Protein AF-0000000075971059 (afdb_homodimer)

Organism: Ladona fulva (NCBI:txid123851)

Sequence (620 aa):
MHSEGQMIRFRAYCRLGYKMCFRAFRLFIKTRCMKQRNYVVDILALTFALGAWISVTGFWVELPILIAHLPEGWRISSQLSVAIQLANIGPVIIGTISWHKKGEGDERGLSLSTRRCTIYSLLILGVIANIVLAFEWNATIVIGGYSHSLALILLLFSVGLIGCTSPVLFMPLMAIFPQKYLVSYLVGEGLGGFLPSMVALIQGVEESSNNTNVSSISSAKDSLPLFGPTVYFLFIASIMLISTGSFFLLNNLPISKKEMMHFLNSDAQSLSSSNFMEDCNGSNFSSPNEAPQITDIPQDQMFTLGFSVSMHSEGQMIRFRAYCRLGYKMCFRAFRLFIKTRCMKQRNYVVDILALTFALGAWISVTGFWVELPILIAHLPEGWRISSQLSVAIQLANIGPVIIGTISWHKKGEGDERGLSLSTRRCTIYSLLILGVIANIVLAFEWNATIVIGGYSHSLALILLLFSVGLIGCTSPVLFMPLMAIFPQKYLVSYLVGEGLGGFLPSMVALIQGVEESSNNTNVSSISSAKDSLPLFGPTVYFLFIASIMLISTGSFFLLNNLPISKKEMMHFLNSDAQSLSSSNFMEDCNGSNFSSPNEAPQITDIPQDQMFTLGFSVS

Radius of gyration: 28.12 Å; Cα contacts (8 Å, |Δi|>4): 812; chains: 2; bounding box: 55×99×78 Å

Solvent-accessible surface area (backbone atoms only — not comparable to full-atom values): 32155 Å² total; per-residue (Å²): 120,72,65,60,54,51,49,56,54,42,52,50,10,40,56,5,18,50,33,16,59,38,38,48,36,31,34,53,66,52,55,72,82,49,77,92,70,56,66,69,53,31,52,28,31,17,43,29,24,23,48,39,35,26,60,48,45,34,47,62,45,47,38,56,66,50,32,78,71,39,61,47,18,56,52,45,41,18,56,43,43,44,31,35,54,58,15,46,53,43,38,49,50,53,21,49,51,24,34,55,31,34,72,73,65,37,86,77,30,57,49,67,67,58,51,51,52,50,50,50,51,41,36,51,48,42,25,51,39,26,47,46,44,25,75,40,52,81,42,62,45,74,55,98,88,39,64,36,54,56,57,39,40,54,40,43,23,55,33,19,28,32,45,49,25,31,71,75,48,52,53,57,57,44,58,54,35,48,57,75,38,40,28,32,21,52,53,14,40,56,43,10,45,38,50,43,23,51,54,45,45,58,27,52,45,72,73,75,64,70,80,74,72,86,80,71,79,70,54,64,46,73,64,75,57,71,58,55,65,39,58,53,26,43,52,54,19,50,51,26,47,49,10,43,50,22,48,52,43,54,74,65,33,66,70,38,46,48,47,25,47,52,38,51,49,50,50,49,43,50,61,60,61,54,46,67,66,50,69,68,58,66,66,71,74,67,76,76,69,82,62,76,76,80,64,82,62,76,74,74,80,58,81,70,83,67,79,74,85,116,120,74,64,60,55,51,48,57,53,42,52,50,11,40,55,5,15,51,34,16,60,37,36,49,35,29,35,53,67,53,56,71,83,49,76,93,71,57,65,67,55,31,53,28,31,16,42,30,24,22,48,40,34,26,59,48,45,33,47,62,45,47,38,57,66,50,32,78,72,39,61,46,19,55,53,44,40,19,58,42,44,44,31,35,54,58,14,44,52,43,37,50,52,53,22,51,51,23,36,56,31,34,73,71,66,36,86,75,28,58,51,68,67,59,50,49,52,51,50,50,50,42,38,50,49,41,24,51,41,26,47,47,45,26,78,41,52,79,42,63,46,74,55,99,88,39,65,38,54,56,56,38,39,53,40,44,24,54,31,20,28,33,45,48,24,32,70,77,47,52,53,58,57,44,59,54,34,47,57,77,38,41,29,32,22,51,54,14,40,55,43,10,45,39,51,42,23,51,53,44,45,59,26,52,46,72,74,75,64,72,79,75,70,85,79,70,78,69,55,66,44,73,63,76,56,69,57,56,67,40,59,53,26,43,52,53,19,49,51,25,46,49,10,44,50,22,48,51,44,52,74,64,33,68,70,38,46,49,46,25,48,53,38,50,50,51,50,49,43,48,61,63,62,54,44,69,67,50,70,67,56,66,66,73,74,68,77,75,70,82,62,76,76,81,64,79,63,75,77,73,80,55,83,69,82,67,80,74,84,117

Structure (mmCIF, N/CA/C/O backbone):
data_AF-0000000075971059-model_v1
#
loop_
_entity.id
_entity.type
_entity.pdbx_description
1 polymer 'Riboflavin transporter'
#
loop_
_atom_site.group_PDB
_atom_site.id
_atom_site.type_symbol
_atom_site.label_atom_id
_atom_site.label_alt_id
_atom_site.label_comp_id
_atom_site.label_asym_id
_atom_site.label_entity_id
_atom_site.label_seq_id
_atom_site.pdbx_PDB_ins_code
_atom_site.Cartn_x
_atom_site.Cartn_y
_atom_site.Cartn_z
_atom_site.occupancy
_atom_site.B_iso_or_equiv
_atom_site.auth_seq_id
_atom_site.auth_comp_id
_atom_site.auth_asym_id
_atom_site.auth_atom_id
_atom_site.pdbx_PDB_model_num
ATOM 1 N N . MET A 1 1 ? -15.938 -28.109 -23.172 1 26.88 1 MET A N 1
ATOM 2 C CA . MET A 1 1 ? -14.617 -28.719 -23.016 1 26.88 1 MET A CA 1
ATOM 3 C C . MET A 1 1 ? -13.539 -27.641 -22.859 1 26.88 1 MET A C 1
ATOM 5 O O . MET A 1 1 ? -12.5 -27.891 -22.234 1 26.88 1 MET A O 1
ATOM 9 N N . HIS A 1 2 ? -13.773 -26.406 -23.422 1 36.38 2 HIS A N 1
ATOM 10 C CA . HIS A 1 2 ? -12.828 -25.297 -23.453 1 36.38 2 HIS A CA 1
ATOM 11 C C . HIS A 1 2 ? -12.789 -24.578 -22.109 1 36.38 2 HIS A C 1
ATOM 13 O O . HIS A 1 2 ? -11.758 -24.016 -21.719 1 36.38 2 HIS A O 1
ATOM 19 N N . SER A 1 3 ? -13.906 -24.703 -21.469 1 36.84 3 SER A N 1
ATOM 20 C CA . SER A 1 3 ? -14.062 -23.953 -20.219 1 36.84 3 SER A CA 1
ATOM 21 C C . SER A 1 3 ? -13.32 -24.641 -19.078 1 36.84 3 SER A C 1
ATOM 23 O O . SER A 1 3 ? -12.758 -23.953 -18.219 1 36.84 3 SER A O 1
ATOM 25 N N . GLU A 1 4 ? -13.391 -25.938 -19.109 1 38.03 4 GLU A N 1
ATOM 26 C CA . GLU A 1 4 ? -12.781 -26.719 -18.047 1 38.03 4 GLU A CA 1
ATOM 27 C C . GLU A 1 4 ? -11.258 -26.578 -18.062 1 38.03 4 GLU A C 1
ATOM 29 O O . GLU A 1 4 ? -10.625 -26.484 -17 1 38.03 4 GLU A O 1
ATOM 34 N N . GLY A 1 5 ? -10.711 -26.547 -19.203 1 36.41 5 GLY A N 1
ATOM 35 C CA . GLY A 1 5 ? -9.273 -26.391 -19.359 1 36.41 5 GLY A CA 1
ATOM 36 C C . GLY A 1 5 ? -8.75 -25.062 -18.844 1 36.41 5 GLY A C 1
ATOM 37 O O . GLY A 1 5 ? -7.656 -25.016 -18.266 1 36.41 5 GLY A O 1
ATOM 38 N N . GLN A 1 6 ? -9.578 -24.156 -19 1 36.41 6 GLN A N 1
ATOM 39 C CA . GLN A 1 6 ? -9.203 -22.812 -18.578 1 36.41 6 GLN A CA 1
ATOM 40 C C . GLN A 1 6 ? -9.188 -22.703 -17.047 1 36.41 6 GLN A C 1
ATOM 42 O O . GLN A 1 6 ? -8.305 -22.062 -16.484 1 36.41 6 GLN A O 1
ATOM 47 N N . MET A 1 7 ? -10.078 -23.422 -16.469 1 37.06 7 MET A N 1
ATOM 48 C CA . MET A 1 7 ? -10.164 -23.438 -15.016 1 37.06 7 MET A CA 1
ATOM 49 C C . MET A 1 7 ? -8.977 -24.156 -14.398 1 37.06 7 MET A C 1
ATOM 51 O O . MET A 1 7 ? -8.43 -23.703 -13.383 1 37.06 7 MET A O 1
ATOM 55 N N . ILE A 1 8 ? -8.68 -25.234 -15.016 1 39.38 8 ILE A N 1
ATOM 56 C CA . ILE A 1 8 ? -7.52 -25.984 -14.523 1 39.38 8 ILE A CA 1
ATOM 57 C C . ILE A 1 8 ? -6.262 -25.125 -14.656 1 39.38 8 ILE A C 1
ATOM 59 O O . ILE A 1 8 ? -5.43 -25.078 -13.742 1 39.38 8 ILE A O 1
ATOM 63 N N . ARG A 1 9 ? -6.215 -24.391 -15.656 1 36.03 9 ARG A N 1
ATOM 64 C CA . ARG A 1 9 ? -5.066 -23.531 -15.891 1 36.03 9 ARG A CA 1
ATOM 65 C C . ARG A 1 9 ? -5.051 -22.359 -14.922 1 36.03 9 ARG A C 1
ATOM 67 O O . ARG A 1 9 ? -3.99 -21.969 -14.422 1 36.03 9 ARG A O 1
ATOM 74 N N . PHE A 1 10 ? -6.145 -22 -14.562 1 36.97 10 PHE A N 1
ATOM 75 C CA . PHE A 1 10 ? -6.301 -20.891 -13.625 1 36.97 10 PHE A CA 1
ATOM 76 C C . PHE A 1 10 ? -5.895 -21.312 -12.219 1 36.97 10 PHE A C 1
ATOM 78 O O . PHE A 1 10 ? -5.195 -20.578 -11.516 1 36.97 10 PHE A O 1
ATOM 85 N N . ARG A 1 11 ? -6.371 -22.375 -11.867 1 40 11 ARG A N 1
ATOM 86 C CA . ARG A 1 11 ? -6.004 -22.938 -10.57 1 40 11 ARG A CA 1
ATOM 87 C C . ARG A 1 11 ? -4.488 -23.078 -10.445 1 40 11 ARG A C 1
ATOM 89 O O . ARG A 1 11 ? -3.928 -22.812 -9.375 1 40 11 ARG A O 1
ATOM 96 N N . ALA A 1 12 ? -3.973 -23.391 -11.414 1 37.19 12 ALA A N 1
ATOM 97 C CA . ALA A 1 12 ? -2.52 -23.547 -11.445 1 37.19 12 ALA A CA 1
ATOM 98 C C . ALA A 1 12 ? -1.831 -22.188 -11.328 1 37.19 12 ALA A C 1
ATOM 100 O O . ALA A 1 12 ? -0.818 -22.047 -10.633 1 37.19 12 ALA A O 1
ATOM 101 N N . TYR A 1 13 ? -2.531 -21.297 -11.75 1 34.28 13 TYR A N 1
ATOM 102 C CA . TYR A 1 13 ? -1.978 -19.953 -11.727 1 34.28 13 TYR A CA 1
ATOM 103 C C . TYR A 1 13 ? -2.125 -19.328 -10.344 1 34.28 13 TYR A C 1
ATOM 105 O O . TYR A 1 13 ? -1.197 -18.688 -9.836 1 34.28 13 TYR A O 1
ATOM 113 N N . CYS A 1 14 ? -3.309 -19.422 -9.773 1 39.72 14 CYS A N 1
ATOM 114 C CA . CYS A 1 14 ? -3.467 -18.969 -8.398 1 39.72 14 CYS A CA 1
ATOM 115 C C . CYS A 1 14 ? -2.496 -19.703 -7.473 1 39.72 14 CYS A C 1
ATOM 117 O O . CYS A 1 14 ? -1.887 -19.078 -6.598 1 39.72 14 CYS A O 1
ATOM 119 N N . ARG A 1 15 ? -2.418 -20.906 -7.645 1 38.88 15 ARG A N 1
ATOM 120 C CA . ARG A 1 15 ? -1.429 -21.688 -6.902 1 38.88 15 ARG A CA 1
ATOM 121 C C . ARG A 1 15 ? -0.014 -21.203 -7.203 1 38.88 15 ARG A C 1
ATOM 123 O O . ARG A 1 15 ? 0.837 -21.172 -6.312 1 38.88 15 ARG A O 1
ATOM 130 N N . LEU A 1 16 ? 0.147 -20.734 -8.32 1 35.59 16 LEU A N 1
ATOM 131 C CA . LEU A 1 16 ? 1.446 -20.219 -8.734 1 35.59 16 LEU A CA 1
ATOM 132 C C . LEU A 1 16 ? 1.698 -18.844 -8.141 1 35.59 16 LEU A C 1
ATOM 134 O O . LEU A 1 16 ? 2.812 -18.547 -7.703 1 35.59 16 LEU A O 1
ATOM 138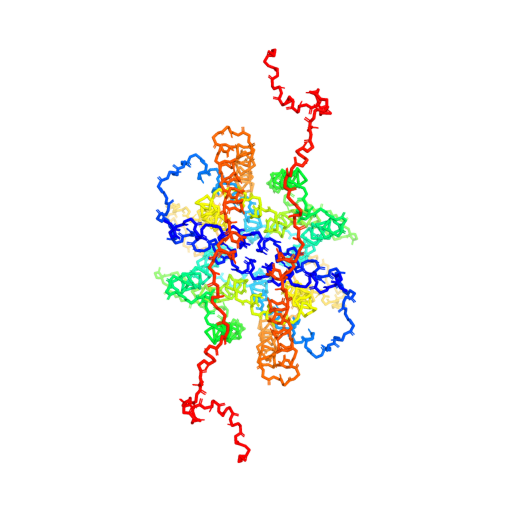 N N . GLY A 1 17 ? 0.747 -17.969 -8.203 1 39.16 17 GLY A N 1
ATOM 139 C CA . GLY A 1 17 ? 0.934 -16.688 -7.516 1 39.16 17 GLY A CA 1
ATOM 140 C C . GLY A 1 17 ? 1.316 -16.859 -6.055 1 39.16 17 GLY A C 1
ATOM 141 O O . GLY A 1 17 ? 2.254 -16.219 -5.578 1 39.16 17 GLY A O 1
ATOM 142 N N . TYR A 1 18 ? 0.508 -17.562 -5.391 1 39.41 18 TYR A N 1
ATOM 143 C CA . TYR A 1 18 ? 0.865 -17.938 -4.027 1 39.41 18 TYR A CA 1
ATOM 144 C C . TYR A 1 18 ? 2.232 -18.609 -3.988 1 39.41 18 TYR A C 1
ATOM 146 O O . TYR A 1 18 ? 3.031 -18.344 -3.086 1 39.41 18 TYR A O 1
ATOM 154 N N . LYS A 1 19 ? 2.432 -19.344 -4.926 1 40.19 19 LYS A N 1
ATOM 155 C CA . LYS A 1 19 ? 3.738 -20 -4.984 1 40.19 19 LYS A CA 1
ATOM 156 C C . LYS A 1 19 ? 4.844 -18.984 -5.281 1 40.19 19 LYS A C 1
ATOM 158 O O . LYS A 1 19 ? 5.953 -19.094 -4.758 1 40.19 19 LYS A O 1
ATOM 163 N N . MET A 1 20 ? 4.496 -18.031 -6.07 1 38.25 20 MET A N 1
ATOM 164 C CA . MET A 1 20 ? 5.477 -16.984 -6.391 1 38.25 20 MET A CA 1
ATOM 165 C C . MET A 1 20 ? 5.781 -16.141 -5.168 1 38.25 20 MET A C 1
ATOM 167 O O . MET A 1 20 ? 6.945 -15.82 -4.895 1 38.25 20 MET A O 1
ATOM 171 N N . CYS A 1 21 ? 4.715 -15.484 -4.562 1 41.72 21 CYS A N 1
ATOM 172 C CA . CYS A 1 21 ? 5.02 -14.766 -3.334 1 41.72 21 CYS A CA 1
ATOM 173 C C . CYS A 1 21 ? 5.805 -15.641 -2.367 1 41.72 21 CYS A C 1
ATOM 175 O O . CYS A 1 21 ? 6.789 -15.195 -1.773 1 41.72 21 CYS A O 1
ATOM 177 N N . PHE A 1 22 ? 5.328 -16.828 -2.309 1 43.12 22 PHE A N 1
ATOM 178 C CA . PHE A 1 22 ? 6.008 -17.766 -1.436 1 43.12 22 PHE A CA 1
ATOM 179 C C . PHE A 1 22 ? 7.379 -18.125 -1.995 1 43.12 22 PHE A C 1
ATOM 181 O O . PHE A 1 22 ? 8.336 -18.328 -1.239 1 43.12 22 PHE A O 1
ATOM 188 N N . ARG A 1 23 ? 7.453 -18.312 -3.252 1 40.97 23 ARG A N 1
ATOM 189 C CA . ARG A 1 23 ? 8.758 -18.609 -3.846 1 40.97 23 ARG A CA 1
ATOM 190 C C . ARG A 1 23 ? 9.695 -17.406 -3.721 1 40.97 23 ARG A C 1
ATOM 192 O O . ARG A 1 23 ? 10.883 -17.562 -3.461 1 40.97 23 ARG A O 1
ATOM 199 N N . ALA A 1 24 ? 9.156 -16.219 -4.055 1 42.25 24 ALA A N 1
ATOM 200 C CA . ALA A 1 24 ? 9.984 -15.039 -3.805 1 42.25 24 ALA A CA 1
ATOM 201 C C . ALA A 1 24 ? 10.508 -15.031 -2.371 1 42.25 24 ALA A C 1
ATOM 203 O O . ALA A 1 24 ? 11.688 -14.75 -2.135 1 42.25 24 ALA A O 1
ATOM 204 N N . PHE A 1 25 ? 9.562 -15.281 -1.476 1 44.09 25 PHE A N 1
ATOM 205 C CA . PHE A 1 25 ? 9.984 -15.398 -0.086 1 44.09 25 PHE A CA 1
ATOM 206 C C . PHE A 1 25 ? 10.945 -16.562 0.085 1 44.09 25 PHE A C 1
ATOM 208 O O . PHE A 1 25 ? 11.93 -16.469 0.82 1 44.09 25 PHE A O 1
ATOM 215 N N . ARG A 1 26 ? 10.602 -17.594 -0.617 1 44.16 26 ARG A N 1
ATOM 216 C CA . ARG A 1 26 ? 11.5 -18.75 -0.617 1 44.16 26 ARG A CA 1
ATOM 217 C C . ARG A 1 26 ? 12.906 -18.344 -1.047 1 44.16 26 ARG A C 1
ATOM 219 O O . ARG A 1 26 ? 13.891 -18.812 -0.48 1 44.16 26 ARG A O 1
ATOM 226 N N . LEU A 1 27 ? 12.844 -17.656 -2.107 1 43.03 27 LEU A N 1
ATOM 227 C CA . LEU A 1 27 ? 14.102 -17.203 -2.691 1 43.03 27 LEU A CA 1
ATOM 228 C C . LEU A 1 27 ? 14.852 -16.281 -1.727 1 43.03 27 LEU A C 1
ATOM 230 O O . LEU A 1 27 ? 16.078 -16.312 -1.66 1 43.03 27 LEU A O 1
ATOM 234 N N . PHE A 1 28 ? 14.031 -15.469 -1.038 1 45.22 28 PHE A N 1
ATOM 235 C CA . PHE A 1 28 ? 14.688 -14.633 -0.038 1 45.22 28 PHE A CA 1
ATOM 236 C C . PHE A 1 28 ? 15.531 -15.484 0.901 1 45.22 28 PHE A C 1
ATOM 238 O O . PHE A 1 28 ? 16.656 -15.094 1.258 1 45.22 28 PHE A O 1
ATOM 245 N N . ILE A 1 29 ? 14.938 -16.625 1.259 1 43.66 29 ILE A N 1
ATOM 246 C CA . ILE A 1 29 ? 15.633 -17.422 2.268 1 43.66 29 ILE A CA 1
ATOM 247 C C . ILE A 1 29 ? 16.656 -18.328 1.595 1 43.66 29 ILE A C 1
ATOM 249 O O . ILE A 1 29 ? 17.641 -18.719 2.215 1 43.66 29 ILE A O 1
ATOM 253 N N . LYS A 1 30 ? 16.297 -18.953 0.493 1 45.03 30 LYS A N 1
ATOM 254 C CA . LYS A 1 30 ? 17.297 -19.875 -0.03 1 45.03 30 LYS A CA 1
ATOM 255 C C . LYS A 1 30 ? 18.469 -19.109 -0.662 1 45.03 30 LYS A C 1
ATOM 257 O O . LYS A 1 30 ? 18.469 -18.859 -1.867 1 45.03 30 LYS A O 1
ATOM 262 N N . THR A 1 31 ? 18.984 -18.234 -0.151 1 44.47 31 THR A N 1
ATOM 263 C CA . THR A 1 31 ? 20.203 -17.578 -0.59 1 44.47 31 THR A CA 1
ATOM 264 C C . THR A 1 31 ? 21.281 -18.609 -0.939 1 44.47 31 THR A C 1
ATOM 266 O O . THR A 1 31 ? 22.359 -18.25 -1.385 1 44.47 31 THR A O 1
ATOM 269 N N . ARG A 1 32 ? 21.031 -19.844 -0.622 1 40.34 32 ARG A N 1
ATOM 270 C CA . ARG A 1 32 ? 22.156 -20.75 -0.86 1 40.34 32 ARG A CA 1
ATOM 271 C C . ARG A 1 32 ? 22.391 -20.953 -2.354 1 40.34 32 ARG A C 1
ATOM 273 O O . ARG A 1 32 ? 23.438 -21.453 -2.764 1 40.34 32 ARG A O 1
ATOM 280 N N . CYS A 1 33 ? 21.359 -21.031 -3.105 1 44.16 33 CYS A N 1
ATOM 281 C CA . CYS A 1 33 ? 21.672 -21.375 -4.492 1 44.16 33 CYS A CA 1
ATOM 282 C C . CYS A 1 33 ? 22.516 -20.266 -5.141 1 44.16 33 CYS A C 1
ATOM 284 O O . CYS A 1 33 ? 22.359 -20 -6.332 1 44.16 33 CYS A O 1
ATOM 286 N N . MET A 1 34 ? 23.078 -19.5 -4.352 1 50.81 34 MET A N 1
ATOM 287 C CA . MET A 1 34 ? 23.703 -18.234 -4.715 1 50.81 34 MET A CA 1
ATOM 288 C C . MET A 1 34 ? 25.078 -18.484 -5.352 1 50.81 34 MET A C 1
ATOM 290 O O . MET A 1 34 ? 25.984 -17.656 -5.207 1 50.81 34 MET A O 1
ATOM 294 N N . LYS A 1 35 ? 25.312 -19.656 -5.781 1 55.56 35 LYS A N 1
ATOM 295 C CA . LYS A 1 35 ? 26.719 -19.734 -6.168 1 55.56 35 LYS A CA 1
ATOM 296 C C . LYS A 1 35 ? 27.094 -18.594 -7.09 1 55.56 35 LYS A C 1
ATOM 298 O O . LYS A 1 35 ? 28.062 -17.875 -6.832 1 55.56 35 LYS A O 1
ATOM 303 N N . GLN A 1 36 ? 26.5 -18.469 -8.469 1 70.19 36 GLN A N 1
ATOM 304 C CA . GLN A 1 36 ? 27.047 -17.531 -9.43 1 70.19 36 GLN A CA 1
ATOM 305 C C . GLN A 1 36 ? 26.172 -16.281 -9.539 1 70.19 36 GLN A C 1
ATOM 307 O O . GLN A 1 36 ? 25.438 -16.125 -10.523 1 70.19 36 GLN A O 1
ATOM 312 N N . ARG A 1 37 ? 26.312 -15.422 -8.5 1 81.5 37 ARG A N 1
ATOM 313 C CA . ARG A 1 37 ? 25.562 -14.172 -8.43 1 81.5 37 ARG A CA 1
ATOM 314 C C . ARG A 1 37 ? 26.375 -13.016 -8.992 1 81.5 37 ARG A C 1
ATOM 316 O O . ARG A 1 37 ? 27.594 -12.969 -8.828 1 81.5 37 ARG A O 1
ATOM 323 N N . ASN A 1 38 ? 25.797 -12.273 -9.898 1 89.81 38 ASN A N 1
ATOM 324 C CA . ASN A 1 38 ? 26.391 -11.031 -10.383 1 89.81 38 ASN A CA 1
ATOM 325 C C . ASN A 1 38 ? 25.922 -9.836 -9.555 1 89.81 38 ASN A C 1
ATOM 327 O O . ASN A 1 38 ? 24.75 -9.484 -9.578 1 89.81 38 ASN A O 1
ATOM 331 N N . TYR A 1 39 ? 26.812 -9.172 -8.938 1 91.62 39 TYR A N 1
ATOM 332 C CA . TYR A 1 39 ? 26.5 -8.086 -8.016 1 91.62 39 TYR A CA 1
ATOM 333 C C . TYR A 1 39 ? 25.906 -6.895 -8.758 1 91.62 39 TYR A C 1
ATOM 335 O O . TYR A 1 39 ? 25.109 -6.145 -8.195 1 91.62 39 TYR A O 1
ATOM 343 N N . VAL A 1 40 ? 26.328 -6.73 -9.977 1 93.81 40 VAL A N 1
ATOM 344 C CA . VAL A 1 40 ? 25.797 -5.617 -10.766 1 93.81 40 VAL A CA 1
ATOM 345 C C . VAL A 1 40 ? 24.297 -5.789 -10.984 1 93.81 40 VAL A C 1
ATOM 347 O O . VAL A 1 40 ? 23.531 -4.855 -10.773 1 93.81 40 VAL A O 1
ATOM 350 N N . VAL A 1 41 ? 23.891 -6.938 -11.266 1 93.94 41 VAL A N 1
ATOM 351 C CA . VAL A 1 41 ? 22.484 -7.215 -11.508 1 93.94 41 VAL A CA 1
ATOM 352 C C . VAL A 1 41 ? 21.703 -7.133 -10.203 1 93.94 41 VAL A C 1
ATOM 354 O O . VAL A 1 41 ? 20.562 -6.66 -10.172 1 93.94 41 VAL A O 1
ATOM 357 N N . ASP A 1 42 ? 22.359 -7.484 -9.164 1 93.75 42 ASP A N 1
ATOM 358 C CA . ASP A 1 42 ? 21.734 -7.383 -7.844 1 93.75 42 ASP A CA 1
ATOM 359 C C . ASP A 1 42 ? 21.438 -5.93 -7.492 1 93.75 42 ASP A C 1
ATOM 361 O O . ASP A 1 42 ? 20.328 -5.609 -7.059 1 93.75 42 ASP A O 1
ATOM 365 N N . ILE A 1 43 ? 22.375 -5.129 -7.68 1 96.12 43 ILE A N 1
ATOM 366 C CA . ILE A 1 43 ? 22.234 -3.721 -7.328 1 96.12 43 ILE A CA 1
ATOM 367 C C . ILE A 1 43 ? 21.203 -3.066 -8.242 1 96.12 43 ILE A C 1
ATOM 369 O O . ILE A 1 43 ? 20.391 -2.244 -7.785 1 96.12 43 ILE A O 1
ATOM 373 N N . LEU A 1 44 ? 21.234 -3.459 -9.453 1 96.88 44 LEU A N 1
ATOM 374 C CA . LEU A 1 44 ? 20.266 -2.904 -10.398 1 96.88 44 LEU A CA 1
ATOM 375 C C . LEU A 1 44 ? 18.844 -3.332 -10.047 1 96.88 44 LEU A C 1
ATOM 377 O O . LEU A 1 44 ? 17.922 -2.52 -10.086 1 96.88 44 LEU A O 1
ATOM 381 N N . ALA A 1 45 ? 18.703 -4.574 -9.664 1 95.38 45 ALA A N 1
ATOM 382 C CA . ALA A 1 45 ? 17.391 -5.078 -9.273 1 95.38 45 ALA A CA 1
ATOM 383 C C . ALA A 1 45 ? 16.875 -4.371 -8.016 1 95.38 45 ALA A C 1
ATOM 385 O O . ALA A 1 45 ? 15.711 -3.979 -7.949 1 95.38 45 ALA A O 1
ATOM 386 N N . LEU A 1 46 ? 17.734 -4.16 -7.113 1 94.38 46 LEU A N 1
ATOM 387 C CA . LEU A 1 46 ? 17.406 -3.508 -5.852 1 94.38 46 LEU A CA 1
ATOM 388 C C . LEU A 1 46 ? 17.016 -2.053 -6.074 1 94.38 46 LEU A C 1
ATOM 390 O O . LEU A 1 46 ? 15.992 -1.591 -5.555 1 94.38 46 LEU A O 1
ATOM 394 N N . THR A 1 47 ? 17.812 -1.337 -6.828 1 97.44 47 THR A N 1
ATOM 395 C CA . THR A 1 47 ? 17.562 0.082 -7.066 1 97.44 47 THR A CA 1
ATOM 396 C C . THR A 1 47 ? 16.359 0.282 -7.965 1 97.44 47 THR A C 1
ATOM 398 O O . THR A 1 47 ? 15.617 1.263 -7.816 1 97.44 47 THR A O 1
ATOM 401 N N . PHE A 1 48 ? 16.109 -0.652 -8.891 1 97.62 48 PHE A N 1
ATOM 402 C CA . PHE A 1 48 ? 14.898 -0.625 -9.703 1 97.62 48 PHE A CA 1
ATOM 403 C C . PHE A 1 48 ? 13.656 -0.702 -8.82 1 97.62 48 PHE A C 1
ATOM 405 O O . PHE A 1 48 ? 12.719 0.081 -8.992 1 97.62 48 PHE A O 1
ATOM 412 N N . ALA A 1 49 ? 13.711 -1.485 -7.832 1 94.62 49 ALA A N 1
ATOM 413 C CA . ALA A 1 49 ? 12.562 -1.771 -6.977 1 94.62 49 ALA A CA 1
ATOM 414 C C . ALA A 1 49 ? 12.234 -0.578 -6.086 1 94.62 49 ALA A C 1
ATOM 416 O O . ALA A 1 49 ? 11.109 -0.455 -5.59 1 94.62 49 ALA A O 1
ATOM 417 N N . LEU A 1 50 ? 13.109 0.296 -5.801 1 95.31 50 LEU A N 1
ATOM 418 C CA . LEU A 1 50 ? 12.883 1.477 -4.973 1 95.31 50 LEU A CA 1
ATOM 419 C C . LEU A 1 50 ? 11.766 2.338 -5.555 1 95.31 50 LEU A C 1
ATOM 421 O O . LEU A 1 50 ? 10.984 2.938 -4.812 1 95.31 50 LEU A O 1
ATOM 425 N N . GLY A 1 51 ? 11.742 2.346 -6.832 1 95.62 51 GLY A N 1
ATOM 426 C CA . GLY A 1 51 ? 10.836 3.238 -7.527 1 95.62 51 GLY A CA 1
ATOM 427 C C . GLY A 1 51 ? 9.383 2.82 -7.406 1 95.62 51 GLY A C 1
ATOM 428 O O . GLY A 1 51 ? 8.477 3.602 -7.707 1 95.62 51 GLY A O 1
ATOM 429 N N . ALA A 1 52 ? 9.133 1.643 -6.875 1 91.88 52 ALA A N 1
ATOM 430 C CA . ALA A 1 52 ? 7.773 1.118 -6.801 1 91.88 52 ALA A CA 1
ATOM 431 C C . ALA A 1 52 ? 6.938 1.907 -5.797 1 91.88 52 ALA A C 1
ATOM 433 O O . ALA A 1 52 ? 5.793 2.271 -6.082 1 91.88 52 ALA A O 1
ATOM 434 N N . TRP A 1 53 ? 7.555 2.299 -4.602 1 90.81 53 TRP A N 1
ATOM 435 C CA . TRP A 1 53 ? 6.746 2.84 -3.518 1 90.81 53 TRP A CA 1
ATOM 436 C C . TRP A 1 53 ? 7.328 4.152 -3.006 1 90.81 53 TRP A C 1
ATOM 438 O O . TRP A 1 53 ? 6.676 4.871 -2.244 1 90.81 53 TRP A O 1
ATOM 448 N N . ILE A 1 54 ? 8.453 4.512 -3.455 1 95.44 54 ILE A N 1
ATOM 449 C CA . ILE A 1 54 ? 9.18 5.609 -2.822 1 95.44 54 ILE A CA 1
ATOM 450 C C . ILE A 1 54 ? 8.391 6.906 -2.973 1 95.44 54 ILE A C 1
ATOM 452 O O . ILE A 1 54 ? 8.352 7.727 -2.053 1 95.44 54 ILE A O 1
ATOM 456 N N . SER A 1 55 ? 7.773 7.074 -4.109 1 95.94 55 SER A N 1
ATOM 457 C CA . SER A 1 55 ? 7.09 8.336 -4.367 1 95.94 55 SER A CA 1
ATOM 458 C C . SER A 1 55 ? 5.824 8.461 -3.525 1 95.94 55 SER A C 1
ATOM 460 O O . SER A 1 55 ? 5.562 9.516 -2.939 1 95.94 55 SER A O 1
ATOM 462 N N . VAL A 1 56 ? 5.039 7.438 -3.434 1 93.44 56 VAL A N 1
ATOM 463 C CA . VAL A 1 56 ? 3.787 7.473 -2.688 1 93.44 56 VAL A CA 1
ATOM 464 C C . VAL A 1 56 ? 4.078 7.613 -1.195 1 93.44 56 VAL A C 1
ATOM 466 O O . VAL A 1 56 ? 3.5 8.469 -0.522 1 93.44 56 VAL A O 1
ATOM 469 N N . THR A 1 57 ? 5.008 6.809 -0.734 1 92.25 57 THR A N 1
ATOM 470 C CA . THR A 1 57 ? 5.375 6.871 0.676 1 92.25 57 THR A CA 1
ATOM 471 C C . THR A 1 57 ? 6 8.219 1.014 1 92.25 57 THR A C 1
ATOM 473 O O . THR A 1 57 ? 5.676 8.82 2.041 1 92.25 57 THR A O 1
ATOM 476 N N . GLY A 1 58 ? 6.844 8.625 0.164 1 95.31 58 GLY A N 1
ATOM 477 C CA . GLY A 1 58 ? 7.461 9.922 0.379 1 95.31 58 GLY A CA 1
ATOM 478 C C . GLY A 1 58 ? 6.453 11.055 0.47 1 95.31 58 GLY A C 1
ATOM 479 O O . GLY A 1 58 ? 6.582 11.945 1.315 1 95.31 58 GLY A O 1
ATOM 480 N N . PHE A 1 59 ? 5.477 11 -0.337 1 95.62 59 PHE A N 1
ATOM 481 C CA . PHE A 1 59 ? 4.457 12.047 -0.343 1 95.62 59 PHE A CA 1
ATOM 482 C C . PHE A 1 59 ? 3.699 12.07 0.979 1 95.62 59 PHE A C 1
ATOM 484 O O . PHE A 1 59 ? 3.537 13.125 1.589 1 95.62 59 PHE A O 1
ATOM 491 N N . TRP A 1 60 ? 3.297 10.961 1.475 1 91.69 60 TRP A N 1
ATOM 492 C CA . TRP A 1 60 ? 2.49 10.883 2.688 1 91.69 60 TRP A CA 1
ATOM 493 C C . TRP A 1 60 ? 3.293 11.328 3.904 1 91.69 60 TRP A C 1
ATOM 495 O O . TRP A 1 60 ? 2.754 11.977 4.809 1 91.69 60 TRP A O 1
ATOM 505 N N . VAL A 1 61 ? 4.551 10.992 3.887 1 92.75 61 VAL A N 1
ATOM 506 C CA . VAL A 1 61 ? 5.41 11.359 5.008 1 92.75 61 VAL A CA 1
ATOM 507 C C . VAL A 1 61 ? 5.613 12.867 5.031 1 92.75 61 VAL A C 1
ATOM 509 O O . VAL A 1 61 ? 5.703 13.477 6.105 1 92.75 61 VAL A O 1
ATOM 512 N N . GLU A 1 62 ? 5.594 13.438 3.881 1 95.25 62 GLU A N 1
ATOM 513 C CA . GLU A 1 62 ? 5.848 14.867 3.752 1 95.25 62 GLU A CA 1
ATOM 514 C C . GLU A 1 62 ? 4.555 15.672 3.896 1 95.25 62 GLU A C 1
ATOM 516 O O . GLU A 1 62 ? 4.594 16.875 4.148 1 95.25 62 GLU A O 1
ATOM 521 N N . LEU A 1 63 ? 3.416 15.07 3.82 1 93.62 63 LEU A N 1
ATOM 522 C CA . LEU A 1 63 ? 2.113 15.719 3.709 1 93.62 63 LEU A CA 1
ATOM 523 C C . LEU A 1 63 ? 1.858 16.625 4.906 1 93.62 63 LEU A C 1
ATOM 525 O O . LEU A 1 63 ? 1.364 17.75 4.746 1 93.62 63 LEU A O 1
ATOM 529 N N . PRO A 1 64 ? 2.203 16.281 6.137 1 91.88 64 PRO A N 1
ATOM 530 C CA . PRO A 1 64 ? 1.915 17.156 7.277 1 91.88 64 PRO A CA 1
ATOM 531 C C . PRO A 1 64 ? 2.586 18.516 7.152 1 91.88 64 PRO A C 1
ATOM 533 O O . PRO A 1 64 ? 2.025 19.531 7.586 1 91.88 64 PRO A O 1
ATOM 536 N N . ILE A 1 65 ? 3.727 18.531 6.602 1 91.81 65 ILE A N 1
ATOM 537 C CA . ILE A 1 65 ? 4.414 19.797 6.391 1 91.81 65 ILE A CA 1
ATOM 538 C C . ILE A 1 65 ? 3.68 20.609 5.332 1 91.81 65 ILE A C 1
ATOM 540 O O . ILE A 1 65 ? 3.549 21.828 5.457 1 91.81 65 ILE A O 1
ATOM 544 N N . LEU A 1 66 ? 3.182 19.984 4.309 1 94.12 66 LEU A N 1
ATOM 545 C CA . LEU A 1 66 ? 2.5 20.656 3.211 1 94.12 66 LEU A CA 1
ATOM 546 C C . LEU A 1 66 ? 1.168 21.234 3.674 1 94.12 66 LEU A C 1
ATOM 548 O O . LEU A 1 66 ? 0.782 22.328 3.252 1 94.12 66 LEU A O 1
ATOM 552 N N . ILE A 1 67 ? 0.476 20.547 4.504 1 91.81 67 ILE A N 1
ATOM 553 C CA . ILE A 1 67 ? -0.878 20.875 4.938 1 91.81 67 ILE A CA 1
ATOM 554 C C . ILE A 1 67 ? -0.891 22.234 5.602 1 91.81 67 ILE A C 1
ATOM 556 O O . ILE A 1 67 ? -1.861 22.984 5.473 1 91.81 67 ILE A O 1
ATOM 560 N N . ALA A 1 68 ? 0.175 22.562 6.277 1 87.31 68 ALA A N 1
ATOM 561 C CA . ALA A 1 68 ? 0.27 23.828 6.98 1 87.31 68 ALA A CA 1
ATOM 562 C C . ALA A 1 68 ? 0.167 25.016 6.012 1 87.31 68 ALA A C 1
ATOM 564 O O . ALA A 1 68 ? -0.204 26.109 6.406 1 87.31 68 ALA A O 1
ATOM 565 N N . HIS A 1 69 ? 0.41 24.75 4.738 1 89.81 69 HIS A N 1
ATOM 566 C CA . HIS A 1 69 ? 0.461 25.828 3.771 1 89.81 69 HIS A CA 1
ATOM 567 C C . HIS A 1 69 ? -0.652 25.703 2.736 1 89.81 69 HIS A C 1
ATOM 569 O O . HIS A 1 69 ? -0.723 26.5 1.793 1 89.81 69 HIS A O 1
ATOM 575 N N . LEU A 1 70 ? -1.523 24.766 2.844 1 91.88 70 LEU A N 1
ATOM 576 C CA . LEU A 1 70 ? -2.576 24.531 1.862 1 91.88 70 LEU A CA 1
ATOM 577 C C . LEU A 1 70 ? -3.895 25.141 2.322 1 91.88 70 LEU A C 1
ATOM 579 O O . LEU A 1 70 ? -4.211 25.125 3.514 1 91.88 70 LEU A O 1
ATOM 583 N N . PRO A 1 71 ? -4.637 25.656 1.413 1 89.5 71 PRO A N 1
ATOM 584 C CA . PRO A 1 71 ? -5.906 26.297 1.775 1 89.5 71 PRO A CA 1
ATOM 585 C C . PRO A 1 71 ? -6.918 25.297 2.352 1 89.5 71 PRO A C 1
ATOM 587 O O . PRO A 1 71 ? -7.746 25.672 3.189 1 89.5 71 PRO A O 1
ATOM 590 N N . GLU A 1 72 ? -6.852 24 1.952 1 88.81 72 GLU A N 1
ATOM 591 C CA . GLU A 1 72 ? -7.809 22.984 2.41 1 88.81 72 GLU A CA 1
ATOM 592 C C . GLU A 1 72 ? -7.469 22.516 3.816 1 88.81 72 GLU A C 1
ATOM 594 O O . GLU A 1 72 ? -8.32 21.938 4.504 1 88.81 72 GLU A O 1
ATOM 599 N N . GLY A 1 73 ? -6.191 22.719 4.203 1 88.81 73 GLY A N 1
ATOM 600 C CA . GLY A 1 73 ? -5.758 22.172 5.48 1 88.81 73 GLY A CA 1
ATOM 601 C C . GLY A 1 73 ? -5.859 20.656 5.543 1 88.81 73 GLY A C 1
ATOM 602 O O . GLY A 1 73 ? -5.461 19.969 4.602 1 88.81 73 GLY A O 1
ATOM 603 N N . TRP A 1 74 ? -6.406 20.172 6.695 1 86.62 74 TRP A N 1
ATOM 604 C CA . TRP A 1 74 ? -6.469 18.734 6.926 1 86.62 74 TRP A CA 1
ATOM 605 C C . TRP A 1 74 ? -7.453 18.078 5.965 1 86.62 74 TRP A C 1
ATOM 607 O O . TRP A 1 74 ? -7.398 16.859 5.754 1 86.62 74 TRP A O 1
ATOM 617 N N . ARG A 1 75 ? -8.344 18.75 5.316 1 87.94 75 ARG A N 1
ATOM 618 C CA . ARG A 1 75 ? -9.3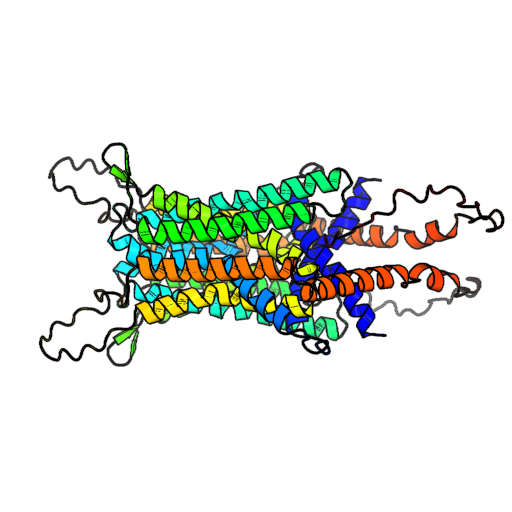75 18.203 4.445 1 87.94 75 ARG A CA 1
ATOM 619 C C . ARG A 1 75 ? -8.773 17.656 3.156 1 87.94 75 ARG A C 1
ATOM 621 O O . ARG A 1 75 ? -9.391 16.828 2.473 1 87.94 75 ARG A O 1
ATOM 628 N N . ILE A 1 76 ? -7.586 18.141 2.848 1 91.56 76 ILE A N 1
ATOM 629 C CA . ILE A 1 76 ? -6.938 17.734 1.607 1 91.56 76 ILE A CA 1
ATOM 630 C C . ILE A 1 76 ? -6.617 16.234 1.669 1 91.56 76 ILE A C 1
ATOM 632 O O . ILE A 1 76 ? -6.543 15.57 0.635 1 91.56 76 ILE A O 1
ATOM 636 N N . SER A 1 77 ? -6.41 15.742 2.859 1 91.19 77 SER A N 1
ATOM 637 C CA . SER A 1 77 ? -5.988 14.359 3.049 1 91.19 77 SER A CA 1
ATOM 638 C C . SER A 1 77 ? -7 13.383 2.463 1 91.19 77 SER A C 1
ATOM 640 O O . SER A 1 77 ? -6.625 12.406 1.807 1 91.19 77 SER A O 1
ATOM 642 N N . SER A 1 78 ? -8.305 13.641 2.719 1 90 78 SER A N 1
ATOM 643 C CA . SER A 1 78 ? -9.336 12.758 2.184 1 90 78 SER A CA 1
ATOM 644 C C . SER A 1 78 ? -9.391 12.836 0.662 1 90 78 SER A C 1
ATOM 646 O O . SER A 1 78 ? -9.578 11.812 -0.008 1 90 78 SER A O 1
ATOM 648 N N . GLN A 1 79 ? -9.25 14 0.098 1 91.88 79 GLN A N 1
ATOM 649 C CA . GLN A 1 79 ? -9.25 14.172 -1.351 1 91.88 79 GLN A CA 1
ATOM 650 C C . GLN A 1 79 ? -8.055 13.461 -1.985 1 91.88 79 GLN A C 1
ATOM 652 O O . GLN A 1 79 ? -8.195 12.82 -3.029 1 91.88 79 GLN A O 1
ATOM 657 N N . LEU A 1 80 ? -6.926 13.57 -1.36 1 94.25 80 LEU A N 1
ATOM 658 C CA . LEU A 1 80 ? -5.719 12.898 -1.832 1 94.25 80 LEU A CA 1
ATOM 659 C C . LEU A 1 80 ? -5.875 11.383 -1.768 1 94.25 80 LEU A C 1
ATOM 661 O O . LEU A 1 80 ? -5.461 10.672 -2.686 1 94.25 80 LEU A O 1
ATOM 665 N N . SER A 1 81 ? -6.477 10.922 -0.73 1 91.88 81 SER A N 1
ATOM 666 C CA . SER A 1 81 ? -6.688 9.484 -0.59 1 91.88 81 SER A CA 1
ATOM 667 C C . SER A 1 81 ? -7.609 8.953 -1.68 1 91.88 81 SER A C 1
ATOM 669 O O . SER A 1 81 ? -7.379 7.875 -2.223 1 91.88 81 SER A O 1
ATOM 671 N N . VAL A 1 82 ? -8.633 9.688 -1.999 1 90.62 82 VAL A N 1
ATOM 672 C CA . VAL A 1 82 ? -9.523 9.305 -3.088 1 90.62 82 VAL A CA 1
ATOM 673 C C . VAL A 1 82 ? -8.75 9.258 -4.402 1 90.62 82 VAL A C 1
ATOM 675 O O . VAL A 1 82 ? -8.938 8.344 -5.207 1 90.62 82 VAL A O 1
ATOM 678 N N . ALA A 1 83 ? -7.875 10.18 -4.59 1 93.12 83 ALA A N 1
ATOM 679 C CA . ALA A 1 83 ? -7.062 10.227 -5.805 1 93.12 83 ALA A CA 1
ATOM 680 C C . ALA A 1 83 ? -6.211 8.969 -5.941 1 93.12 83 ALA A C 1
ATOM 682 O O . ALA A 1 83 ? -6.109 8.391 -7.027 1 93.12 83 ALA A O 1
ATOM 683 N N . ILE A 1 84 ? -5.59 8.484 -4.875 1 91.44 84 ILE A N 1
ATOM 684 C CA . ILE A 1 84 ? -4.77 7.281 -4.902 1 91.44 84 ILE A CA 1
ATOM 685 C C . ILE A 1 84 ? -5.648 6.066 -5.188 1 91.44 84 ILE A C 1
ATOM 687 O O . ILE A 1 84 ? -5.254 5.168 -5.938 1 91.44 84 ILE A O 1
ATOM 691 N N . GLN A 1 85 ? -6.84 6.051 -4.602 1 86.56 85 GLN A N 1
ATOM 692 C CA . GLN A 1 85 ? -7.742 4.93 -4.852 1 86.56 85 GLN A CA 1
ATOM 693 C C . GLN A 1 85 ? -8.164 4.883 -6.316 1 86.56 85 GLN A C 1
ATOM 695 O O . GLN A 1 85 ? -8.32 3.803 -6.891 1 86.56 85 GLN A O 1
ATOM 700 N N . LEU A 1 86 ? -8.367 5.996 -6.898 1 90.19 86 LEU A N 1
ATOM 701 C CA . LEU A 1 86 ? -8.711 6.066 -8.32 1 90.19 86 LEU A CA 1
ATOM 702 C C . LEU A 1 86 ? -7.543 5.594 -9.18 1 90.19 86 LEU A C 1
ATOM 704 O O . LEU A 1 86 ? -7.746 5.121 -10.297 1 90.19 86 LEU A O 1
ATOM 708 N N . ALA A 1 87 ? -6.379 5.73 -8.68 1 92.75 87 ALA A N 1
ATOM 709 C CA . ALA A 1 87 ? -5.184 5.309 -9.398 1 92.75 87 ALA A CA 1
ATOM 710 C C . ALA A 1 87 ? -5.16 3.795 -9.594 1 92.75 87 ALA A C 1
ATOM 712 O O . ALA A 1 87 ? -4.398 3.275 -10.414 1 92.75 87 ALA A O 1
ATOM 713 N N . ASN A 1 88 ? -6.012 3.057 -8.898 1 85.81 88 ASN A N 1
ATOM 714 C CA . ASN A 1 88 ? -6.133 1.615 -9.102 1 85.81 88 ASN A CA 1
ATOM 715 C C . ASN A 1 88 ? -6.66 1.285 -10.492 1 85.81 88 ASN A C 1
ATOM 717 O O . ASN A 1 88 ? -6.66 0.123 -10.906 1 85.81 88 ASN A O 1
ATOM 721 N N . ILE A 1 89 ? -7.043 2.254 -11.172 1 89.56 89 ILE A N 1
ATOM 722 C CA . ILE A 1 89 ? -7.434 2.064 -12.562 1 89.56 89 ILE A CA 1
ATOM 723 C C . ILE A 1 89 ? -6.25 1.517 -13.359 1 89.56 89 ILE A C 1
ATOM 725 O O . ILE A 1 89 ? -6.438 0.809 -14.352 1 89.56 89 ILE A O 1
ATOM 729 N N . GLY A 1 90 ? -5.062 1.834 -12.992 1 89.5 90 GLY A N 1
ATOM 730 C CA . GLY A 1 90 ? -3.855 1.355 -13.648 1 89.5 90 GLY A CA 1
ATOM 731 C C . GLY A 1 90 ? -3.781 -0.158 -13.734 1 89.5 90 GLY A C 1
ATOM 732 O O . GLY A 1 90 ? -3.84 -0.731 -14.82 1 89.5 90 GLY A O 1
ATOM 733 N N . PRO A 1 91 ? -3.713 -0.794 -12.547 1 86.06 91 PRO A N 1
ATOM 734 C CA . PRO A 1 91 ? -3.672 -2.258 -12.578 1 86.06 91 PRO A CA 1
ATOM 735 C C . PRO A 1 91 ? -4.91 -2.867 -13.234 1 86.06 91 PRO A C 1
ATOM 737 O O . PRO A 1 91 ? -4.828 -3.93 -13.852 1 86.06 91 PRO A O 1
ATOM 740 N N . VAL A 1 92 ? -6.027 -2.184 -13.148 1 82.75 92 VAL A N 1
ATOM 741 C CA . VAL A 1 92 ? -7.242 -2.68 -13.789 1 82.75 92 VAL A CA 1
ATOM 742 C C . VAL A 1 92 ? -7.066 -2.676 -15.305 1 82.75 92 VAL A C 1
ATOM 744 O O . VAL A 1 92 ? -7.398 -3.656 -15.977 1 82.75 92 VAL A O 1
ATOM 747 N N . ILE A 1 93 ? -6.539 -1.67 -15.812 1 87.31 93 ILE A N 1
ATOM 748 C CA . ILE A 1 93 ? -6.316 -1.555 -17.25 1 87.31 93 ILE A CA 1
ATOM 749 C C . ILE A 1 93 ? -5.324 -2.623 -17.703 1 87.31 93 ILE A C 1
ATOM 751 O O . ILE A 1 93 ? -5.57 -3.328 -18.688 1 87.31 93 ILE A O 1
ATOM 755 N N . ILE A 1 94 ? -4.25 -2.787 -17 1 84.94 94 ILE A N 1
ATOM 756 C CA . ILE A 1 94 ? -3.217 -3.758 -17.359 1 84.94 94 ILE A CA 1
ATOM 757 C C . ILE A 1 94 ? -3.793 -5.172 -17.281 1 84.94 94 ILE A C 1
ATOM 759 O O . ILE A 1 94 ? -3.527 -5.996 -18.156 1 84.94 94 ILE A O 1
ATOM 763 N N . GLY A 1 95 ? -4.57 -5.348 -16.266 1 77.19 95 GLY A N 1
ATOM 764 C CA . GLY A 1 95 ? -5.211 -6.645 -16.141 1 77.19 95 GLY A CA 1
ATOM 765 C C . GLY A 1 95 ? -6.168 -6.953 -17.281 1 77.19 95 GLY A C 1
ATOM 766 O O . GLY A 1 95 ? -6.176 -8.07 -17.797 1 77.19 95 GLY A O 1
ATOM 767 N N . THR A 1 96 ? -6.914 -5.984 -17.688 1 77.88 96 THR A N 1
ATOM 768 C CA . THR A 1 96 ? -7.895 -6.156 -18.75 1 77.88 96 THR A CA 1
ATOM 769 C C . THR A 1 96 ? -7.203 -6.406 -20.094 1 77.88 96 THR A C 1
ATOM 771 O O . THR A 1 96 ? -7.602 -7.297 -20.844 1 77.88 96 THR A O 1
ATOM 774 N N . ILE A 1 97 ? -6.152 -5.734 -20.328 1 81.19 97 ILE A N 1
ATOM 775 C CA . ILE A 1 97 ? -5.402 -5.906 -21.578 1 81.19 97 ILE A CA 1
ATOM 776 C C . ILE A 1 97 ? -4.762 -7.293 -21.594 1 81.19 97 ILE A C 1
ATOM 778 O O . ILE A 1 97 ? -4.809 -7.984 -22.625 1 81.19 97 ILE A O 1
ATOM 782 N N . SER A 1 98 ? -4.141 -7.656 -20.5 1 73.88 98 SER A N 1
ATOM 783 C CA . SER A 1 98 ? -3.506 -8.969 -20.391 1 73.88 98 SER A CA 1
ATOM 784 C C . SER A 1 98 ? -4.52 -10.086 -20.609 1 73.88 98 SER A C 1
ATOM 786 O O . SER A 1 98 ? -4.207 -11.102 -21.234 1 73.88 98 SER A O 1
ATOM 788 N N . TRP A 1 99 ? -5.656 -9.797 -20.281 1 68.44 99 TRP A N 1
ATOM 789 C CA . TRP A 1 99 ? -6.727 -10.781 -20.375 1 68.44 99 TRP A CA 1
ATOM 790 C C . TRP A 1 99 ? -7.195 -10.922 -21.828 1 68.44 99 TRP A C 1
ATOM 792 O O . TRP A 1 99 ? -7.402 -12.031 -22.312 1 68.44 99 TRP A O 1
ATOM 802 N N . HIS A 1 100 ? -7.445 -9.875 -22.391 1 74.25 100 HIS A N 1
ATOM 803 C CA . HIS A 1 100 ? -7.891 -9.875 -23.781 1 74.25 100 HIS A CA 1
ATOM 804 C C . HIS A 1 100 ? -6.859 -10.539 -24.688 1 74.25 100 HIS A C 1
ATOM 806 O O . HIS A 1 100 ? -7.219 -11.281 -25.609 1 74.25 100 HIS A O 1
ATOM 812 N N . LYS A 1 101 ? -5.676 -10.367 -24.375 1 74.12 101 LYS A N 1
ATOM 813 C CA . LYS A 1 101 ? -4.609 -10.938 -25.188 1 74.12 101 LYS A CA 1
ATOM 814 C C . LYS A 1 101 ? -4.477 -12.438 -24.938 1 74.12 101 LYS A C 1
ATOM 816 O O . LYS A 1 101 ? -4.203 -13.203 -25.859 1 74.12 101 LYS A O 1
ATOM 821 N N . LYS A 1 102 ? -4.637 -12.828 -23.734 1 65.62 102 LYS A N 1
ATOM 822 C CA . LYS A 1 102 ? -4.617 -14.258 -23.438 1 65.62 102 LYS A CA 1
ATOM 823 C C . LYS A 1 102 ? -5.785 -14.977 -24.094 1 65.62 102 LYS A C 1
ATOM 825 O O . LYS A 1 102 ? -5.641 -16.109 -24.562 1 65.62 102 LYS A O 1
ATOM 830 N N . GLY A 1 103 ? -6.855 -14.32 -24.031 1 59.38 103 GLY A N 1
ATOM 831 C CA . GLY A 1 103 ? -8.016 -14.852 -24.719 1 59.38 103 GLY A CA 1
ATOM 832 C C . GLY A 1 103 ? -7.809 -15 -26.219 1 59.38 103 GLY A C 1
ATOM 833 O O . GLY A 1 103 ? -8.375 -15.898 -26.844 1 59.38 103 GLY A O 1
ATOM 834 N N . GLU A 1 104 ? -7.039 -14.188 -26.734 1 63.62 104 GLU A N 1
ATOM 835 C CA . GLU A 1 104 ? -6.777 -14.195 -28.172 1 63.62 104 GLU A CA 1
ATOM 836 C C . GLU A 1 104 ? -5.672 -15.188 -28.531 1 63.62 104 GLU A C 1
ATOM 838 O O . GLU A 1 104 ? -5.309 -15.328 -29.703 1 63.62 104 GLU A O 1
ATOM 843 N N . GLY A 1 105 ? -5.195 -15.922 -27.484 1 55.53 105 GLY A N 1
ATOM 844 C CA . GLY A 1 105 ? -4.246 -16.984 -27.797 1 55.53 105 GLY A CA 1
ATOM 845 C C . GLY A 1 105 ? -2.832 -16.656 -27.344 1 55.53 105 GLY A C 1
ATOM 846 O O . GLY A 1 105 ? -1.931 -17.484 -27.484 1 55.53 105 GLY A O 1
ATOM 847 N N . ASP A 1 106 ? -2.611 -15.461 -26.984 1 55.91 106 ASP A N 1
ATOM 848 C CA . ASP A 1 106 ? -1.277 -15.141 -26.484 1 55.91 106 ASP A CA 1
ATOM 849 C C . ASP A 1 106 ? -1.108 -15.578 -25.031 1 55.91 106 ASP A C 1
ATOM 851 O O . ASP A 1 106 ? -1.644 -14.945 -24.125 1 55.91 106 ASP A O 1
ATOM 855 N N . GLU A 1 107 ? -0.583 -16.688 -24.719 1 53.38 107 GLU A N 1
ATOM 856 C CA . GLU A 1 107 ? -0.457 -17.312 -23.406 1 53.38 107 GLU A CA 1
ATOM 857 C C . GLU A 1 107 ? 0.289 -16.391 -22.438 1 53.38 107 GLU A C 1
ATOM 859 O O . GLU A 1 107 ? 0.155 -16.531 -21.219 1 53.38 107 GLU A O 1
ATOM 864 N N . ARG A 1 108 ? 1.058 -15.469 -23.062 1 56.28 108 ARG A N 1
ATOM 865 C CA . ARG A 1 108 ? 1.933 -14.68 -22.203 1 56.28 108 ARG A CA 1
ATOM 866 C C . ARG A 1 108 ? 1.191 -13.477 -21.625 1 56.28 108 ARG A C 1
ATOM 868 O O . ARG A 1 108 ? 1.652 -12.867 -20.656 1 56.28 108 ARG A O 1
ATOM 875 N N . GLY A 1 109 ? -0.102 -13.258 -22.219 1 66.75 109 GLY A N 1
ATOM 876 C CA . GLY A 1 109 ? -0.833 -12.078 -21.781 1 66.75 109 GLY A CA 1
ATOM 877 C C . GLY A 1 109 ? -0.252 -10.781 -22.328 1 66.75 109 GLY A C 1
ATOM 878 O O . GLY A 1 109 ? -0.205 -10.578 -23.547 1 66.75 109 GLY A O 1
ATOM 879 N N . LEU A 1 110 ? 0.419 -9.969 -21.516 1 75.81 110 LEU A N 1
ATOM 880 C CA . LEU A 1 110 ? 1.055 -8.727 -21.922 1 75.81 110 LEU A CA 1
ATOM 881 C C . LEU A 1 110 ? 2.43 -8.992 -22.531 1 75.81 110 LEU A C 1
ATOM 883 O O . LEU A 1 110 ? 3.248 -9.695 -21.938 1 75.81 110 LEU A O 1
ATOM 887 N N . SER A 1 111 ? 2.609 -8.602 -23.766 1 80.69 111 SER A N 1
ATOM 888 C CA . SER A 1 111 ? 3.91 -8.773 -24.406 1 80.69 111 SER A CA 1
ATOM 889 C C . SER A 1 111 ? 5.02 -8.133 -23.578 1 80.69 111 SER A C 1
ATOM 891 O O . SER A 1 111 ? 4.781 -7.168 -22.844 1 80.69 111 SER A O 1
ATOM 893 N N . LEU A 1 112 ? 6.152 -8.703 -23.641 1 84.06 112 LEU A N 1
ATOM 894 C CA . LEU A 1 112 ? 7.301 -8.195 -22.891 1 84.06 112 LEU A CA 1
ATOM 895 C C . LEU A 1 112 ? 7.621 -6.762 -23.281 1 84.06 112 LEU A C 1
ATOM 897 O O . LEU A 1 112 ? 7.988 -5.945 -22.438 1 84.06 112 LEU A O 1
ATOM 901 N N . SER A 1 113 ? 7.488 -6.496 -24.562 1 88.38 113 SER A N 1
ATOM 902 C CA . SER A 1 113 ? 7.762 -5.148 -25.062 1 88.38 113 SER A CA 1
ATOM 903 C C . SER A 1 113 ? 6.766 -4.145 -24.484 1 88.38 113 SER A C 1
ATOM 905 O O . SER A 1 113 ? 7.145 -3.039 -24.094 1 88.38 113 SER A O 1
ATOM 907 N N . THR A 1 114 ? 5.52 -4.531 -24.438 1 88.81 114 THR A N 1
ATOM 908 C CA . THR A 1 114 ? 4.484 -3.656 -23.891 1 88.81 114 THR A CA 1
ATOM 909 C C . THR A 1 114 ? 4.688 -3.443 -22.391 1 88.81 114 THR A C 1
ATOM 911 O O . THR A 1 114 ? 4.508 -2.334 -21.891 1 88.81 114 THR A O 1
ATOM 914 N N . ARG A 1 115 ? 5.047 -4.488 -21.688 1 89.62 115 ARG A N 1
ATOM 915 C CA . ARG A 1 115 ? 5.324 -4.395 -20.25 1 89.62 115 ARG A CA 1
ATOM 916 C C . ARG A 1 115 ? 6.48 -3.438 -19.984 1 89.62 115 ARG A C 1
ATOM 918 O O . ARG A 1 115 ? 6.383 -2.57 -19.109 1 89.62 115 ARG A O 1
ATOM 925 N N . ARG A 1 116 ? 7.535 -3.568 -20.75 1 93.56 116 ARG A N 1
ATOM 926 C CA . ARG A 1 116 ? 8.711 -2.715 -20.594 1 93.56 116 ARG A CA 1
ATOM 927 C C . ARG A 1 116 ? 8.367 -1.254 -20.859 1 93.56 116 ARG A C 1
ATOM 929 O O . ARG A 1 116 ? 8.758 -0.366 -20.109 1 93.56 116 ARG A O 1
ATOM 936 N N . CYS A 1 117 ? 7.645 -1.064 -21.922 1 95.25 117 CYS A N 1
ATOM 937 C CA . CYS A 1 117 ? 7.258 0.294 -22.281 1 95.25 117 CYS A CA 1
ATOM 938 C C . CYS A 1 117 ? 6.402 0.931 -21.203 1 95.25 117 CYS A C 1
ATOM 940 O O . CYS A 1 117 ? 6.586 2.102 -20.859 1 95.25 117 CYS A O 1
ATOM 942 N N . THR A 1 118 ? 5.484 0.143 -20.688 1 95.44 118 THR A N 1
ATOM 943 C CA . THR A 1 118 ? 4.609 0.649 -19.641 1 95.44 118 THR A CA 1
ATOM 944 C C . THR A 1 118 ? 5.41 0.984 -18.391 1 95.44 118 THR A C 1
ATOM 946 O O . THR A 1 118 ? 5.18 2.016 -17.75 1 95.44 118 THR A O 1
ATOM 949 N N . ILE A 1 119 ? 6.371 0.171 -18.047 1 96.81 119 ILE A N 1
ATOM 950 C CA . ILE A 1 119 ? 7.199 0.404 -16.875 1 96.81 119 ILE A CA 1
ATOM 951 C C . ILE A 1 119 ? 8.016 1.68 -17.062 1 96.81 119 ILE A C 1
ATOM 953 O O . ILE A 1 119 ? 8.094 2.516 -16.156 1 96.81 119 ILE A O 1
ATOM 957 N N . TYR A 1 120 ? 8.586 1.851 -18.281 1 97.12 120 TYR A N 1
ATOM 958 C CA . TYR A 1 120 ? 9.336 3.07 -18.562 1 97.12 120 TYR A CA 1
ATOM 959 C C . TYR A 1 120 ? 8.453 4.301 -18.391 1 97.12 120 TYR A C 1
ATOM 961 O O . TYR A 1 120 ? 8.867 5.289 -17.781 1 97.12 120 TYR A O 1
ATOM 969 N N . SER A 1 121 ? 7.301 4.188 -18.922 1 97.31 121 SER A N 1
ATOM 970 C CA . SER A 1 121 ? 6.375 5.316 -18.844 1 97.31 121 SER A CA 1
ATOM 971 C C . SER A 1 121 ? 6.031 5.66 -17.406 1 97.31 121 SER A C 1
ATOM 973 O O . SER A 1 121 ? 5.988 6.836 -17.031 1 97.31 121 SER A O 1
ATOM 975 N N . LEU A 1 122 ? 5.801 4.699 -16.578 1 97.62 122 LEU A N 1
ATOM 976 C CA . LEU A 1 122 ? 5.453 4.914 -15.172 1 97.62 122 LEU A CA 1
ATOM 977 C C . LEU A 1 122 ? 6.617 5.535 -14.414 1 97.62 122 LEU A C 1
ATOM 979 O O . LEU A 1 122 ? 6.426 6.477 -13.641 1 97.62 122 LEU A O 1
ATOM 983 N N . LEU A 1 123 ? 7.785 5.012 -14.672 1 97.94 123 LEU A N 1
ATOM 984 C CA . LEU A 1 123 ? 8.961 5.508 -13.961 1 97.94 123 LEU A CA 1
ATOM 985 C C . LEU A 1 123 ? 9.258 6.949 -14.352 1 97.94 123 LEU A C 1
ATOM 987 O O . LEU A 1 123 ? 9.547 7.781 -13.484 1 97.94 123 LEU A O 1
ATOM 991 N N . ILE A 1 124 ? 9.18 7.238 -15.617 1 98.06 124 ILE A N 1
ATOM 992 C CA . ILE A 1 124 ? 9.406 8.594 -16.094 1 98.06 124 ILE A CA 1
ATOM 993 C C . ILE A 1 124 ? 8.336 9.531 -15.523 1 98.06 124 ILE A C 1
ATOM 995 O O . ILE A 1 124 ? 8.641 10.641 -15.094 1 98.06 124 ILE A O 1
ATOM 999 N N . LEU A 1 125 ? 7.094 9.055 -15.547 1 97.94 125 LEU A N 1
ATOM 1000 C CA . LEU A 1 125 ? 6.008 9.812 -14.938 1 97.94 125 LEU A CA 1
ATOM 1001 C C . LEU A 1 125 ? 6.316 10.125 -13.477 1 97.94 125 LEU A C 1
ATOM 1003 O O . LEU A 1 125 ? 6.059 11.234 -13.008 1 97.94 125 LEU A O 1
ATOM 1007 N N . GLY A 1 126 ? 6.852 9.141 -12.75 1 97.69 126 GLY A N 1
ATOM 1008 C CA . GLY A 1 126 ? 7.234 9.352 -11.359 1 97.69 126 GLY A CA 1
ATOM 1009 C C . GLY A 1 126 ? 8.305 10.406 -11.188 1 97.69 126 GLY A C 1
ATOM 1010 O O . GLY A 1 126 ? 8.227 11.242 -10.289 1 97.69 126 GLY A O 1
ATOM 1011 N N . VAL A 1 127 ? 9.281 10.391 -12.078 1 98.25 127 VAL A N 1
ATOM 1012 C CA . VAL A 1 127 ? 10.352 11.383 -12.031 1 98.25 127 VAL A CA 1
ATOM 1013 C C . VAL A 1 127 ? 9.766 12.781 -12.258 1 98.25 127 VAL A C 1
ATOM 1015 O O . VAL A 1 127 ? 10.008 13.695 -11.469 1 98.25 127 VAL A O 1
ATOM 1018 N N . ILE A 1 128 ? 8.992 12.906 -13.25 1 98.44 128 ILE A N 1
ATOM 1019 C CA . ILE A 1 128 ? 8.406 14.195 -13.609 1 98.44 128 ILE A CA 1
ATOM 1020 C C . ILE A 1 128 ? 7.504 14.68 -12.477 1 98.44 128 ILE A C 1
ATOM 1022 O O . ILE A 1 128 ? 7.574 15.844 -12.078 1 98.44 128 ILE A O 1
ATOM 1026 N N . ALA A 1 129 ? 6.645 13.812 -11.945 1 98.38 129 ALA A N 1
ATOM 1027 C CA . ALA A 1 129 ? 5.711 14.188 -10.883 1 98.38 129 ALA A CA 1
ATOM 1028 C C . ALA A 1 129 ? 6.449 14.703 -9.656 1 98.38 129 ALA A C 1
ATOM 1030 O O . ALA A 1 129 ? 6.051 15.711 -9.07 1 98.38 129 ALA A O 1
ATOM 1031 N N . ASN A 1 130 ? 7.539 14.039 -9.281 1 98.44 130 ASN A N 1
ATOM 1032 C CA . ASN A 1 130 ? 8.273 14.461 -8.094 1 98.44 130 ASN A CA 1
ATOM 1033 C C . ASN A 1 130 ? 9.031 15.766 -8.336 1 98.44 130 ASN A C 1
ATOM 1035 O O . ASN A 1 130 ? 9.18 16.578 -7.422 1 98.44 130 ASN A O 1
ATOM 1039 N N . ILE A 1 131 ? 9.5 15.984 -9.547 1 98.56 131 ILE A N 1
ATOM 1040 C CA . ILE A 1 131 ? 10.125 17.266 -9.867 1 98.56 131 ILE A CA 1
ATOM 1041 C C . ILE A 1 131 ? 9.078 18.375 -9.797 1 98.56 131 ILE A C 1
ATOM 1043 O O . ILE A 1 131 ? 9.336 19.438 -9.219 1 98.56 131 ILE A O 1
ATOM 1047 N N . VAL A 1 132 ? 7.93 18.156 -10.367 1 98.5 132 VAL A N 1
ATOM 1048 C CA . VAL A 1 132 ? 6.867 19.156 -10.336 1 98.5 132 VAL A CA 1
ATOM 1049 C C . VAL A 1 132 ? 6.414 19.375 -8.891 1 98.5 132 VAL A C 1
ATOM 1051 O O . VAL A 1 132 ? 6.164 20.516 -8.484 1 98.5 132 VAL A O 1
ATOM 1054 N N . LEU A 1 133 ? 6.328 18.344 -8.094 1 97.94 133 LEU A N 1
ATOM 1055 C CA . LEU A 1 133 ? 5.988 18.469 -6.676 1 97.94 133 LEU A CA 1
ATOM 1056 C C . LEU A 1 133 ? 7 19.359 -5.957 1 97.94 133 LEU A C 1
ATOM 1058 O O . LEU A 1 133 ? 6.633 20.125 -5.059 1 97.94 133 LEU A O 1
ATOM 1062 N N . ALA A 1 134 ? 8.234 19.234 -6.328 1 97.81 134 ALA A N 1
ATOM 1063 C CA . ALA A 1 134 ? 9.289 20 -5.676 1 97.81 134 ALA A CA 1
ATOM 1064 C C . ALA A 1 134 ? 9.047 21.5 -5.84 1 97.81 134 ALA A C 1
ATOM 1066 O O . ALA A 1 134 ? 9.273 22.281 -4.91 1 97.81 134 ALA A O 1
ATOM 1067 N N . PHE A 1 135 ? 8.43 21.891 -6.906 1 96.81 135 PHE A N 1
ATOM 1068 C CA . PHE A 1 135 ? 8.375 23.312 -7.184 1 96.81 135 PHE A CA 1
ATOM 1069 C C . PHE A 1 135 ? 6.938 23.812 -7.176 1 96.81 135 PHE A C 1
ATOM 1071 O O . PHE A 1 135 ? 6.688 25 -6.98 1 96.81 135 PHE A O 1
ATOM 1078 N N . GLU A 1 136 ? 5.965 22.875 -7.355 1 95.38 136 GLU A N 1
ATOM 1079 C CA . GLU A 1 136 ? 4.594 23.344 -7.555 1 95.38 136 GLU A CA 1
ATOM 1080 C C . GLU A 1 136 ? 3.631 22.656 -6.594 1 95.38 136 GLU A C 1
ATOM 1082 O O . GLU A 1 136 ? 2.447 22.5 -6.902 1 95.38 136 GLU A O 1
ATOM 1087 N N . TRP A 1 137 ? 4.109 22.203 -5.5 1 93.12 137 TRP A N 1
ATOM 1088 C CA . TRP A 1 137 ? 3.23 21.5 -4.57 1 93.12 137 TRP A CA 1
ATOM 1089 C C . TRP A 1 137 ? 2.195 22.453 -3.979 1 93.12 137 TRP A C 1
ATOM 1091 O O . TRP A 1 137 ? 1.116 22.016 -3.562 1 93.12 137 TRP A O 1
ATOM 1101 N N . ASN A 1 138 ? 2.432 23.797 -3.947 1 92.88 138 ASN A N 1
ATOM 1102 C CA . ASN A 1 138 ? 1.543 24.766 -3.324 1 92.88 138 ASN A CA 1
ATOM 1103 C C . ASN A 1 138 ? 0.726 25.531 -4.367 1 92.88 138 ASN A C 1
ATOM 1105 O O . ASN A 1 138 ? 0.074 26.516 -4.047 1 92.88 138 ASN A O 1
ATOM 1109 N N . ALA A 1 139 ? 0.769 25.094 -5.566 1 93.38 139 ALA A N 1
ATOM 1110 C CA . ALA A 1 139 ? -0.018 25.75 -6.613 1 93.38 139 ALA A CA 1
ATOM 1111 C C . ALA A 1 139 ? -1.512 25.531 -6.391 1 93.38 139 ALA A C 1
ATOM 1113 O O . ALA A 1 139 ? -1.953 24.406 -6.145 1 93.38 139 ALA A O 1
ATOM 1114 N N . THR A 1 140 ? -2.312 26.578 -6.398 1 92.38 140 THR A N 1
ATOM 1115 C CA . THR A 1 140 ? -3.75 26.5 -6.164 1 92.38 140 THR A CA 1
ATOM 1116 C C . THR A 1 140 ? -4.52 27.188 -7.281 1 92.38 140 THR A C 1
ATOM 1118 O O . THR A 1 140 ? -3.965 28.016 -8 1 92.38 140 THR A O 1
ATOM 1121 N N . ILE A 1 141 ? -5.637 26.781 -7.52 1 91.38 141 ILE A N 1
ATOM 1122 C CA . ILE A 1 141 ? -6.555 27.406 -8.469 1 91.38 141 ILE A CA 1
ATOM 1123 C C . ILE A 1 141 ? -7.824 27.844 -7.742 1 91.38 141 ILE A C 1
ATOM 1125 O O . ILE A 1 141 ? -8.289 27.156 -6.828 1 91.38 141 ILE A O 1
ATOM 1129 N N . VAL A 1 142 ? -8.352 28.938 -8.086 1 89.25 142 VAL A N 1
ATOM 1130 C CA . VAL A 1 142 ? -9.57 29.438 -7.461 1 89.25 142 VAL A CA 1
ATOM 1131 C C . VAL A 1 142 ? -10.789 29 -8.266 1 89.25 142 VAL A C 1
ATOM 1133 O O . VAL A 1 142 ? -10.875 29.25 -9.469 1 89.25 142 VAL A O 1
ATOM 1136 N N . ILE A 1 143 ? -11.516 28.203 -7.664 1 85.81 143 ILE A N 1
ATOM 1137 C CA . ILE A 1 143 ? -12.773 27.766 -8.258 1 85.81 143 ILE A CA 1
ATOM 1138 C C . ILE A 1 143 ? -13.945 28.203 -7.383 1 85.81 143 ILE A C 1
ATOM 1140 O O . ILE A 1 143 ? -14.016 27.844 -6.203 1 85.81 143 ILE A O 1
ATOM 1144 N N . GLY A 1 144 ? -14.961 29.016 -7.883 1 82.75 144 GLY A N 1
ATOM 1145 C CA . GLY A 1 144 ? -16.125 29.438 -7.125 1 82.75 144 GLY A CA 1
ATOM 1146 C C . GLY A 1 144 ? -15.766 30.25 -5.898 1 82.75 144 GLY A C 1
ATOM 1147 O O . GLY A 1 144 ? -16.391 30.109 -4.844 1 82.75 144 GLY A O 1
ATOM 1148 N N . GLY A 1 145 ? -14.57 30.859 -5.867 1 80.75 145 GLY A N 1
ATOM 1149 C CA . GLY A 1 145 ? -14.18 31.703 -4.758 1 80.75 145 GLY A CA 1
ATOM 1150 C C . GLY A 1 145 ? -13.312 30.984 -3.736 1 80.75 145 GLY A C 1
ATOM 1151 O O . GLY A 1 145 ? -12.859 31.594 -2.764 1 80.75 145 GLY A O 1
ATOM 1152 N N . TYR A 1 146 ? -13.234 29.672 -3.996 1 81.75 146 TYR A N 1
ATOM 1153 C CA . TYR A 1 146 ? -12.422 28.906 -3.062 1 81.75 146 TYR A CA 1
ATOM 1154 C C . TYR A 1 146 ? -11.148 28.391 -3.736 1 81.75 146 TYR A C 1
ATOM 1156 O O . TYR A 1 146 ? -11.172 28.031 -4.918 1 81.75 146 TYR A O 1
ATOM 1164 N N . SER A 1 147 ? -10.07 28.453 -3.043 1 88.75 147 SER A N 1
ATOM 1165 C CA . SER A 1 147 ? -8.805 27.953 -3.559 1 88.75 147 SER A CA 1
ATOM 1166 C C . SER A 1 147 ? -8.711 26.438 -3.422 1 88.75 147 SER A C 1
ATOM 1168 O O . SER A 1 147 ? -9.008 25.875 -2.361 1 88.75 147 SER A O 1
ATOM 1170 N N . HIS A 1 148 ? -8.391 25.812 -4.5 1 90.56 148 HIS A N 1
ATOM 1171 C CA . HIS A 1 148 ? -8.266 24.359 -4.52 1 90.56 148 HIS A CA 1
ATOM 1172 C C . HIS A 1 148 ? -6.867 23.922 -4.961 1 90.56 148 HIS A C 1
ATOM 1174 O O . HIS A 1 148 ? -6.293 24.516 -5.875 1 90.56 148 HIS A O 1
ATOM 1180 N N . SER A 1 149 ? -6.305 22.906 -4.293 1 94.5 149 SER A N 1
ATOM 1181 C CA . SER A 1 149 ? -4.996 22.344 -4.629 1 94.5 149 SER A CA 1
ATOM 1182 C C . SER A 1 149 ? -5.113 21.25 -5.68 1 94.5 149 SER A C 1
ATOM 1184 O O . SER A 1 149 ? -4.637 20.125 -5.473 1 94.5 149 SER A O 1
ATOM 1186 N N . LEU A 1 150 ? -5.645 21.625 -6.781 1 93.5 150 LEU A N 1
ATOM 1187 C CA . LEU A 1 150 ? -5.902 20.656 -7.844 1 93.5 150 LEU A CA 1
ATOM 1188 C C . LEU A 1 150 ? -4.598 20.078 -8.375 1 93.5 150 LEU A C 1
ATOM 1190 O O . LEU A 1 150 ? -4.531 18.891 -8.688 1 93.5 150 LEU A O 1
ATOM 1194 N N . ALA A 1 151 ? -3.641 20.922 -8.5 1 94.31 151 ALA A N 1
ATOM 1195 C CA . ALA A 1 151 ? -2.346 20.453 -8.984 1 94.31 151 ALA A CA 1
ATOM 1196 C C . ALA A 1 151 ? -1.795 19.344 -8.086 1 94.31 151 ALA A C 1
ATOM 1198 O O . ALA A 1 151 ? -1.29 18.344 -8.57 1 94.31 151 ALA A O 1
ATOM 1199 N N . LEU A 1 152 ? -1.905 19.531 -6.824 1 96.81 152 LEU A N 1
ATOM 1200 C CA . LEU A 1 152 ? -1.423 18.547 -5.859 1 96.81 152 LEU A CA 1
ATOM 1201 C C . LEU A 1 152 ? -2.191 17.234 -5.984 1 96.81 152 LEU A C 1
ATOM 1203 O O . LEU A 1 152 ? -1.596 16.156 -5.945 1 96.81 152 LEU A O 1
ATOM 1207 N N . ILE A 1 153 ? -3.482 17.328 -6.176 1 96.56 153 ILE A N 1
ATOM 1208 C CA . ILE A 1 153 ? -4.344 16.156 -6.316 1 96.56 153 ILE A CA 1
ATOM 1209 C C . ILE A 1 153 ? -3.965 15.391 -7.578 1 96.56 153 ILE A C 1
ATOM 1211 O O . ILE A 1 153 ? -3.832 14.164 -7.547 1 96.56 153 ILE A O 1
ATOM 1215 N N . LEU A 1 154 ? -3.732 16.078 -8.617 1 96.44 154 LEU A N 1
ATOM 1216 C CA . LEU A 1 154 ? -3.359 15.438 -9.875 1 96.44 154 LEU A CA 1
ATOM 1217 C C . LEU A 1 154 ? -1.981 14.789 -9.773 1 96.44 154 LEU A C 1
ATOM 1219 O O . LEU A 1 154 ? -1.754 13.711 -10.328 1 96.44 154 LEU A O 1
ATOM 1223 N N . LEU A 1 155 ? -1.088 15.445 -9.125 1 97.5 155 LEU A N 1
ATOM 1224 C CA . LEU A 1 155 ? 0.251 14.898 -8.938 1 97.5 155 LEU A CA 1
ATOM 1225 C C . LEU A 1 155 ? 0.209 13.641 -8.07 1 97.5 155 LEU A C 1
ATOM 1227 O O . LEU A 1 155 ? 0.916 12.672 -8.344 1 97.5 155 LEU A O 1
ATOM 1231 N N . LEU A 1 156 ? -0.623 13.68 -7.07 1 96.62 156 LEU A N 1
ATOM 1232 C CA . LEU A 1 156 ? -0.74 12.484 -6.246 1 96.62 156 LEU A CA 1
ATOM 1233 C C . LEU A 1 156 ? -1.381 11.344 -7.027 1 96.62 156 LEU A C 1
ATOM 1235 O O . LEU A 1 156 ? -1.024 10.18 -6.84 1 96.62 156 LEU A O 1
ATOM 1239 N N . PHE A 1 157 ? -2.326 11.688 -7.859 1 96.69 157 PHE A N 1
ATOM 1240 C CA . PHE A 1 157 ? -2.891 10.672 -8.742 1 96.69 157 PHE A CA 1
ATOM 1241 C C . PHE A 1 157 ? -1.803 10.031 -9.594 1 96.69 157 PHE A C 1
ATOM 1243 O O . PHE A 1 157 ? -1.755 8.805 -9.734 1 96.69 157 PHE A O 1
ATOM 1250 N N . SER A 1 158 ? -0.941 10.812 -10.109 1 96.75 158 SER A N 1
ATOM 1251 C CA . SER A 1 158 ? 0.153 10.32 -10.945 1 96.75 158 SER A CA 1
ATOM 1252 C C . SER A 1 158 ? 1.095 9.422 -10.148 1 96.75 158 SER A C 1
ATOM 1254 O O . SER A 1 158 ? 1.458 8.336 -10.609 1 96.75 158 SER A O 1
ATOM 1256 N N . VAL A 1 159 ? 1.447 9.852 -9 1 95.75 159 VAL A N 1
ATOM 1257 C CA . VAL A 1 159 ? 2.314 9.07 -8.117 1 95.75 159 VAL A CA 1
ATOM 1258 C C . VAL A 1 159 ? 1.606 7.789 -7.691 1 95.75 159 VAL A C 1
ATOM 1260 O O . VAL A 1 159 ? 2.229 6.73 -7.609 1 95.75 159 VAL A O 1
ATOM 1263 N N . GLY A 1 160 ? 0.343 7.918 -7.434 1 94.88 160 GLY A N 1
ATOM 1264 C CA . GLY A 1 160 ? -0.459 6.758 -7.074 1 94.88 160 GLY A CA 1
ATOM 1265 C C . GLY A 1 160 ? -0.547 5.727 -8.188 1 94.88 160 GLY A C 1
ATOM 1266 O O . GLY A 1 160 ? -0.586 4.523 -7.922 1 94.88 160 GLY A O 1
ATOM 1267 N N . LEU A 1 161 ? -0.555 6.168 -9.367 1 94.56 161 LEU A N 1
ATOM 1268 C CA . LEU A 1 161 ? -0.585 5.262 -10.508 1 94.56 161 LEU A CA 1
ATOM 1269 C C . LEU A 1 161 ? 0.627 4.336 -10.5 1 94.56 161 LEU A C 1
ATOM 1271 O O . LEU A 1 161 ? 0.508 3.148 -10.805 1 94.56 161 LEU A O 1
ATOM 1275 N N . ILE A 1 162 ? 1.721 4.84 -10.125 1 94.38 162 ILE A N 1
ATOM 1276 C CA . ILE A 1 162 ? 2.938 4.039 -10.055 1 94.38 162 ILE A CA 1
ATOM 1277 C C . ILE A 1 162 ? 2.816 3.006 -8.938 1 94.38 162 ILE A C 1
ATOM 1279 O O . ILE A 1 162 ? 3.061 1.815 -9.156 1 94.38 162 ILE A O 1
ATOM 1283 N N . GLY A 1 163 ? 2.404 3.48 -7.836 1 89.31 163 GLY A N 1
ATOM 1284 C CA . GLY A 1 163 ? 2.305 2.617 -6.672 1 89.31 163 GLY A CA 1
ATOM 1285 C C . GLY A 1 163 ? 1.318 1.479 -6.855 1 89.31 163 GLY A C 1
ATOM 1286 O O . GLY A 1 163 ? 1.601 0.34 -6.477 1 89.31 163 GLY A O 1
ATOM 1287 N N . CYS A 1 164 ? 0.229 1.746 -7.492 1 86.69 164 CYS A N 1
ATOM 1288 C CA . CYS A 1 164 ? -0.829 0.751 -7.629 1 86.69 164 CYS A CA 1
ATOM 1289 C C . CYS A 1 164 ? -0.543 -0.189 -8.797 1 86.69 164 CYS A C 1
ATOM 1291 O O . CYS A 1 164 ? -0.966 -1.347 -8.781 1 86.69 164 CYS A O 1
ATOM 1293 N N . THR A 1 165 ? 0.173 0.243 -9.773 1 90.19 165 THR A N 1
ATOM 1294 C CA . THR A 1 165 ? 0.383 -0.546 -10.977 1 90.19 165 THR A CA 1
ATOM 1295 C C . THR A 1 165 ? 1.681 -1.343 -10.891 1 90.19 165 THR A C 1
ATOM 1297 O O . THR A 1 165 ? 1.809 -2.404 -11.5 1 90.19 165 THR A O 1
ATOM 1300 N N . SER A 1 166 ? 2.631 -0.91 -10.109 1 89.31 166 SER A N 1
ATOM 1301 C CA . SER A 1 166 ? 3.961 -1.511 -10.07 1 89.31 166 SER A CA 1
ATOM 1302 C C . SER A 1 166 ? 3.895 -2.971 -9.633 1 89.31 166 SER A C 1
ATOM 1304 O O . SER A 1 166 ? 4.609 -3.818 -10.172 1 89.31 166 SER A O 1
ATOM 1306 N N . PRO A 1 167 ? 2.996 -3.307 -8.74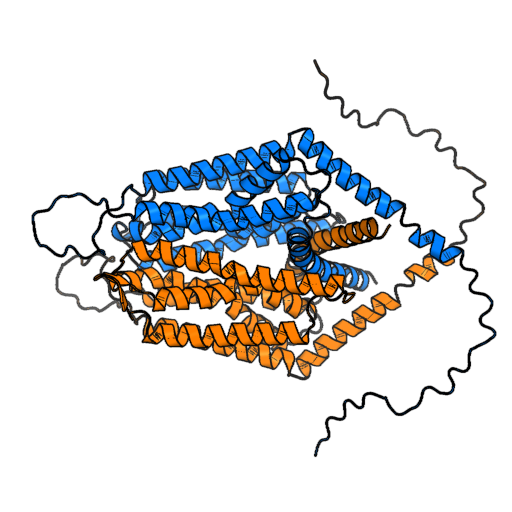2 1 80.62 167 PRO A N 1
ATOM 1307 C CA . PRO A 1 167 ? 2.98 -4.711 -8.32 1 80.62 167 PRO A CA 1
ATOM 1308 C C . PRO A 1 167 ? 2.615 -5.664 -9.453 1 80.62 167 PRO A C 1
ATOM 1310 O O . PRO A 1 167 ? 3.064 -6.812 -9.469 1 80.62 167 PRO A O 1
ATOM 1313 N N . VAL A 1 168 ? 1.911 -5.25 -10.43 1 80.5 168 VAL A N 1
ATOM 1314 C CA . VAL A 1 168 ? 1.45 -6.137 -11.492 1 80.5 168 VAL A CA 1
ATOM 1315 C C . VAL A 1 168 ? 2.412 -6.066 -12.68 1 80.5 168 VAL A C 1
ATOM 1317 O O . VAL A 1 168 ? 2.311 -6.859 -13.617 1 80.5 168 VAL A O 1
ATOM 1320 N N . LEU A 1 169 ? 3.312 -5.215 -12.617 1 87.5 169 LEU A N 1
ATOM 1321 C CA . LEU A 1 169 ? 4.199 -5.059 -13.766 1 87.5 169 LEU A CA 1
ATOM 1322 C C . LEU A 1 169 ? 5.641 -5.398 -13.391 1 87.5 169 LEU A C 1
ATOM 1324 O O . LEU A 1 169 ? 6.32 -6.121 -14.117 1 87.5 169 LEU A O 1
ATOM 1328 N N . PHE A 1 170 ? 6.113 -4.906 -12.242 1 88.12 170 PHE A N 1
ATOM 1329 C CA . PHE A 1 170 ? 7.527 -4.973 -11.898 1 88.12 170 PHE A CA 1
ATOM 1330 C C . PHE A 1 170 ? 7.934 -6.398 -11.539 1 88.12 170 PHE A C 1
ATOM 1332 O O . PHE A 1 170 ? 8.938 -6.91 -12.047 1 88.12 170 PHE A O 1
ATOM 1339 N N . MET A 1 171 ? 7.109 -6.984 -10.797 1 79.88 171 MET A N 1
ATOM 1340 C CA . MET A 1 171 ? 7.48 -8.312 -10.312 1 79.88 171 MET A CA 1
ATOM 1341 C C . MET A 1 171 ? 7.488 -9.328 -11.453 1 79.88 171 MET A C 1
ATOM 1343 O O . MET A 1 171 ? 8.438 -10.094 -11.594 1 79.88 171 MET A O 1
ATOM 1347 N N . PRO A 1 172 ? 6.484 -9.359 -12.289 1 75.31 172 PRO A N 1
ATOM 1348 C CA . PRO A 1 172 ? 6.539 -10.305 -13.406 1 75.31 172 PRO A CA 1
ATOM 1349 C C . PRO A 1 172 ? 7.723 -10.047 -14.336 1 75.31 172 PRO A C 1
ATOM 1351 O O . PRO A 1 172 ? 8.266 -10.992 -14.922 1 75.31 172 PRO A O 1
ATOM 1354 N N . LEU A 1 173 ? 8.023 -8.891 -14.445 1 83.38 173 LEU A N 1
ATOM 1355 C CA . LEU A 1 173 ? 9.203 -8.602 -15.25 1 83.38 173 LEU A CA 1
ATOM 1356 C C . LEU A 1 173 ? 10.469 -9.148 -14.594 1 83.38 173 LEU A C 1
ATOM 1358 O O . LEU A 1 173 ? 11.336 -9.703 -15.273 1 83.38 173 LEU A O 1
ATOM 1362 N N . MET A 1 174 ? 10.625 -9.039 -13.352 1 86 174 MET A N 1
ATOM 1363 C CA . MET A 1 174 ? 11.789 -9.531 -12.625 1 86 174 MET A CA 1
ATOM 1364 C C . MET A 1 174 ? 11.797 -11.055 -12.57 1 86 174 MET A C 1
ATOM 1366 O O . MET A 1 174 ? 12.836 -11.664 -12.336 1 86 174 MET A O 1
ATOM 1370 N N . ALA A 1 175 ? 10.625 -11.57 -12.859 1 74.94 175 ALA A N 1
ATOM 1371 C CA . ALA A 1 175 ? 10.492 -13.023 -12.812 1 74.94 175 ALA A CA 1
ATOM 1372 C C . ALA A 1 175 ? 11.195 -13.68 -14 1 74.94 175 ALA A C 1
ATOM 1374 O O . ALA A 1 175 ? 11.422 -14.891 -14 1 74.94 175 ALA A O 1
ATOM 1375 N N . ILE A 1 176 ? 11.508 -12.93 -14.961 1 77.31 176 ILE A N 1
ATOM 1376 C CA . ILE A 1 176 ? 12.195 -13.508 -16.109 1 77.31 176 ILE A CA 1
ATOM 1377 C C . ILE A 1 176 ? 13.688 -13.602 -15.828 1 77.31 176 ILE A C 1
ATOM 1379 O O . ILE A 1 176 ? 14.43 -14.25 -16.578 1 77.31 176 ILE A O 1
ATOM 1383 N N . PHE A 1 177 ? 14.18 -13.008 -14.773 1 80.19 177 PHE A N 1
ATOM 1384 C CA . PHE A 1 177 ? 15.547 -13.148 -14.289 1 80.19 177 PHE A CA 1
ATOM 1385 C C . PHE A 1 177 ? 15.656 -14.297 -13.289 1 80.19 177 PHE A C 1
ATOM 1387 O O . PHE A 1 177 ? 14.648 -14.742 -12.742 1 80.19 177 PHE A O 1
ATOM 1394 N N . PRO A 1 178 ? 16.922 -14.742 -13.203 1 78.44 178 PRO A N 1
ATOM 1395 C CA . PRO A 1 178 ? 17.094 -15.781 -12.188 1 78.44 178 PRO A CA 1
ATOM 1396 C C . PRO A 1 178 ? 16.562 -15.359 -10.82 1 78.44 178 PRO A C 1
ATOM 1398 O O . PRO A 1 178 ? 16.625 -14.172 -10.461 1 78.44 178 PRO A O 1
ATOM 1401 N N . GLN A 1 179 ? 16.141 -16.188 -10.016 1 73.44 179 GLN A N 1
ATOM 1402 C CA . GLN A 1 179 ? 15.43 -15.969 -8.758 1 73.44 179 GLN A CA 1
ATOM 1403 C C . GLN A 1 179 ? 16.312 -15.234 -7.754 1 73.44 179 GLN A C 1
ATOM 1405 O O . GLN A 1 179 ? 15.805 -14.477 -6.914 1 73.44 179 GLN A O 1
ATOM 1410 N N . LYS A 1 180 ? 17.531 -15.461 -7.848 1 80.44 180 LYS A N 1
ATOM 1411 C CA . LYS A 1 180 ? 18.453 -14.789 -6.934 1 80.44 180 LYS A CA 1
ATOM 1412 C C . LYS A 1 180 ? 18.297 -13.273 -7.02 1 80.44 180 LYS A C 1
ATOM 1414 O O . LYS A 1 180 ? 18.453 -12.578 -6.016 1 80.44 180 LYS A O 1
ATOM 1419 N N . TYR A 1 181 ? 17.906 -12.805 -8.133 1 86.38 181 TYR A N 1
ATOM 1420 C CA . TYR A 1 181 ? 17.781 -11.359 -8.312 1 86.38 181 TYR A CA 1
ATOM 1421 C C . TYR A 1 181 ? 16.406 -10.867 -7.855 1 86.38 181 TYR A C 1
ATOM 1423 O O . TYR A 1 181 ? 16.234 -9.68 -7.59 1 86.38 181 TYR A O 1
ATOM 1431 N N . LEU A 1 182 ? 15.469 -11.742 -7.781 1 80.75 182 LEU A N 1
ATOM 1432 C CA . LEU A 1 182 ? 14.156 -11.398 -7.246 1 80.75 182 LEU A CA 1
ATOM 1433 C C . LEU A 1 182 ? 14.25 -11.039 -5.766 1 80.75 182 LEU A C 1
ATOM 1435 O O . LEU A 1 182 ? 13.531 -10.164 -5.285 1 80.75 182 LEU A O 1
ATOM 1439 N N . VAL A 1 183 ? 15.164 -11.648 -5.086 1 79.06 183 VAL A N 1
ATOM 1440 C CA . VAL A 1 183 ? 15.383 -11.344 -3.678 1 79.06 183 VAL A CA 1
ATOM 1441 C C . VAL A 1 183 ? 15.891 -9.906 -3.535 1 79.06 183 VAL A C 1
ATOM 1443 O O . VAL A 1 183 ? 15.398 -9.156 -2.688 1 79.06 183 VAL A O 1
ATOM 1446 N N . SER A 1 184 ? 16.859 -9.57 -4.328 1 87.19 184 SER A N 1
ATOM 1447 C CA . SER A 1 184 ? 17.359 -8.203 -4.324 1 87.19 184 SER A CA 1
ATOM 1448 C C . SER A 1 184 ? 16.266 -7.203 -4.656 1 87.19 184 SER A C 1
ATOM 1450 O O . SER A 1 184 ? 16.188 -6.125 -4.059 1 87.19 184 SER A O 1
ATOM 1452 N N . TYR A 1 185 ? 15.398 -7.629 -5.516 1 89.06 185 TYR A N 1
ATOM 1453 C CA . TYR A 1 185 ? 14.25 -6.797 -5.879 1 89.06 185 TYR A CA 1
ATOM 1454 C C . TYR A 1 185 ? 13.336 -6.582 -4.684 1 89.06 185 TYR A C 1
ATOM 1456 O O . TYR A 1 185 ? 12.93 -5.453 -4.398 1 89.06 185 TYR A O 1
ATOM 1464 N N . LEU A 1 186 ? 13.047 -7.594 -3.967 1 80.88 186 LEU A N 1
ATOM 1465 C CA . LEU A 1 186 ? 12.133 -7.523 -2.832 1 80.88 186 LEU A CA 1
ATOM 1466 C C . LEU A 1 186 ? 12.727 -6.684 -1.706 1 80.88 186 LEU A C 1
ATOM 1468 O O . LEU A 1 186 ? 12.008 -5.949 -1.023 1 80.88 186 LEU A O 1
ATOM 1472 N N . VAL A 1 187 ? 13.977 -6.828 -1.506 1 84.06 187 VAL A N 1
ATOM 1473 C CA . VAL A 1 187 ? 14.664 -5.98 -0.539 1 84.06 187 VAL A CA 1
ATOM 1474 C C . VAL A 1 187 ? 14.539 -4.516 -0.952 1 84.06 187 VAL A C 1
ATOM 1476 O O . VAL A 1 187 ? 14.273 -3.648 -0.114 1 84.06 187 VAL A O 1
ATOM 1479 N N . GLY A 1 188 ? 14.703 -4.238 -2.205 1 88.94 188 GLY A N 1
ATOM 1480 C CA . GLY A 1 188 ? 14.547 -2.887 -2.721 1 88.94 188 GLY A CA 1
ATOM 1481 C C . GLY A 1 188 ? 13.148 -2.336 -2.521 1 88.94 188 GLY A C 1
ATOM 1482 O O . GLY A 1 188 ? 12.977 -1.16 -2.189 1 88.94 188 GLY A O 1
ATOM 1483 N N . GLU A 1 189 ? 12.188 -3.16 -2.75 1 85.94 189 GLU A N 1
ATOM 1484 C CA . GLU A 1 189 ? 10.805 -2.754 -2.525 1 85.94 189 GLU A CA 1
ATOM 1485 C C . GLU A 1 189 ? 10.578 -2.314 -1.082 1 85.94 189 GLU A C 1
ATOM 1487 O O . GLU A 1 189 ? 9.906 -1.313 -0.829 1 85.94 189 GLU A O 1
ATOM 1492 N N . GLY A 1 190 ? 11.086 -3.055 -0.179 1 80.88 190 GLY A N 1
ATOM 1493 C CA . GLY A 1 190 ? 11.016 -2.688 1.226 1 80.88 190 GLY A CA 1
ATOM 1494 C C . GLY A 1 190 ? 11.719 -1.383 1.54 1 80.88 190 GLY A C 1
ATOM 1495 O O . GLY A 1 190 ? 11.188 -0.538 2.262 1 80.88 190 GLY A O 1
ATOM 1496 N N . LEU A 1 191 ? 12.805 -1.202 1.008 1 87.44 191 LEU A N 1
ATOM 1497 C CA . LEU A 1 191 ? 13.578 0.012 1.224 1 87.44 191 LEU A CA 1
ATOM 1498 C C . LEU A 1 191 ? 12.891 1.218 0.591 1 87.44 191 LEU A C 1
ATOM 1500 O O . LEU A 1 191 ? 13.094 2.354 1.028 1 87.44 191 LEU A O 1
ATOM 1504 N N . GLY A 1 192 ? 12.164 0.935 -0.438 1 89.12 192 GLY A N 1
ATOM 1505 C CA . GLY A 1 192 ? 11.43 2.004 -1.093 1 89.12 192 GLY A CA 1
ATOM 1506 C C . GLY A 1 192 ? 10.477 2.734 -0.16 1 89.12 192 GLY A C 1
ATOM 1507 O O . GLY A 1 192 ? 10.211 3.924 -0.346 1 89.12 192 GLY A O 1
ATOM 1508 N N . GLY A 1 193 ? 9.977 2.057 0.854 1 84.94 193 GLY A N 1
ATOM 1509 C CA . GLY A 1 193 ? 9.156 2.686 1.877 1 84.94 193 GLY A CA 1
ATOM 1510 C C . GLY A 1 193 ? 9.961 3.244 3.031 1 84.94 193 GLY A C 1
ATOM 1511 O O . GLY A 1 193 ? 9.562 4.227 3.66 1 84.94 193 GLY A O 1
ATOM 1512 N N . PHE A 1 194 ? 11.086 2.68 3.213 1 88.25 194 PHE A N 1
ATOM 1513 C CA . PHE A 1 194 ? 11.898 3.012 4.375 1 88.25 194 PHE A CA 1
ATOM 1514 C C . PHE A 1 194 ? 12.727 4.266 4.117 1 88.25 194 PHE A C 1
ATOM 1516 O O . PHE A 1 194 ? 12.875 5.109 5 1 88.25 194 PHE A O 1
ATOM 1523 N N . LEU A 1 195 ? 13.172 4.426 2.994 1 92.56 195 LEU A N 1
ATOM 1524 C CA . LEU A 1 195 ? 14.109 5.488 2.666 1 92.56 195 LEU A CA 1
ATOM 1525 C C . LEU A 1 195 ? 13.469 6.859 2.848 1 92.56 195 LEU A C 1
ATOM 1527 O O . LEU A 1 195 ? 14.039 7.734 3.508 1 92.56 195 LEU A O 1
ATOM 1531 N N . PRO A 1 196 ? 12.289 7.086 2.338 1 94 196 PRO A N 1
ATOM 1532 C CA . PRO A 1 196 ? 11.664 8.398 2.547 1 94 196 PRO A CA 1
ATOM 1533 C C . PRO A 1 196 ? 11.438 8.711 4.023 1 94 196 PRO A C 1
ATOM 1535 O O . PRO A 1 196 ? 11.547 9.867 4.438 1 94 196 PRO A O 1
ATOM 1538 N N . SER A 1 197 ? 11.125 7.719 4.801 1 90.69 197 SER A N 1
ATOM 1539 C CA . SER A 1 197 ? 10.914 7.914 6.23 1 90.69 197 SER A CA 1
ATOM 1540 C C . SER A 1 197 ? 12.211 8.328 6.93 1 90.69 197 SER A C 1
ATOM 1542 O O . SER A 1 197 ? 12.188 9.172 7.824 1 90.69 197 SER A O 1
ATOM 1544 N N . MET A 1 198 ? 13.258 7.758 6.5 1 92.38 198 MET A N 1
ATOM 1545 C CA . MET A 1 198 ? 14.547 8.102 7.082 1 92.38 198 MET A CA 1
ATOM 1546 C C . MET A 1 198 ? 14.93 9.539 6.75 1 92.38 198 MET A C 1
ATOM 1548 O O . MET A 1 198 ? 15.414 10.273 7.613 1 92.38 198 MET A O 1
ATOM 1552 N N . VAL A 1 199 ? 14.742 9.906 5.559 1 93.88 199 VAL A N 1
ATOM 1553 C CA . VAL A 1 199 ? 15.047 11.273 5.141 1 93.88 199 VAL A CA 1
ATOM 1554 C C . VAL A 1 199 ? 14.164 12.258 5.91 1 93.88 199 VAL A C 1
ATOM 1556 O O . VAL A 1 199 ? 14.633 13.32 6.328 1 93.88 199 VAL A O 1
ATOM 1559 N N . ALA A 1 200 ? 12.922 11.906 6.109 1 93.12 200 ALA A N 1
ATOM 1560 C CA . ALA A 1 200 ? 12.008 12.766 6.855 1 93.12 200 ALA A CA 1
ATOM 1561 C C . ALA A 1 200 ? 12.406 12.859 8.32 1 93.12 200 ALA A C 1
ATOM 1563 O O . ALA A 1 200 ? 12.227 13.898 8.961 1 93.12 200 ALA A O 1
ATOM 1564 N N . LEU A 1 201 ? 12.945 11.781 8.867 1 89.56 201 LEU A N 1
ATOM 1565 C CA . LEU A 1 201 ? 13.461 11.812 10.227 1 89.56 201 LEU A CA 1
ATOM 1566 C C . LEU A 1 201 ? 14.625 12.789 10.352 1 89.56 201 LEU A C 1
ATOM 1568 O O . LEU A 1 201 ? 14.703 13.555 11.312 1 89.56 201 LEU A O 1
ATOM 1572 N N . ILE A 1 202 ? 15.484 12.719 9.359 1 90.56 202 ILE A N 1
ATOM 1573 C CA . ILE A 1 202 ? 16.609 13.648 9.328 1 90.56 202 ILE A CA 1
ATOM 1574 C C . ILE A 1 202 ? 16.094 15.078 9.188 1 90.56 202 ILE A C 1
ATOM 1576 O O . ILE A 1 202 ? 16.609 15.992 9.836 1 90.56 202 ILE A O 1
ATOM 1580 N N . GLN A 1 203 ? 15.094 15.219 8.359 1 90.44 203 GLN A N 1
ATOM 1581 C CA . GLN A 1 203 ? 14.445 16.516 8.148 1 90.44 203 GLN A CA 1
ATOM 1582 C C . GLN A 1 203 ? 13.914 17.078 9.461 1 90.44 203 GLN A C 1
ATOM 1584 O O . GLN A 1 203 ? 13.867 18.312 9.633 1 90.44 203 GLN A O 1
ATOM 1589 N N . GLY A 1 204 ? 13.523 16.219 10.375 1 85.69 204 GLY A N 1
ATOM 1590 C CA . GLY A 1 204 ? 12.906 16.641 11.625 1 85.69 204 GLY A CA 1
ATOM 1591 C C . GLY A 1 204 ? 13.906 16.797 12.758 1 85.69 204 GLY A C 1
ATOM 1592 O O . GLY A 1 204 ? 13.531 17.125 13.891 1 85.69 204 GLY A O 1
ATOM 1593 N N . VAL A 1 205 ? 15.188 16.516 12.547 1 73.94 205 VAL A N 1
ATOM 1594 C CA . VAL A 1 205 ? 16.203 16.672 13.586 1 73.94 205 VAL A CA 1
ATOM 1595 C C . VAL A 1 205 ? 16.359 18.156 13.953 1 73.94 205 VAL A C 1
ATOM 1597 O O . VAL A 1 205 ? 16.375 19.016 13.07 1 73.94 205 VAL A O 1
ATOM 1600 N N . GLU A 1 206 ? 16.094 18.359 15.234 1 67.75 206 GLU A N 1
ATOM 1601 C CA . GLU A 1 206 ? 16.203 19.734 15.734 1 67.75 206 GLU A CA 1
ATOM 1602 C C . GLU A 1 206 ? 17.656 20.203 15.734 1 67.75 206 GLU A C 1
ATOM 1604 O O . GLU A 1 206 ? 18.562 19.438 16.094 1 67.75 206 GLU A O 1
ATOM 1609 N N . GLU A 1 207 ? 17.953 21.141 14.93 1 57.03 207 GLU A N 1
ATOM 1610 C CA . GLU A 1 207 ? 19.281 21.734 15.07 1 57.03 207 GLU A CA 1
ATOM 1611 C C . GLU A 1 207 ? 19.531 22.203 16.5 1 57.03 207 GLU A C 1
ATOM 1613 O O . GLU A 1 207 ? 18.656 22.812 17.125 1 57.03 207 GLU A O 1
ATOM 1618 N N . SER A 1 208 ? 20.297 21.359 17.172 1 47.72 208 SER A N 1
ATOM 1619 C CA . SER A 1 208 ? 20.766 21.859 18.453 1 47.72 208 SER A CA 1
ATOM 1620 C C . SER A 1 208 ? 21.094 23.344 18.391 1 47.72 208 SER A C 1
ATOM 1622 O O . SER A 1 208 ? 22.188 23.734 17.969 1 47.72 208 SER A O 1
ATOM 1624 N N . SER A 1 209 ? 20.625 24.109 17.547 1 43 209 SER A N 1
ATOM 1625 C CA . SER A 1 209 ? 21.141 25.438 17.844 1 43 209 SER A CA 1
ATOM 1626 C C . SER A 1 209 ? 21.203 25.672 19.359 1 43 209 SER A C 1
ATOM 1628 O O . SER A 1 209 ? 20.266 25.344 20.078 1 43 209 SER A O 1
ATOM 1630 N N . ASN A 1 210 ? 22.469 25.672 19.922 1 38.59 210 ASN A N 1
ATOM 1631 C CA . ASN A 1 210 ? 22.969 26.344 21.109 1 38.59 210 ASN A CA 1
ATOM 1632 C C . ASN A 1 210 ? 22.078 27.531 21.5 1 38.59 210 ASN A C 1
ATOM 1634 O O . ASN A 1 210 ? 22.5 28.406 22.234 1 38.59 210 ASN A O 1
ATOM 1638 N N . ASN A 1 211 ? 21.438 28.172 20.562 1 38.5 211 ASN A N 1
ATOM 1639 C CA . ASN A 1 211 ? 20.969 29.406 21.172 1 38.5 211 ASN A CA 1
ATOM 1640 C C . ASN A 1 211 ? 20.297 29.141 22.516 1 38.5 211 ASN A C 1
ATOM 1642 O O . ASN A 1 211 ? 19.234 28.516 22.562 1 38.5 211 ASN A O 1
ATOM 1646 N N . THR A 1 212 ? 21.078 29.031 23.672 1 37.06 212 THR A N 1
ATOM 1647 C CA . THR A 1 212 ? 20.953 29.234 25.109 1 37.06 212 THR A CA 1
ATOM 1648 C C . THR A 1 212 ? 19.688 30.016 25.438 1 37.06 212 THR A C 1
ATOM 1650 O O . THR A 1 212 ? 19.25 30.031 26.594 1 37.06 212 THR A O 1
ATOM 1653 N N . ASN A 1 213 ? 19.625 31.391 24.891 1 35.19 213 ASN A N 1
ATOM 1654 C CA . ASN A 1 213 ? 18.828 32.281 25.734 1 35.19 213 ASN A CA 1
ATOM 1655 C C . ASN A 1 213 ? 17.438 31.719 25.984 1 35.19 213 ASN A C 1
ATOM 1657 O O . ASN A 1 213 ? 16.984 31.672 27.141 1 35.19 213 ASN A O 1
ATOM 1661 N N . VAL A 1 214 ? 16.422 32.469 25.234 1 38.94 214 VAL A N 1
ATOM 1662 C CA . VAL A 1 214 ? 15.094 32.688 25.812 1 38.94 214 VAL A CA 1
ATOM 1663 C C . VAL A 1 214 ? 14.367 31.375 26 1 38.94 214 VAL A C 1
ATOM 1665 O O . VAL A 1 214 ? 14.461 30.484 25.156 1 38.94 214 VAL A O 1
ATOM 1668 N N . SER A 1 215 ? 13.945 30.922 27.172 1 37.22 215 SER A N 1
ATOM 1669 C CA . SER A 1 215 ? 13.031 30.156 28.016 1 37.22 215 SER A CA 1
ATOM 1670 C C . SER A 1 215 ? 11.844 29.641 27.203 1 37.22 215 SER A C 1
ATOM 1672 O O . SER A 1 215 ? 10.914 29.047 27.766 1 37.22 215 SER A O 1
ATOM 1674 N N . SER A 1 216 ? 11.461 30.328 26.109 1 37.97 216 SER A N 1
ATOM 1675 C CA . SER A 1 216 ? 10.102 30 25.672 1 37.97 216 SER A CA 1
ATOM 1676 C C . SER A 1 216 ? 10.023 28.562 25.156 1 37.97 216 SER A C 1
ATOM 1678 O O . SER A 1 216 ? 10.812 28.172 24.297 1 37.97 216 SER A O 1
ATOM 1680 N N . ILE A 1 217 ? 9.773 27.5 25.922 1 39.94 217 ILE A N 1
ATOM 1681 C CA . ILE A 1 217 ? 9.25 26.156 25.688 1 39.94 217 ILE A CA 1
ATOM 1682 C C . ILE A 1 217 ? 8.672 26.062 24.281 1 39.94 217 ILE A C 1
ATOM 1684 O O . ILE A 1 217 ? 7.512 26.422 24.062 1 39.94 217 ILE A O 1
ATOM 1688 N N . SER A 1 218 ? 9.219 26.625 23.297 1 46 218 SER A N 1
ATOM 1689 C CA . SER A 1 218 ? 8.703 26.484 21.938 1 46 218 SER A CA 1
ATOM 1690 C C . SER A 1 218 ? 8.445 25.016 21.609 1 46 218 SER A C 1
ATOM 1692 O O . SER A 1 218 ? 9.328 24.172 21.766 1 46 218 SER A O 1
ATOM 1694 N N . SER A 1 219 ? 7.223 24.453 21.875 1 53.06 219 SER A N 1
ATOM 1695 C CA . SER A 1 219 ? 6.641 23.125 21.734 1 53.06 219 SER A CA 1
ATOM 1696 C C . SER A 1 219 ? 7.133 22.422 20.469 1 53.06 219 SER A C 1
ATOM 1698 O O . SER A 1 219 ? 7.324 23.062 19.438 1 53.06 219 SER A O 1
ATOM 1700 N N . ALA A 1 220 ? 8.039 21.344 20.562 1 54.62 220 ALA A N 1
ATOM 1701 C CA . ALA A 1 220 ? 8.469 20.438 19.5 1 54.62 220 ALA A CA 1
ATOM 1702 C C . ALA A 1 220 ? 7.504 20.484 18.328 1 54.62 220 ALA A C 1
ATOM 1704 O O . ALA A 1 220 ? 7.914 20.297 17.172 1 54.62 220 ALA A O 1
ATOM 1705 N N . LYS A 1 221 ? 6.34 20.875 18.562 1 59.72 221 LYS A N 1
ATOM 1706 C CA . LYS A 1 221 ? 5.281 20.953 17.562 1 59.72 221 LYS A CA 1
ATOM 1707 C C . LYS A 1 221 ? 5.551 22.062 16.562 1 59.72 221 LYS A C 1
ATOM 1709 O O . LYS A 1 221 ? 5.27 21.922 15.367 1 59.72 221 LYS A O 1
ATOM 1714 N N . ASP A 1 222 ? 6.32 23.141 16.953 1 63.72 222 ASP A N 1
ATOM 1715 C CA . ASP A 1 222 ? 6.43 24.312 16.094 1 63.72 222 ASP A CA 1
ATOM 1716 C C . ASP A 1 222 ? 7.836 24.422 15.5 1 63.72 222 ASP A C 1
ATOM 1718 O O . ASP A 1 222 ? 8.211 25.469 14.977 1 63.72 222 ASP A O 1
ATOM 1722 N N . SER A 1 223 ? 8.578 23.359 15.5 1 72.56 223 SER A N 1
ATOM 1723 C CA . SER A 1 223 ? 9.938 23.438 14.977 1 72.56 223 SER A CA 1
ATOM 1724 C C . SER A 1 223 ? 9.953 23.359 13.453 1 72.56 223 SER A C 1
ATOM 1726 O O . SER A 1 223 ? 9.102 22.703 12.852 1 72.56 223 SER A O 1
ATOM 1728 N N . LEU A 1 224 ? 10.828 24.203 12.875 1 82.38 224 LEU A N 1
ATOM 1729 C CA . LEU A 1 224 ? 10.992 24.219 11.422 1 82.38 224 LEU A CA 1
ATOM 1730 C C . LEU A 1 224 ? 11.859 23.062 10.953 1 82.38 224 LEU A C 1
ATOM 1732 O O . LEU A 1 224 ? 12.805 22.672 11.641 1 82.38 224 LEU A O 1
ATOM 1736 N N . PRO A 1 225 ? 11.547 22.516 9.805 1 88.5 225 PRO A N 1
ATOM 1737 C CA . PRO A 1 225 ? 12.336 21.406 9.25 1 88.5 225 PRO A CA 1
ATOM 1738 C C . PRO A 1 225 ? 13.727 21.859 8.805 1 88.5 225 PRO A C 1
ATOM 1740 O O . PRO A 1 225 ? 13.922 23.016 8.438 1 88.5 225 PRO A O 1
ATOM 1743 N N . LEU A 1 226 ? 14.688 20.953 8.828 1 89.81 226 LEU A N 1
ATOM 1744 C CA . LEU A 1 226 ? 16.047 21.203 8.391 1 89.81 226 LEU A CA 1
ATOM 1745 C C . LEU A 1 226 ? 16.094 21.641 6.934 1 89.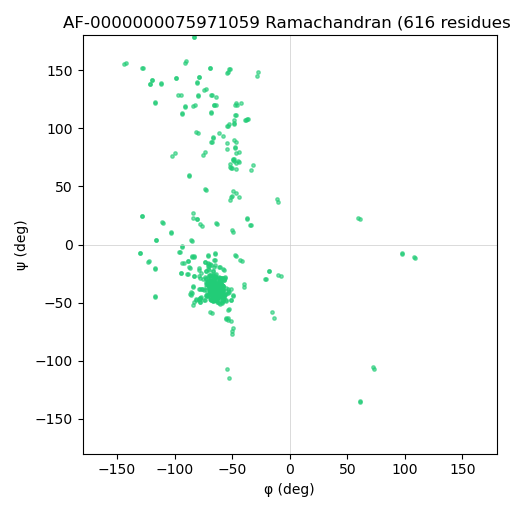81 226 LEU A C 1
ATOM 1747 O O . LEU A 1 226 ? 16.891 22.5 6.555 1 89.81 226 LEU A O 1
ATOM 1751 N N . PHE A 1 227 ? 15.242 21.109 6.094 1 93.25 227 PHE A N 1
ATOM 1752 C CA . PHE A 1 227 ? 15.078 21.5 4.699 1 93.25 227 PHE A CA 1
ATOM 1753 C C . PHE A 1 227 ? 13.617 21.422 4.285 1 93.25 227 PHE A C 1
ATOM 1755 O O . PHE A 1 227 ? 12.836 20.672 4.875 1 93.25 227 PHE A O 1
ATOM 1762 N N . GLY A 1 228 ? 13.305 22.188 3.301 1 93.88 228 GLY A N 1
ATOM 1763 C CA . GLY A 1 228 ? 11.914 22.312 2.879 1 93.88 228 GLY A CA 1
ATOM 1764 C C . GLY A 1 228 ? 11.469 21.203 1.951 1 93.88 228 GLY A C 1
ATOM 1765 O O . GLY A 1 228 ? 12.242 20.297 1.644 1 93.88 228 GLY A O 1
ATOM 1766 N N . PRO A 1 229 ? 10.188 21.297 1.583 1 95.94 229 PRO A N 1
ATOM 1767 C CA . PRO A 1 229 ? 9.617 20.266 0.705 1 95.94 229 PRO A CA 1
ATOM 1768 C C . PRO A 1 229 ? 10.312 20.203 -0.652 1 95.94 229 PRO A C 1
ATOM 1770 O O . PRO A 1 229 ? 10.375 19.141 -1.268 1 95.94 229 PRO A O 1
ATOM 1773 N N . THR A 1 230 ? 10.859 21.328 -1.103 1 97.5 230 THR A N 1
ATOM 1774 C CA . THR A 1 230 ? 11.539 21.344 -2.391 1 97.5 230 THR A CA 1
ATOM 1775 C C . THR A 1 230 ? 12.719 20.391 -2.393 1 97.5 230 THR A C 1
ATOM 1777 O O . THR A 1 230 ? 12.836 19.531 -3.281 1 97.5 230 THR A O 1
ATOM 1780 N N . VAL A 1 231 ? 13.547 20.5 -1.412 1 97.56 231 VAL A N 1
ATOM 1781 C CA . VAL A 1 231 ? 14.719 19.641 -1.308 1 97.56 231 VAL A CA 1
ATOM 1782 C C . VAL A 1 231 ? 14.289 18.188 -1.123 1 97.56 231 VAL A C 1
ATOM 1784 O O . VAL A 1 231 ? 14.875 17.281 -1.717 1 97.56 231 VAL A O 1
ATOM 1787 N N . TYR A 1 232 ? 13.297 17.953 -0.3 1 97.69 232 TYR A N 1
ATOM 1788 C CA . TYR A 1 232 ? 12.797 16.609 -0.027 1 97.69 232 TYR A CA 1
ATOM 1789 C C . TYR A 1 232 ? 12.328 15.93 -1.309 1 97.69 232 TYR A C 1
ATOM 1791 O O . TYR A 1 232 ? 12.766 14.82 -1.625 1 97.69 232 TYR A O 1
ATOM 1799 N N . PHE A 1 233 ? 11.477 16.609 -2.141 1 98.25 233 PHE A N 1
ATOM 1800 C CA . PHE A 1 233 ? 10.906 16 -3.338 1 98.25 233 PHE A CA 1
ATOM 1801 C C . PHE A 1 233 ? 11.961 15.859 -4.43 1 98.25 233 PHE A C 1
ATOM 1803 O O . PHE A 1 233 ? 11.898 14.945 -5.25 1 98.25 233 PHE A O 1
ATOM 1810 N N . LEU A 1 234 ? 12.93 16.734 -4.422 1 98.44 234 LEU A N 1
ATOM 1811 C CA . LEU A 1 234 ? 14.031 16.578 -5.363 1 98.44 234 LEU A CA 1
ATOM 1812 C C . LEU A 1 234 ? 14.859 15.344 -5.031 1 98.44 234 LEU A C 1
ATOM 1814 O O . LEU A 1 234 ? 15.367 14.672 -5.93 1 98.44 234 LEU A O 1
ATOM 1818 N N . PHE A 1 235 ? 15.062 15.109 -3.756 1 98.06 235 PHE A N 1
ATOM 1819 C CA . PHE A 1 235 ? 15.734 13.883 -3.336 1 98.06 235 PHE A CA 1
ATOM 1820 C C . PHE A 1 235 ? 14.977 12.656 -3.822 1 98.06 235 PHE A C 1
ATOM 1822 O O . PHE A 1 235 ? 15.57 11.734 -4.379 1 98.06 235 PHE A O 1
ATOM 1829 N N . ILE A 1 236 ? 13.641 12.625 -3.613 1 98.25 236 ILE A N 1
ATOM 1830 C CA . ILE A 1 236 ? 12.812 11.516 -4.074 1 98.25 236 ILE A CA 1
ATOM 1831 C C . ILE A 1 236 ? 12.914 11.391 -5.594 1 98.25 236 ILE A C 1
ATOM 1833 O O . ILE A 1 236 ? 13.031 10.281 -6.125 1 98.25 236 ILE A O 1
ATOM 1837 N N . ALA A 1 237 ? 12.898 12.523 -6.309 1 98.56 237 ALA A N 1
ATOM 1838 C CA . ALA A 1 237 ? 13.023 12.531 -7.766 1 98.56 237 ALA A CA 1
ATOM 1839 C C . ALA A 1 237 ? 14.344 11.906 -8.203 1 98.56 237 ALA A C 1
ATOM 1841 O O . ALA A 1 237 ? 14.391 11.172 -9.195 1 98.56 237 ALA A O 1
ATOM 1842 N N . SER A 1 238 ? 15.359 12.211 -7.469 1 98.5 238 SER A N 1
ATOM 1843 C CA . SER A 1 238 ? 16.672 11.672 -7.801 1 98.5 238 SER A CA 1
ATOM 1844 C C . SER A 1 238 ? 16.688 10.148 -7.672 1 98.5 238 SER A C 1
ATOM 1846 O O . SER A 1 238 ? 17.281 9.461 -8.508 1 98.5 238 SER A O 1
ATOM 1848 N N . ILE A 1 239 ? 16.125 9.633 -6.648 1 98.12 239 ILE A N 1
ATOM 1849 C CA . ILE A 1 239 ? 16.062 8.188 -6.465 1 98.12 239 ILE A CA 1
ATOM 1850 C C . ILE A 1 239 ? 15.219 7.562 -7.578 1 98.12 239 ILE A C 1
ATOM 1852 O O . ILE A 1 239 ? 15.562 6.496 -8.094 1 98.12 239 ILE A O 1
ATOM 1856 N N . MET A 1 240 ? 14.109 8.266 -7.949 1 98.06 240 MET A N 1
ATOM 1857 C CA . MET A 1 240 ? 13.289 7.777 -9.062 1 98.06 240 MET A CA 1
ATOM 1858 C C . MET A 1 240 ? 14.102 7.734 -10.352 1 98.06 240 MET A C 1
ATOM 1860 O O . MET A 1 240 ? 13.922 6.828 -11.164 1 98.06 240 MET A O 1
ATOM 1864 N N . LEU A 1 241 ? 14.961 8.711 -10.555 1 98.44 241 LEU A N 1
ATOM 1865 C CA . LEU A 1 241 ? 15.828 8.742 -11.727 1 98.44 241 LEU A CA 1
ATOM 1866 C C . LEU A 1 241 ? 16.812 7.578 -11.703 1 98.44 241 LEU A C 1
ATOM 1868 O O . LEU A 1 241 ? 17.047 6.945 -12.734 1 98.44 241 LEU A O 1
ATOM 1872 N N . ILE A 1 242 ? 17.328 7.34 -10.539 1 98.31 242 ILE A N 1
ATOM 1873 C CA . ILE A 1 242 ? 18.234 6.215 -10.367 1 98.31 242 ILE A CA 1
ATOM 1874 C C . ILE A 1 242 ? 17.5 4.906 -10.656 1 98.31 242 ILE A C 1
ATOM 1876 O O . ILE A 1 242 ? 18.031 4.02 -11.32 1 98.31 242 ILE A O 1
ATOM 1880 N N . SER A 1 243 ? 16.281 4.773 -10.148 1 98.12 243 SER A N 1
ATOM 1881 C CA . SER A 1 243 ? 15.461 3.6 -10.43 1 98.12 243 SER A CA 1
ATOM 1882 C C . SER A 1 243 ? 15.219 3.439 -11.93 1 98.12 243 SER A C 1
ATOM 1884 O O . SER A 1 243 ? 15.312 2.334 -12.469 1 98.12 243 SER A O 1
ATOM 1886 N N . THR A 1 244 ? 14.938 4.531 -12.617 1 98.31 244 THR A N 1
ATOM 1887 C CA . THR A 1 244 ? 14.719 4.516 -14.055 1 98.31 244 THR A CA 1
ATOM 1888 C C . THR A 1 244 ? 15.984 4.086 -14.797 1 98.31 244 THR A C 1
ATOM 1890 O O . THR A 1 244 ? 15.922 3.26 -15.711 1 98.31 244 THR A O 1
ATOM 1893 N N . GLY A 1 245 ? 17.078 4.613 -14.398 1 98.19 245 GLY A N 1
ATOM 1894 C CA . GLY A 1 245 ? 18.344 4.219 -14.984 1 98.19 245 GLY A CA 1
ATOM 1895 C C . GLY A 1 245 ? 18.688 2.754 -14.75 1 98.19 245 GLY A C 1
ATOM 1896 O O . GLY A 1 245 ? 19.203 2.08 -15.641 1 98.19 245 GLY A O 1
ATOM 1897 N N . SER A 1 246 ? 18.391 2.309 -13.547 1 98 246 SER A N 1
ATOM 1898 C CA . SER A 1 246 ? 18.625 0.906 -13.227 1 98 246 SER A CA 1
ATOM 1899 C C . SER A 1 246 ? 17.766 -0.016 -14.086 1 98 246 SER A C 1
ATOM 1901 O O . SER A 1 246 ? 18.234 -1.061 -14.539 1 98 246 SER A O 1
ATOM 1903 N N . PHE A 1 247 ? 16.547 0.365 -14.289 1 97.69 247 PHE A N 1
ATOM 1904 C CA . PHE A 1 247 ? 15.672 -0.425 -15.148 1 97.69 247 PHE A CA 1
ATOM 1905 C C . PHE A 1 247 ? 16.203 -0.452 -16.578 1 97.69 247 PHE A C 1
ATOM 1907 O O . PHE A 1 247 ? 16.172 -1.492 -17.234 1 97.69 247 PHE A O 1
ATOM 1914 N N . PHE A 1 248 ? 16.656 0.659 -17.078 1 97 248 PHE A N 1
ATOM 1915 C CA . PHE A 1 248 ? 17.25 0.741 -18.406 1 97 248 PHE A CA 1
ATOM 1916 C C . PHE A 1 248 ? 18.469 -0.173 -18.516 1 97 248 PHE A C 1
ATOM 1918 O O . PHE A 1 248 ? 18.609 -0.908 -19.484 1 97 248 PHE A O 1
ATOM 1925 N N . LEU A 1 249 ? 19.312 -0.184 -17.531 1 96.44 249 LEU A N 1
ATOM 1926 C CA . LEU A 1 249 ? 20.531 -0.995 -17.531 1 96.44 249 LEU A CA 1
ATOM 1927 C C . LEU A 1 249 ? 20.203 -2.477 -17.391 1 96.44 249 LEU A C 1
ATOM 1929 O O . LEU A 1 249 ? 20.875 -3.324 -17.984 1 96.44 249 LEU A O 1
ATOM 1933 N N . LEU A 1 250 ? 19.188 -2.814 -16.656 1 94.5 250 LEU A N 1
ATOM 1934 C CA . LEU A 1 250 ? 18.734 -4.199 -16.5 1 94.5 250 LEU A CA 1
ATOM 1935 C C . LEU A 1 250 ? 18.312 -4.773 -17.859 1 94.5 250 LEU A C 1
ATOM 1937 O O . LEU A 1 250 ? 18.469 -5.973 -18.094 1 94.5 250 LEU A O 1
ATOM 1941 N N . ASN A 1 251 ? 17.781 -3.895 -18.688 1 92.69 251 ASN A N 1
ATOM 1942 C CA . ASN A 1 251 ? 17.234 -4.363 -19.953 1 92.69 251 ASN A CA 1
ATOM 1943 C C . ASN A 1 251 ? 18.266 -4.273 -21.078 1 92.69 251 ASN A C 1
ATOM 1945 O O . ASN A 1 251 ? 18.094 -4.891 -22.125 1 92.69 251 ASN A O 1
ATOM 1949 N N . ASN A 1 252 ? 19.328 -3.533 -20.859 1 92.62 252 ASN A N 1
ATOM 1950 C CA . ASN A 1 252 ? 20.203 -3.283 -21.984 1 92.62 252 ASN A CA 1
ATOM 1951 C C . ASN A 1 252 ? 21.625 -3.744 -21.703 1 92.62 252 ASN A C 1
ATOM 1953 O O . ASN A 1 252 ? 22.438 -3.906 -22.625 1 92.62 252 ASN A O 1
ATOM 1957 N N . LEU A 1 253 ? 21.969 -3.992 -20.531 1 92.5 253 LEU A N 1
ATOM 1958 C CA . LEU A 1 253 ? 23.312 -4.445 -20.203 1 92.5 253 LEU A CA 1
ATOM 1959 C C . LEU A 1 253 ? 23.516 -5.895 -20.641 1 92.5 253 LEU A C 1
ATOM 1961 O O . LEU A 1 253 ? 22.672 -6.746 -20.391 1 92.5 253 LEU A O 1
ATOM 1965 N N . PRO A 1 254 ? 24.625 -6.199 -21.281 1 91.12 254 PRO A N 1
ATOM 1966 C CA . PRO A 1 254 ? 24.891 -7.566 -21.734 1 91.12 254 PRO A CA 1
ATOM 1967 C C . PRO A 1 254 ? 24.906 -8.578 -20.594 1 91.12 254 PRO A C 1
ATOM 1969 O O . PRO A 1 254 ? 24.438 -9.703 -20.75 1 91.12 254 PRO A O 1
ATOM 1972 N N . ILE A 1 255 ? 25.422 -8.164 -19.484 1 89.94 255 ILE A N 1
ATOM 1973 C CA . ILE A 1 255 ? 25.516 -9.055 -18.344 1 89.94 255 ILE A CA 1
ATOM 1974 C C . ILE A 1 255 ? 24.109 -9.438 -17.875 1 89.94 255 ILE A C 1
ATOM 1976 O O . ILE A 1 255 ? 23.859 -10.586 -17.5 1 89.94 255 ILE A O 1
ATOM 1980 N N . SER A 1 256 ? 23.234 -8.531 -17.875 1 89.62 256 SER A N 1
ATOM 1981 C CA . SER A 1 256 ? 21.844 -8.773 -17.484 1 89.62 256 SER A CA 1
ATOM 1982 C C . SER A 1 256 ? 21.125 -9.648 -18.5 1 89.62 256 SER A C 1
ATOM 1984 O O . SER A 1 256 ? 20.375 -10.555 -18.125 1 89.62 256 SER A O 1
ATOM 1986 N N . LYS A 1 257 ? 21.406 -9.359 -19.703 1 88 257 LYS A N 1
ATOM 1987 C CA . LYS A 1 257 ? 20.781 -10.141 -20.766 1 88 257 LYS A CA 1
ATOM 1988 C C . LYS A 1 257 ? 21.266 -11.586 -20.734 1 88 257 LYS A C 1
ATOM 1990 O O . LYS A 1 257 ? 20.5 -12.516 -20.984 1 88 257 LYS A O 1
ATOM 1995 N N . LYS A 1 258 ? 22.469 -11.727 -20.422 1 85.88 258 LYS A N 1
ATOM 1996 C CA . LYS A 1 258 ? 23.047 -13.062 -20.328 1 85.88 258 LYS A CA 1
ATOM 1997 C C . LYS A 1 258 ? 22.391 -13.867 -19.203 1 85.88 258 LYS A C 1
ATOM 1999 O O . LYS A 1 258 ? 22.094 -15.047 -19.375 1 85.88 258 LYS A O 1
ATOM 2004 N N . GLU A 1 259 ? 22.25 -13.148 -18.125 1 82.75 259 GLU A N 1
ATOM 2005 C CA . GLU A 1 259 ? 21.609 -13.82 -16.984 1 82.75 259 GLU A CA 1
ATOM 2006 C C . GLU A 1 259 ? 20.172 -14.195 -17.312 1 82.75 259 GLU A C 1
ATOM 2008 O O . GLU A 1 259 ? 19.703 -15.281 -16.953 1 82.75 259 GLU A O 1
ATOM 2013 N N . MET A 1 260 ? 19.547 -13.344 -17.969 1 82.06 260 MET A N 1
ATOM 2014 C CA . MET A 1 260 ? 18.156 -13.57 -18.344 1 82.06 260 MET A CA 1
ATOM 2015 C C . MET A 1 260 ? 18.031 -14.727 -19.328 1 82.06 260 MET A C 1
ATOM 2017 O O . MET A 1 260 ? 17.203 -15.617 -19.141 1 82.06 260 MET A O 1
ATOM 2021 N N . MET A 1 261 ? 18.891 -14.758 -20.297 1 75.94 261 MET A N 1
ATOM 2022 C CA . MET A 1 261 ? 18.844 -15.781 -21.344 1 75.94 261 MET A CA 1
ATOM 2023 C C . MET A 1 261 ? 19.234 -17.141 -20.781 1 75.94 261 MET A C 1
ATOM 2025 O O . MET A 1 261 ? 18.656 -18.172 -21.156 1 75.94 261 MET A O 1
ATOM 2029 N N . HIS A 1 262 ? 20.203 -17.094 -20.016 1 72.5 262 HIS A N 1
ATOM 2030 C CA . HIS A 1 262 ? 20.625 -18.344 -19.391 1 72.5 262 HIS A CA 1
ATOM 2031 C C . HIS A 1 262 ? 19.5 -18.969 -18.578 1 72.5 262 HIS A C 1
ATOM 2033 O O . HIS A 1 262 ? 19.312 -20.188 -18.594 1 72.5 262 HIS A O 1
ATOM 2039 N N . PHE A 1 263 ? 18.844 -18.141 -17.969 1 70 263 PHE A N 1
ATOM 2040 C CA . PHE A 1 263 ? 17.734 -18.594 -17.141 1 70 263 PHE A CA 1
ATOM 2041 C C . PHE A 1 263 ? 16.578 -19.094 -18 1 70 263 PHE A C 1
ATOM 2043 O O . PHE A 1 263 ? 16 -20.141 -17.734 1 70 263 PHE A O 1
ATOM 2050 N N . LEU A 1 264 ? 16.25 -18.391 -19.047 1 68.5 264 LEU A N 1
ATOM 2051 C CA . LEU A 1 264 ? 15.141 -18.75 -19.922 1 68.5 264 LEU A CA 1
ATOM 2052 C C . LEU A 1 264 ? 15.453 -20.031 -20.688 1 68.5 264 LEU A C 1
ATOM 2054 O O . LEU A 1 264 ? 14.562 -20.859 -20.891 1 68.5 264 LEU A O 1
ATOM 2058 N N . ASN A 1 265 ? 16.688 -20.188 -21.016 1 64.06 265 ASN A N 1
ATOM 2059 C CA . ASN A 1 265 ? 17.109 -21.391 -21.734 1 64.06 265 ASN A CA 1
ATOM 2060 C C . ASN A 1 265 ? 17.141 -22.609 -20.812 1 64.06 265 ASN A C 1
ATOM 2062 O O . ASN A 1 265 ? 16.781 -23.719 -21.234 1 64.06 265 ASN A O 1
ATOM 2066 N N . SER A 1 266 ? 17.578 -22.359 -19.656 1 60.41 266 SER A N 1
ATOM 2067 C CA . SER A 1 266 ? 17.594 -23.469 -18.703 1 60.41 266 SER A CA 1
ATOM 2068 C C . SER A 1 266 ? 16.172 -23.922 -18.375 1 60.41 266 SER A C 1
ATOM 2070 O O . SER A 1 266 ? 15.93 -25.125 -18.203 1 60.41 266 SER A O 1
ATOM 2072 N N . ASP A 1 267 ? 15.328 -23.047 -18.328 1 53.56 267 ASP A N 1
ATOM 2073 C CA . ASP A 1 267 ? 13.93 -23.359 -18.078 1 53.56 267 ASP A CA 1
ATOM 2074 C C . ASP A 1 267 ? 13.305 -24.109 -19.25 1 53.56 267 ASP A C 1
ATOM 2076 O O . ASP A 1 267 ? 12.531 -25.047 -19.062 1 53.56 267 ASP A O 1
ATOM 2080 N N . ALA A 1 268 ? 13.688 -23.703 -20.344 1 51.62 268 ALA A N 1
ATOM 2081 C CA . ALA A 1 268 ? 13.203 -24.359 -21.547 1 51.62 268 ALA A CA 1
ATOM 2082 C C . ALA A 1 268 ? 13.734 -25.781 -21.656 1 51.62 268 ALA A C 1
ATOM 2084 O O . ALA A 1 268 ? 13 -26.703 -22.031 1 51.62 268 ALA A O 1
ATOM 2085 N N . GLN A 1 269 ? 14.922 -26.016 -21.328 1 47.91 269 GLN A N 1
ATOM 2086 C CA . GLN A 1 269 ? 15.531 -27.344 -21.375 1 47.91 269 GLN A CA 1
ATOM 2087 C C . GLN A 1 269 ? 14.93 -28.266 -20.312 1 47.91 269 GLN A C 1
ATOM 2089 O O . GLN A 1 269 ? 14.703 -29.453 -20.578 1 47.91 269 GLN A O 1
ATOM 2094 N N . SER A 1 270 ? 14.797 -27.609 -19.219 1 43.66 270 SER A N 1
ATOM 2095 C CA . SER A 1 270 ? 14.172 -28.422 -18.172 1 43.66 270 SER A CA 1
ATOM 2096 C C . SER A 1 270 ? 12.75 -28.812 -18.547 1 43.66 270 SER A C 1
ATOM 2098 O O . SER A 1 270 ? 12.32 -29.938 -18.25 1 43.66 270 SER A O 1
ATOM 2100 N N . LEU A 1 271 ? 12.164 -27.891 -19.141 1 41.12 271 LEU A N 1
ATOM 2101 C CA . LEU A 1 271 ? 10.836 -28.219 -19.641 1 41.12 271 LEU A CA 1
ATOM 2102 C C . LEU A 1 271 ? 10.914 -29.234 -20.766 1 41.12 271 LEU A C 1
ATOM 2104 O O . LEU A 1 271 ? 10.055 -30.109 -20.875 1 41.12 271 LEU A O 1
ATOM 2108 N N . SER A 1 272 ? 12.023 -29.156 -21.578 1 40.34 272 SER A N 1
ATOM 2109 C CA . SER A 1 272 ? 12.219 -30.109 -22.656 1 40.34 272 SER A CA 1
ATOM 2110 C C . SER A 1 272 ? 12.75 -31.438 -22.125 1 40.34 272 SER A C 1
ATOM 2112 O O . SER A 1 272 ? 12.375 -32.5 -22.625 1 40.34 272 SER A O 1
ATOM 2114 N N . SER A 1 273 ? 13.789 -31.422 -21.25 1 38.34 273 SER A N 1
ATOM 2115 C CA . SER A 1 273 ? 14.344 -32.656 -20.719 1 38.34 273 SER A CA 1
ATOM 2116 C C . SER A 1 273 ? 13.359 -33.344 -19.766 1 38.34 273 SER A C 1
ATOM 2118 O O . SER A 1 273 ? 13.578 -34.469 -19.344 1 38.34 273 SER A O 1
ATOM 2120 N N . SER A 1 274 ? 12.688 -32.688 -19.094 1 33.72 274 SER A N 1
ATOM 2121 C CA . SER A 1 274 ? 11.641 -33.406 -18.375 1 33.72 274 SER A CA 1
ATOM 2122 C C . SER A 1 274 ? 10.836 -34.281 -19.328 1 33.72 274 SER A C 1
ATOM 2124 O O . SER A 1 274 ? 10.039 -33.781 -20.125 1 33.72 274 SER A O 1
ATOM 2126 N N . ASN A 1 275 ? 11.594 -35.406 -19.938 1 31.7 275 ASN A N 1
ATOM 2127 C CA . ASN A 1 275 ? 11.086 -36.719 -20.344 1 31.7 275 ASN A CA 1
ATOM 2128 C C . ASN A 1 275 ? 9.977 -37.188 -19.422 1 31.7 275 ASN A C 1
ATOM 2130 O O . ASN A 1 275 ? 10.125 -38.25 -18.781 1 31.7 275 ASN A O 1
ATOM 2134 N N . PHE A 1 276 ? 9.383 -36.5 -18.688 1 30.89 276 PHE A N 1
ATOM 2135 C CA . PHE A 1 276 ? 8.148 -36.906 -18.031 1 30.89 276 PHE A CA 1
ATOM 2136 C C . PHE A 1 276 ? 7.219 -37.625 -19.016 1 30.89 276 PHE A C 1
ATOM 2138 O O . PHE A 1 276 ? 6.41 -38.469 -18.609 1 30.89 276 PHE A O 1
ATOM 2145 N N . MET A 1 277 ? 7.566 -37.5 -20.297 1 29.05 277 MET A N 1
ATOM 2146 C CA . MET A 1 277 ? 6.887 -38.344 -21.281 1 29.05 277 MET A CA 1
ATOM 2147 C C . MET A 1 277 ? 7.562 -39.719 -21.375 1 29.05 277 MET A C 1
ATOM 2149 O O . MET A 1 277 ? 6.895 -40.719 -21.578 1 29.05 277 MET A O 1
ATOM 2153 N N . GLU A 1 278 ? 8.844 -39.781 -21.359 1 29.58 278 GLU A N 1
ATOM 2154 C CA . GLU A 1 278 ? 9.492 -41.062 -21.578 1 29.58 278 GLU A CA 1
ATOM 2155 C C . GLU A 1 278 ? 9.453 -41.938 -20.312 1 29.58 278 GLU A C 1
ATOM 2157 O O . GLU A 1 278 ? 9.289 -43.156 -20.406 1 29.58 278 GLU A O 1
ATOM 2162 N N . ASP A 1 279 ? 9.781 -41.438 -19.156 1 29.58 279 ASP A N 1
ATOM 2163 C CA . ASP A 1 279 ? 9.805 -42.312 -18 1 29.58 279 ASP A CA 1
ATOM 2164 C C . ASP A 1 279 ? 8.398 -42.812 -17.656 1 29.58 279 ASP A C 1
ATOM 2166 O O . ASP A 1 279 ? 8.234 -43.688 -16.812 1 29.58 279 ASP A O 1
ATOM 2170 N N . CYS A 1 280 ? 7.375 -42.125 -18.141 1 27.89 280 CYS A N 1
ATOM 2171 C CA . CYS A 1 280 ? 6.059 -42.75 -18.094 1 27.89 280 CYS A CA 1
ATOM 2172 C C . CYS A 1 280 ? 5.961 -43.906 -19.078 1 27.89 280 CYS A C 1
ATOM 2174 O O . CYS A 1 280 ? 5.004 -44.688 -19.047 1 27.89 280 CYS A O 1
ATOM 2176 N N . ASN A 1 281 ? 6.844 -43.969 -20.062 1 26.11 281 ASN A N 1
ATOM 2177 C CA . ASN A 1 281 ? 6.707 -45.094 -21.016 1 26.11 281 ASN A CA 1
ATOM 2178 C C . ASN A 1 281 ? 7.363 -46.344 -20.5 1 26.11 281 ASN A C 1
ATOM 2180 O O . ASN A 1 281 ? 6.969 -47.469 -20.875 1 26.11 281 ASN A O 1
ATOM 2184 N N . GLY A 1 282 ? 8.625 -46.344 -20.016 1 27.5 282 GLY A N 1
ATOM 2185 C CA . GLY A 1 282 ? 9.328 -47.625 -19.922 1 27.5 282 GLY A CA 1
ATOM 2186 C C . GLY A 1 282 ? 8.898 -48.469 -18.734 1 27.5 282 GLY A C 1
ATOM 2187 O O . GLY A 1 282 ? 9.445 -49.531 -18.5 1 27.5 282 GLY A O 1
ATOM 2188 N N . SER A 1 283 ? 8.445 -47.875 -17.641 1 26.78 283 SER A N 1
ATOM 2189 C CA . SER A 1 283 ? 8.219 -48.906 -16.656 1 26.78 283 SER A CA 1
ATOM 2190 C C . SER A 1 283 ? 7.07 -49.844 -17.094 1 26.78 283 SER A C 1
ATOM 2192 O O . SER A 1 283 ? 5.973 -49.344 -17.406 1 26.78 283 SER A O 1
ATOM 2194 N N . ASN A 1 284 ? 7.391 -50.906 -17.766 1 25.48 284 ASN A N 1
ATOM 2195 C CA . ASN A 1 284 ? 6.598 -52.094 -18.031 1 25.48 284 ASN A CA 1
ATOM 2196 C C . ASN A 1 284 ? 5.668 -52.438 -16.875 1 25.48 284 ASN A C 1
ATOM 2198 O O . ASN A 1 284 ? 6.125 -52.812 -15.797 1 25.48 284 ASN A O 1
ATOM 2202 N N . PHE A 1 285 ? 4.723 -51.594 -16.562 1 24.81 285 PHE A N 1
ATOM 2203 C CA . PHE A 1 285 ? 3.721 -52.062 -15.609 1 24.81 285 PHE A CA 1
ATOM 2204 C C . PHE A 1 285 ? 3.262 -53.5 -15.953 1 24.81 285 PHE A C 1
ATOM 2206 O O . PHE A 1 285 ? 2.688 -53.719 -17.031 1 24.81 285 PHE A O 1
ATOM 2213 N N . SER A 1 286 ? 4.066 -54.469 -15.578 1 25.77 286 SER A N 1
ATOM 2214 C CA . SER A 1 286 ? 3.67 -55.875 -15.656 1 25.77 286 SER A CA 1
ATOM 2215 C C . SER A 1 286 ? 2.158 -56.031 -15.508 1 25.77 286 SER A C 1
ATOM 2217 O O . SER A 1 286 ? 1.495 -55.156 -14.93 1 25.77 286 SER A O 1
ATOM 2219 N N . SER A 1 287 ? 1.555 -56.969 -16.188 1 24.56 287 SER A N 1
ATOM 2220 C CA . SER A 1 287 ? 0.159 -57.375 -16.297 1 24.56 287 SER A CA 1
ATOM 2221 C C . SER A 1 287 ? -0.531 -57.375 -14.938 1 24.56 287 SER A C 1
ATOM 2223 O O . SER A 1 287 ? 0.087 -57.688 -13.922 1 24.56 287 SER A O 1
ATOM 2225 N N . PRO A 1 288 ? -1.598 -56.625 -14.75 1 26.3 288 PRO A N 1
ATOM 2226 C CA . PRO A 1 288 ? -2.418 -56.375 -13.562 1 26.3 288 PRO A CA 1
ATOM 2227 C C . PRO A 1 288 ? -2.824 -57.688 -12.867 1 26.3 288 PRO A C 1
ATOM 2229 O O . PRO A 1 288 ? -3.711 -57.688 -12.008 1 26.3 288 PRO A O 1
ATOM 2232 N N . ASN A 1 289 ? -2.164 -58.781 -13.336 1 26.03 289 ASN A N 1
ATOM 2233 C CA . ASN A 1 289 ? -2.84 -59.938 -12.766 1 26.03 289 ASN A CA 1
ATOM 2234 C C . ASN A 1 289 ? -2.939 -59.844 -11.242 1 26.03 289 ASN A C 1
ATOM 2236 O O . ASN A 1 289 ? -3.871 -60.375 -10.641 1 26.03 289 ASN A O 1
ATOM 2240 N N . GLU A 1 290 ? -1.763 -59.844 -10.633 1 24.44 290 GLU A N 1
ATOM 2241 C CA . GLU A 1 290 ? -1.902 -60.188 -9.219 1 24.44 290 GLU A CA 1
ATOM 2242 C C . GLU A 1 290 ? -2.455 -59.031 -8.422 1 24.44 290 GLU A C 1
ATOM 2244 O O . GLU A 1 290 ? -1.792 -58 -8.273 1 24.44 290 GLU A O 1
ATOM 2249 N N . ALA A 1 291 ? -3.766 -58.781 -8.5 1 25.59 291 ALA A N 1
ATOM 2250 C CA . ALA A 1 291 ? -4.625 -57.844 -7.785 1 25.59 291 ALA A CA 1
ATOM 2251 C C . ALA A 1 291 ? -4.32 -57.844 -6.289 1 25.59 291 ALA A C 1
ATOM 2253 O O . ALA A 1 291 ? -4.492 -58.875 -5.625 1 25.59 291 ALA A O 1
ATOM 2254 N N . PRO A 1 292 ? -3.252 -57.344 -5.844 1 25.05 292 PRO A N 1
ATOM 2255 C CA . PRO A 1 292 ? -3.082 -57.625 -4.414 1 25.05 292 PRO A CA 1
ATOM 2256 C C . PRO A 1 292 ? -4.348 -57.344 -3.607 1 25.05 292 PRO A C 1
ATOM 2258 O O . PRO A 1 292 ? -5.062 -56.375 -3.891 1 25.05 292 PRO A O 1
ATOM 2261 N N . GLN A 1 293 ? -4.996 -58.344 -3.094 1 22.83 293 GLN A N 1
ATOM 2262 C CA . GLN A 1 293 ? -6.172 -58.375 -2.236 1 22.83 293 GLN A CA 1
ATOM 2263 C C . GLN A 1 293 ? -6.027 -57.375 -1.079 1 22.83 293 GLN A C 1
ATOM 2265 O O . GLN A 1 293 ? -5.109 -57.5 -0.264 1 22.83 293 GLN A O 1
ATOM 2270 N N . ILE A 1 294 ? -6.082 -56.25 -1.354 1 24.78 294 ILE A N 1
ATOM 2271 C CA . ILE A 1 294 ? -6.086 -55.219 -0.318 1 24.78 294 ILE A CA 1
ATOM 2272 C C . ILE A 1 294 ? -7.07 -55.594 0.786 1 24.78 294 ILE A C 1
ATOM 2274 O O . ILE A 1 294 ? -8.281 -55.375 0.653 1 24.78 294 ILE A O 1
ATOM 2278 N N . THR A 1 295 ? -7.023 -56.844 1.184 1 23.28 295 THR A N 1
ATOM 2279 C CA . THR A 1 295 ? -7.895 -57.344 2.24 1 23.28 295 THR A CA 1
ATOM 2280 C C . THR A 1 295 ? -7.84 -56.438 3.465 1 23.28 295 THR A C 1
ATOM 2282 O O . THR A 1 295 ? -8.867 -56.125 4.062 1 23.28 295 THR A O 1
ATOM 2285 N N . ASP A 1 296 ? -6.77 -56.469 4.25 1 22.19 296 ASP A N 1
ATOM 2286 C CA . ASP A 1 296 ? -6.852 -56.219 5.688 1 22.19 296 ASP A CA 1
ATOM 2287 C C . ASP A 1 296 ? -6.82 -54.719 6 1 22.19 296 ASP A C 1
ATOM 2289 O O . ASP A 1 296 ? -5.789 -54.188 6.422 1 22.19 296 ASP A O 1
ATOM 2293 N N . ILE A 1 297 ? -7.223 -53.938 5.191 1 23.66 297 ILE A N 1
ATOM 2294 C CA . ILE A 1 297 ? -7.184 -52.594 5.703 1 23.66 297 ILE A CA 1
ATOM 2295 C C . ILE A 1 297 ? -8.078 -52.469 6.941 1 23.66 297 ILE A C 1
ATOM 2297 O O . ILE A 1 297 ? -9.273 -52.75 6.875 1 23.66 297 ILE A O 1
ATOM 2301 N N . PRO A 1 298 ? -7.496 -52.594 8.102 1 23.22 298 PRO A N 1
ATOM 2302 C CA . PRO A 1 298 ? -8.398 -52.562 9.258 1 23.22 298 PRO A CA 1
ATOM 2303 C C . PRO A 1 298 ? -9.398 -51.406 9.18 1 23.22 298 PRO A C 1
ATOM 2305 O O . PRO A 1 298 ? -9.102 -50.375 8.602 1 23.22 298 PRO A O 1
ATOM 2308 N N . GLN A 1 299 ? -10.766 -51.656 9.156 1 21.77 299 GLN A N 1
ATOM 2309 C CA . GLN A 1 299 ? -12.008 -50.906 9.109 1 21.77 299 GLN A CA 1
ATOM 2310 C C . GLN A 1 299 ? -11.922 -49.656 10 1 21.77 299 GLN A C 1
ATOM 2312 O O . GLN A 1 299 ? -12.68 -48.719 9.812 1 21.77 299 GLN A O 1
ATOM 2317 N N . ASP A 1 300 ? -11.289 -49.719 11.102 1 22.5 300 ASP A N 1
ATOM 2318 C CA . ASP A 1 300 ? -11.547 -48.781 12.203 1 22.5 300 ASP A CA 1
ATOM 2319 C C . ASP A 1 300 ? -11.211 -47.344 11.797 1 22.5 300 ASP A C 1
ATOM 2321 O O . ASP A 1 300 ? -11.727 -46.406 12.383 1 22.5 300 ASP A O 1
ATOM 2325 N N . GLN A 1 301 ? -10.094 -47.219 11.172 1 19.92 301 GLN A N 1
ATOM 2326 C CA . GLN A 1 301 ? -9.664 -45.844 11.305 1 19.92 301 GLN A CA 1
ATOM 2327 C C . GLN A 1 301 ? -10.383 -44.938 10.305 1 19.92 301 GLN A C 1
ATOM 2329 O O . GLN A 1 301 ? -9.781 -44.469 9.336 1 19.92 301 GLN A O 1
ATOM 2334 N N . MET A 1 302 ? -11.516 -45.375 9.828 1 20.05 302 MET A N 1
ATOM 2335 C CA . MET A 1 302 ? -12.352 -44.469 9.031 1 20.05 302 MET A CA 1
ATOM 2336 C C . MET A 1 302 ? -12.609 -43.156 9.781 1 20.05 302 MET A C 1
ATOM 2338 O O . MET A 1 302 ? -13 -4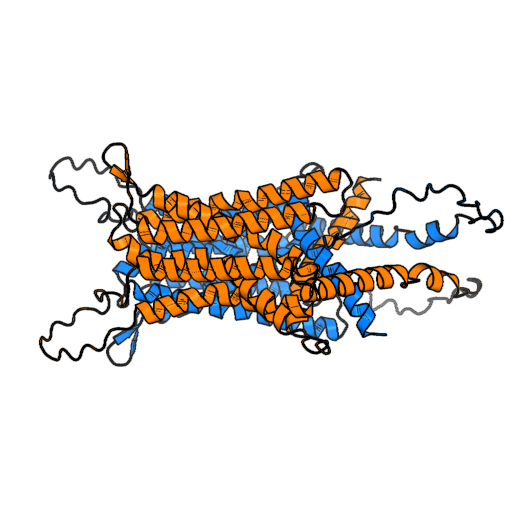3.188 10.953 1 20.05 302 MET A O 1
ATOM 2342 N N . PHE A 1 303 ? -12.023 -42.156 9.469 1 19.47 303 PHE A N 1
ATOM 2343 C CA . PHE A 1 303 ? -12.25 -40.812 10.055 1 19.47 303 PHE A CA 1
ATOM 2344 C C . PHE A 1 303 ? -13.734 -40.5 10.078 1 19.47 303 PHE A C 1
ATOM 2346 O O . PHE A 1 303 ? -14.359 -40.344 9.023 1 19.47 303 PHE A O 1
ATOM 2353 N N . THR A 1 304 ? -14.516 -41.031 10.875 1 19.19 304 THR A N 1
ATOM 2354 C CA . THR A 1 304 ? -15.852 -40.562 11.242 1 19.19 304 THR A CA 1
ATOM 2355 C C . THR A 1 304 ? -15.828 -39.094 11.578 1 19.19 304 THR A C 1
ATOM 2357 O O . THR A 1 304 ? -15.203 -38.688 12.562 1 19.19 304 THR A O 1
ATOM 2360 N N . LEU A 1 305 ? -15.695 -38.281 10.766 1 19.28 305 LEU A N 1
ATOM 2361 C CA . LEU A 1 305 ? -16.094 -36.906 11.023 1 19.28 305 LEU A CA 1
ATOM 2362 C C . LEU A 1 305 ? -17.516 -36.875 11.586 1 19.28 305 LEU A C 1
ATOM 2364 O O . LEU A 1 305 ? -18.484 -37 10.836 1 19.28 305 LEU A O 1
ATOM 2368 N N . GLY A 1 306 ? -17.906 -37.688 12.539 1 19.48 306 GLY A N 1
ATOM 2369 C CA . GLY A 1 306 ? -19.125 -37.719 13.32 1 19.48 306 GLY A CA 1
ATOM 2370 C C . GLY A 1 306 ? -19.438 -36.406 14.016 1 19.48 306 GLY A C 1
ATOM 2371 O O . GLY A 1 306 ? -18.672 -35.969 14.883 1 19.48 306 GLY A O 1
ATOM 2372 N N . PHE A 1 307 ? -20.031 -35.375 13.43 1 19.55 307 PHE A N 1
ATOM 2373 C CA . PHE A 1 307 ? -20.875 -34.406 14.117 1 19.55 307 PHE A CA 1
ATOM 2374 C C . PHE A 1 307 ? -21.953 -35.094 14.922 1 19.55 307 PHE A C 1
ATOM 2376 O O . PHE A 1 307 ? -22.766 -35.844 14.367 1 19.55 307 PHE A O 1
ATOM 2383 N N . SER A 1 308 ? -21.625 -35.812 15.961 1 17.64 308 SER A N 1
ATOM 2384 C CA . SER A 1 308 ? -22.688 -36.156 16.891 1 17.64 308 SER A CA 1
ATOM 2385 C C . SER A 1 308 ? -23.516 -34.938 17.266 1 17.64 308 SER A C 1
ATOM 2387 O O . SER A 1 308 ? -22.984 -33.906 17.703 1 17.64 308 SER A O 1
ATOM 2389 N N . VAL A 1 309 ? -24.734 -34.844 16.688 1 18.72 309 VAL A N 1
ATOM 2390 C CA . VAL A 1 309 ? -26.031 -34.312 17.094 1 18.72 309 VAL A CA 1
ATOM 2391 C C . VAL A 1 309 ? -26.438 -34.875 18.438 1 18.72 309 VAL A C 1
ATOM 2393 O O . VAL A 1 309 ? -26.766 -36.062 18.531 1 18.72 309 VAL A O 1
ATOM 2396 N N . SER A 1 310 ? -25.5 -35.031 19.344 1 17.97 310 SER A N 1
ATOM 2397 C CA . SER A 1 310 ? -26.281 -35.031 20.578 1 17.97 310 SER A CA 1
ATOM 2398 C C . SER A 1 310 ? -26.75 -33.625 20.922 1 17.97 310 SER A C 1
ATOM 2400 O O . SER A 1 310 ? -26.062 -32.656 20.656 1 17.97 310 SER A O 1
ATOM 2402 N N . MET B 1 1 ? 20.578 -33.156 -8.602 1 27.2 1 MET B N 1
ATOM 2403 C CA . MET B 1 1 ? 19.344 -33.531 -9.289 1 27.2 1 MET B CA 1
ATOM 2404 C C . MET B 1 1 ? 18.125 -32.906 -8.578 1 27.2 1 MET B C 1
ATOM 2406 O O . MET B 1 1 ? 17.094 -32.656 -9.211 1 27.2 1 MET B O 1
ATOM 2410 N N . HIS B 1 2 ? 18.25 -32.688 -7.227 1 36.03 2 HIS B N 1
ATOM 2411 C CA . HIS B 1 2 ? 17.172 -32.188 -6.367 1 36.03 2 HIS B CA 1
ATOM 2412 C C . HIS B 1 2 ? 16.984 -30.672 -6.547 1 36.03 2 HIS B C 1
ATOM 2414 O O . HIS B 1 2 ? 15.867 -30.172 -6.395 1 36.03 2 HIS B O 1
ATOM 2420 N N . SER B 1 3 ? 18.078 -30.109 -6.969 1 36.5 3 SER B N 1
ATOM 2421 C CA . SER B 1 3 ? 18.078 -28.641 -7.055 1 36.5 3 SER B CA 1
ATOM 2422 C C . SER B 1 3 ? 17.359 -28.172 -8.312 1 36.5 3 SER B C 1
ATOM 2424 O O . SER B 1 3 ? 16.688 -27.141 -8.289 1 36.5 3 SER B O 1
ATOM 2426 N N . GLU B 1 4 ? 17.578 -28.922 -9.367 1 37.62 4 GLU B N 1
ATOM 2427 C CA . GLU B 1 4 ? 17 -28.531 -10.648 1 37.62 4 GLU B CA 1
ATOM 2428 C C . GLU B 1 4 ? 15.477 -28.641 -10.625 1 37.62 4 GLU B C 1
ATOM 2430 O O . GLU B 1 4 ? 14.789 -27.797 -11.195 1 37.62 4 GLU B O 1
ATOM 2435 N N . GLY B 1 5 ? 14.992 -29.625 -9.969 1 36.56 5 GLY B N 1
ATOM 2436 C CA . GLY B 1 5 ? 13.555 -29.828 -9.852 1 36.56 5 GLY B CA 1
ATOM 2437 C C . GLY B 1 5 ? 12.859 -28.703 -9.109 1 36.56 5 GLY B C 1
ATOM 2438 O O . GLY B 1 5 ? 11.734 -28.328 -9.461 1 36.56 5 GLY B O 1
ATOM 2439 N N . GLN B 1 6 ? 13.578 -28.219 -8.219 1 36.5 6 GLN B N 1
ATOM 2440 C CA . GLN B 1 6 ? 13.031 -27.141 -7.387 1 36.5 6 GLN B CA 1
ATOM 2441 C C . GLN B 1 6 ? 12.922 -25.844 -8.172 1 36.5 6 GLN B C 1
ATOM 2443 O O . GLN B 1 6 ? 11.945 -25.109 -8.023 1 36.5 6 GLN B O 1
ATOM 2448 N N . MET B 1 7 ? 13.852 -25.672 -9.039 1 36.91 7 MET B N 1
ATOM 2449 C CA . MET B 1 7 ? 13.867 -24.469 -9.867 1 36.91 7 MET B CA 1
ATOM 2450 C C . MET B 1 7 ? 12.734 -24.5 -10.891 1 36.91 7 MET B C 1
ATOM 2452 O O . MET B 1 7 ? 12.102 -23.484 -11.156 1 36.91 7 MET B O 1
ATOM 2456 N N . ILE B 1 8 ? 12.594 -25.641 -11.461 1 39.19 8 ILE B N 1
ATOM 2457 C CA . ILE B 1 8 ? 11.516 -25.781 -12.422 1 39.19 8 ILE B CA 1
ATOM 2458 C C . ILE B 1 8 ? 10.172 -25.531 -11.734 1 39.19 8 ILE B C 1
ATOM 2460 O O . ILE B 1 8 ? 9.297 -24.875 -12.289 1 39.19 8 ILE B O 1
ATOM 2464 N N . ARG B 1 9 ? 10.102 -26 -10.578 1 36.88 9 ARG B N 1
ATOM 2465 C CA . ARG B 1 9 ? 8.867 -25.828 -9.812 1 36.88 9 ARG B CA 1
ATOM 2466 C C . ARG B 1 9 ? 8.672 -24.359 -9.414 1 36.88 9 ARG B C 1
ATOM 2468 O O . ARG B 1 9 ? 7.547 -23.859 -9.445 1 36.88 9 ARG B O 1
ATOM 2475 N N . PHE B 1 10 ? 9.68 -23.734 -9.273 1 36.97 10 PHE B N 1
ATOM 2476 C CA . PHE B 1 10 ? 9.664 -22.328 -8.891 1 36.97 10 PHE B CA 1
ATOM 2477 C C . PHE B 1 10 ? 9.242 -21.453 -10.07 1 36.97 10 PHE B C 1
ATOM 2479 O O . PHE B 1 10 ? 8.438 -20.531 -9.906 1 36.97 10 PHE B O 1
ATOM 2486 N N . ARG B 1 11 ? 9.812 -21.703 -11.094 1 39.81 11 ARG B N 1
ATOM 2487 C CA . ARG B 1 11 ? 9.445 -21.016 -12.32 1 39.81 11 ARG B CA 1
ATOM 2488 C C . ARG B 1 11 ? 7.949 -21.141 -12.594 1 39.81 11 ARG B C 1
ATOM 2490 O O . ARG B 1 11 ? 7.305 -20.188 -13.016 1 39.81 11 ARG B O 1
ATOM 2497 N N . ALA B 1 12 ? 7.512 -22.188 -12.359 1 36.88 12 ALA B N 1
ATOM 2498 C CA . ALA B 1 12 ? 6.086 -22.438 -12.562 1 36.88 12 ALA B CA 1
ATOM 2499 C C . ALA B 1 12 ? 5.246 -21.656 -11.555 1 36.88 12 ALA B C 1
ATOM 2501 O O . ALA B 1 12 ? 4.191 -21.125 -11.906 1 36.88 12 ALA B O 1
ATOM 2502 N N . TYR B 1 13 ? 5.859 -21.438 -10.562 1 34.53 13 TYR B N 1
ATOM 2503 C CA . TYR B 1 13 ? 5.16 -20.719 -9.508 1 34.53 13 TYR B CA 1
ATOM 2504 C C . TYR B 1 13 ? 5.168 -19.219 -9.781 1 34.53 13 TYR B C 1
ATOM 2506 O O . TYR B 1 13 ? 4.148 -18.547 -9.602 1 34.53 13 TYR B O 1
ATOM 2514 N N . CYS B 1 14 ? 6.312 -18.688 -10.117 1 39.62 14 CYS B N 1
ATOM 2515 C CA . CYS B 1 14 ? 6.348 -17.281 -10.531 1 39.62 14 CYS B CA 1
ATOM 2516 C C . CYS B 1 14 ? 5.41 -17.047 -11.703 1 39.62 14 CYS B C 1
ATOM 2518 O O . CYS B 1 14 ? 4.691 -16.047 -11.734 1 39.62 14 CYS B O 1
ATOM 2520 N N . ARG B 1 15 ? 5.473 -17.875 -12.617 1 38.5 15 ARG B N 1
ATOM 2521 C CA . ARG B 1 15 ? 4.531 -17.797 -13.734 1 38.5 15 ARG B CA 1
ATOM 2522 C C . ARG B 1 15 ? 3.092 -17.906 -13.242 1 38.5 15 ARG B C 1
ATOM 2524 O O . ARG B 1 15 ? 2.197 -17.234 -13.766 1 38.5 15 ARG B O 1
ATOM 2531 N N . LEU B 1 16 ? 2.941 -18.594 -12.219 1 35.28 16 LEU B N 1
ATOM 2532 C CA . LEU B 1 16 ? 1.617 -18.766 -11.633 1 35.28 16 LEU B CA 1
ATOM 2533 C C . LEU B 1 16 ? 1.192 -17.531 -10.852 1 35.28 16 LEU B C 1
ATOM 2535 O O . LEU B 1 16 ? 0.031 -17.125 -10.914 1 35.28 16 LEU B O 1
ATOM 2539 N N . GLY B 1 17 ? 2.049 -16.984 -10.062 1 38.84 17 GLY B N 1
ATOM 2540 C CA . GLY B 1 17 ? 1.698 -15.734 -9.422 1 38.84 17 GLY B CA 1
ATOM 2541 C C . GLY B 1 17 ? 1.252 -14.672 -10.414 1 38.84 17 GLY B C 1
ATOM 2542 O O . GLY B 1 17 ? 0.23 -14.016 -10.203 1 38.84 17 GLY B O 1
ATOM 2543 N N . TYR B 1 18 ? 2.094 -14.422 -11.312 1 39.12 18 TYR B N 1
ATOM 2544 C CA . TYR B 1 18 ? 1.699 -13.562 -12.422 1 39.12 18 TYR B CA 1
ATOM 2545 C C . TYR B 1 18 ? 0.4 -14.047 -13.055 1 39.12 18 TYR B C 1
ATOM 2547 O O . TYR B 1 18 ? -0.473 -13.242 -13.391 1 39.12 18 TYR B O 1
ATOM 2555 N N . LYS B 1 19 ? 0.333 -15.266 -13.117 1 39.72 19 LYS B N 1
ATOM 2556 C CA . LYS B 1 19 ? -0.9 -15.812 -13.68 1 39.72 19 LYS B CA 1
ATOM 2557 C C . LYS B 1 19 ? -2.076 -15.594 -12.727 1 39.72 19 LYS B C 1
ATOM 2559 O O . LYS B 1 19 ? -3.201 -15.352 -13.172 1 39.72 19 LYS B O 1
ATOM 2564 N N . MET B 1 20 ? -1.784 -15.648 -11.5 1 38.03 20 MET B N 1
ATOM 2565 C CA . MET B 1 20 ? -2.844 -15.43 -10.516 1 38.03 20 MET B CA 1
ATOM 2566 C C . MET B 1 20 ? -3.301 -13.977 -10.523 1 38.03 20 MET B C 1
ATOM 2568 O O . MET B 1 20 ? -4.5 -13.695 -10.477 1 38.03 20 MET B O 1
ATOM 2572 N N . CYS B 1 21 ? -2.332 -13.016 -10.266 1 41.62 21 CYS B N 1
ATOM 2573 C CA . CYS B 1 21 ? -2.771 -11.625 -10.383 1 41.62 21 CYS B CA 1
ATOM 2574 C C . CYS B 1 21 ? -3.514 -11.398 -11.695 1 41.62 21 CYS B C 1
ATOM 2576 O O . CYS B 1 21 ? -4.562 -10.758 -11.711 1 41.62 21 CYS B O 1
ATOM 2578 N N . PHE B 1 22 ? -2.91 -11.953 -12.656 1 43 22 PHE B N 1
ATOM 2579 C CA . PHE B 1 22 ? -3.541 -11.836 -13.969 1 43 22 PHE B CA 1
ATOM 2580 C C . PHE B 1 22 ? -4.832 -12.648 -14.023 1 43 22 PHE B C 1
ATOM 2582 O O . PHE B 1 22 ? -5.801 -12.234 -14.664 1 43 22 PHE B O 1
ATOM 2589 N N . ARG B 1 23 ? -4.816 -13.781 -13.453 1 40.94 23 ARG B N 1
ATOM 2590 C CA . ARG B 1 23 ? -6.043 -14.57 -13.43 1 40.94 23 ARG B CA 1
ATOM 2591 C C . ARG B 1 23 ? -7.109 -13.898 -12.57 1 40.94 23 ARG B C 1
ATOM 2593 O O . ARG B 1 23 ? -8.289 -13.906 -12.914 1 40.94 23 ARG B O 1
ATOM 2600 N N . ALA B 1 24 ? -6.68 -13.453 -11.375 1 42.09 24 ALA B N 1
ATOM 2601 C CA . ALA B 1 24 ? -7.641 -12.68 -10.586 1 42.09 24 ALA B CA 1
ATOM 2602 C C . ALA B 1 24 ? -8.25 -11.555 -11.422 1 42.09 24 ALA B C 1
ATOM 2604 O O . ALA B 1 24 ? -9.461 -11.328 -11.375 1 42.09 24 ALA B O 1
ATOM 2605 N N . PHE B 1 25 ? -7.34 -10.852 -12.086 1 43.91 25 PHE B N 1
ATOM 2606 C CA . PHE B 1 25 ? -7.832 -9.82 -12.992 1 43.91 25 PHE B CA 1
ATOM 2607 C C . PHE B 1 25 ? -8.672 -10.445 -14.102 1 43.91 25 PHE B C 1
ATOM 2609 O O . PHE B 1 25 ? -9.703 -9.883 -14.492 1 43.91 25 PHE B O 1
ATOM 2616 N N . ARG B 1 26 ? -8.172 -11.555 -14.531 1 43.84 26 ARG B N 1
ATOM 2617 C CA . ARG B 1 26 ? -8.945 -12.297 -15.523 1 43.84 26 ARG B CA 1
ATOM 2618 C C . ARG B 1 26 ? -10.359 -12.578 -15.023 1 43.84 26 ARG B C 1
ATOM 2620 O O . ARG B 1 26 ? -11.32 -12.484 -15.789 1 43.84 26 ARG B O 1
ATOM 2627 N N . LEU B 1 27 ? -10.32 -13.039 -13.844 1 42.94 27 LEU B N 1
ATOM 2628 C CA . LEU B 1 27 ? -11.578 -13.398 -13.195 1 42.94 27 LEU B CA 1
ATOM 2629 C C . LEU B 1 27 ? -12.477 -12.18 -13.031 1 42.94 27 LEU B C 1
ATOM 2631 O O . LEU B 1 27 ? -13.703 -12.273 -13.156 1 42.94 27 LEU B O 1
ATOM 2635 N N . PHE B 1 28 ? -11.789 -11.062 -12.719 1 45.28 28 PHE B N 1
ATOM 2636 C CA . PHE B 1 28 ? -12.586 -9.844 -12.633 1 45.28 28 PHE B CA 1
ATOM 2637 C C . PHE B 1 28 ? -13.398 -9.648 -13.906 1 45.28 28 PHE B C 1
ATOM 2639 O O . PHE B 1 28 ? -14.562 -9.25 -13.852 1 45.28 28 PHE B O 1
ATOM 2646 N N . ILE B 1 29 ? -12.719 -9.938 -15.023 1 43.41 29 ILE B N 1
ATOM 2647 C CA . ILE B 1 29 ? -13.391 -9.633 -16.281 1 43.41 29 ILE B CA 1
ATOM 2648 C C . ILE B 1 29 ? -14.273 -10.805 -16.688 1 43.41 29 ILE B C 1
ATOM 2650 O O . ILE B 1 29 ? -15.25 -10.625 -17.438 1 43.41 29 ILE B O 1
ATOM 2654 N N . LYS B 1 30 ? -13.797 -12.016 -16.547 1 44.75 30 LYS B N 1
ATOM 2655 C CA . LYS B 1 30 ? -14.664 -13.078 -17.047 1 44.75 30 LYS B CA 1
ATOM 2656 C C . LYS B 1 30 ? -15.859 -13.289 -16.125 1 44.75 30 LYS B C 1
ATOM 2658 O O . LYS B 1 30 ? -15.812 -14.117 -15.211 1 44.75 30 LYS B O 1
ATOM 2663 N N . THR B 1 31 ? -16.5 -12.43 -15.734 1 44.31 31 THR B N 1
ATOM 2664 C CA . THR B 1 31 ? -17.75 -12.547 -15.008 1 44.31 31 THR B CA 1
ATOM 2665 C C . THR B 1 31 ? -18.688 -13.547 -15.688 1 44.31 31 THR B C 1
ATOM 2667 O O . THR B 1 31 ? -19.781 -13.836 -15.18 1 44.31 31 THR B O 1
ATOM 2670 N N . ARG B 1 32 ? -18.344 -14.008 -16.906 1 40.56 32 ARG B N 1
ATOM 2671 C CA . ARG B 1 32 ? -19.375 -14.828 -17.547 1 40.56 32 ARG B CA 1
ATOM 2672 C C . ARG B 1 32 ? -19.484 -16.188 -16.875 1 40.56 32 ARG B C 1
ATOM 2674 O O . ARG B 1 32 ? -20.438 -16.938 -17.141 1 40.56 32 ARG B O 1
ATOM 2681 N N . CYS B 1 33 ? -18.422 -16.734 -16.453 1 44.22 33 CYS B N 1
ATOM 2682 C CA . CYS B 1 33 ? -18.625 -18.078 -15.961 1 44.22 33 CYS B CA 1
ATOM 2683 C C . CYS B 1 33 ? -19.547 -18.094 -14.75 1 44.22 33 CYS B C 1
ATOM 2685 O O . CYS B 1 33 ? -19.359 -18.875 -13.82 1 44.22 33 CYS B O 1
ATOM 2687 N N . MET B 1 34 ? -20.219 -17.078 -14.602 1 50.66 34 MET B N 1
ATOM 2688 C CA . MET B 1 34 ? -20.984 -16.703 -13.414 1 50.66 34 MET B CA 1
ATOM 2689 C C . MET B 1 34 ? -22.266 -17.516 -13.328 1 50.66 34 MET B C 1
ATOM 2691 O O . MET B 1 34 ? -23.281 -17.031 -12.812 1 50.66 34 MET B O 1
ATOM 2695 N N . LYS B 1 35 ? -22.328 -18.562 -14.055 1 55.84 35 LYS B N 1
ATOM 2696 C CA . LYS B 1 35 ? -23.688 -19.094 -13.969 1 55.84 35 LYS B CA 1
ATOM 2697 C C . LYS B 1 35 ? -24.141 -19.203 -12.516 1 55.84 35 LYS B C 1
ATOM 2699 O O . LYS B 1 35 ? -25.188 -18.656 -12.141 1 55.84 35 LYS B O 1
ATOM 2704 N N . GLN B 1 36 ? -23.562 -20.25 -11.602 1 70 36 GLN B N 1
ATOM 2705 C CA . GLN B 1 36 ? -24.156 -20.531 -10.305 1 70 36 GLN B CA 1
ATOM 2706 C C . GLN B 1 36 ? -23.391 -19.828 -9.18 1 70 36 GLN B C 1
ATOM 2708 O O . GLN B 1 36 ? -22.609 -20.453 -8.477 1 70 36 GLN B O 1
ATOM 2713 N N . ARG B 1 37 ? -23.688 -18.5 -9.062 1 81.62 37 ARG B N 1
ATOM 2714 C CA . ARG B 1 37 ? -23.062 -17.656 -8.047 1 81.62 37 ARG B CA 1
ATOM 2715 C C . ARG B 1 37 ? -23.969 -17.531 -6.82 1 81.62 37 ARG B C 1
ATOM 2717 O O . ARG B 1 37 ? -25.188 -17.5 -6.941 1 81.62 37 ARG B O 1
ATOM 2724 N N . ASN B 1 38 ? -23.406 -17.797 -5.66 1 89.81 38 ASN B N 1
ATOM 2725 C CA . ASN B 1 38 ? -24.094 -17.547 -4.398 1 89.81 38 ASN B CA 1
ATOM 2726 C C . ASN B 1 38 ? -23.797 -16.156 -3.867 1 89.81 38 ASN B C 1
ATOM 2728 O O . ASN B 1 38 ? -22.656 -15.844 -3.508 1 89.81 38 ASN B O 1
ATOM 2732 N N . TYR B 1 39 ? -24.781 -15.367 -3.734 1 91.62 39 TYR B N 1
ATOM 2733 C CA . TYR B 1 39 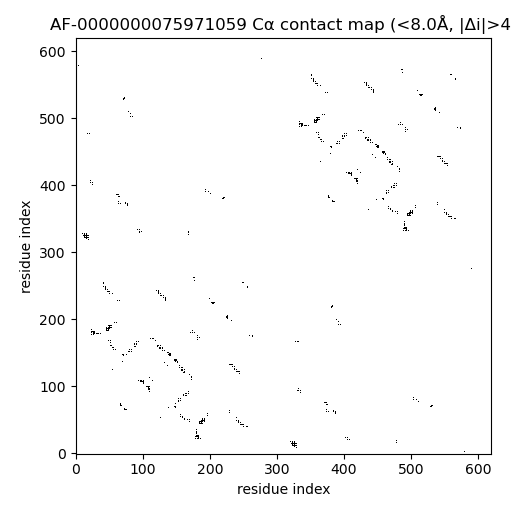? -24.641 -13.961 -3.357 1 91.62 39 TYR B CA 1
ATOM 2734 C C . TYR B 1 39 ? -24.125 -13.836 -1.927 1 91.62 39 TYR B C 1
ATOM 2736 O O . TYR B 1 39 ? -23.438 -12.867 -1.591 1 91.62 39 TYR B O 1
ATOM 2744 N N . VAL B 1 40 ? -24.5 -14.773 -1.121 1 93.81 40 VAL B N 1
ATOM 2745 C CA . VAL B 1 40 ? -24.047 -14.734 0.268 1 93.81 40 VAL B CA 1
ATOM 2746 C C . VAL B 1 40 ? -22.531 -14.859 0.33 1 93.81 40 VAL B C 1
ATOM 2748 O O . VAL B 1 40 ? -21.859 -14.078 1.013 1 93.81 40 VAL B O 1
ATOM 2751 N N . VAL B 1 41 ? -21.984 -15.695 -0.416 1 94 41 VAL B N 1
ATOM 2752 C CA . VAL B 1 41 ? -20.531 -15.906 -0.428 1 94 41 VAL B CA 1
ATOM 2753 C C . VAL B 1 41 ? -19.844 -14.703 -1.069 1 94 41 VAL B C 1
ATOM 2755 O O . VAL B 1 41 ? -18.766 -14.305 -0.636 1 94 41 VAL B O 1
ATOM 2758 N N . ASP B 1 42 ? -20.516 -14.125 -1.991 1 93.75 42 ASP B N 1
ATOM 2759 C CA . ASP B 1 42 ? -19.984 -12.922 -2.629 1 93.75 42 ASP B CA 1
ATOM 2760 C C . ASP B 1 42 ? -19.859 -11.781 -1.624 1 93.75 42 ASP B C 1
ATOM 2762 O O . ASP B 1 42 ? -18.812 -11.133 -1.55 1 93.75 42 ASP B O 1
ATOM 2766 N N . ILE B 1 43 ? -20.859 -11.586 -0.915 1 96.19 43 ILE B N 1
ATOM 2767 C CA . ILE B 1 43 ? -20.891 -10.484 0.045 1 96.19 43 ILE B CA 1
ATOM 2768 C C . ILE B 1 43 ? -19.875 -10.75 1.156 1 96.19 43 ILE B C 1
ATOM 2770 O O . ILE B 1 43 ? -19.188 -9.836 1.612 1 96.19 43 ILE B O 1
ATOM 2774 N N . LEU B 1 44 ? -19.797 -11.977 1.538 1 96.94 44 LEU B N 1
ATOM 2775 C CA . LEU B 1 44 ? -18.844 -12.336 2.586 1 96.94 44 LEU B CA 1
ATOM 2776 C C . LEU B 1 44 ? -17.406 -12.141 2.109 1 96.94 44 LEU B C 1
ATOM 2778 O O . LEU B 1 44 ? -16.578 -11.617 2.85 1 96.94 44 LEU B O 1
ATOM 2782 N N . ALA B 1 45 ? -17.141 -12.516 0.873 1 95.38 45 ALA B N 1
ATOM 2783 C CA . ALA B 1 45 ? -15.812 -12.336 0.308 1 95.38 45 ALA B CA 1
ATOM 2784 C C . ALA B 1 45 ? -15.453 -10.859 0.199 1 95.38 45 ALA B C 1
ATOM 2786 O O . ALA B 1 45 ? -14.336 -10.461 0.542 1 95.38 45 ALA B O 1
ATOM 2787 N N . LEU B 1 46 ? -16.375 -10.086 -0.194 1 94.5 46 LEU B N 1
ATOM 2788 C CA . LEU B 1 46 ? -16.188 -8.656 -0.364 1 94.5 46 LEU B CA 1
ATOM 2789 C C . LEU B 1 46 ? -15.945 -7.973 0.979 1 94.5 46 LEU B C 1
ATOM 2791 O O . LEU B 1 46 ? -15.008 -7.18 1.112 1 94.5 46 LEU B O 1
ATOM 2795 N N . THR B 1 47 ? -16.781 -8.266 1.953 1 97.44 47 THR B N 1
ATOM 2796 C CA . THR B 1 47 ? -16.672 -7.637 3.264 1 97.44 47 THR B CA 1
ATOM 2797 C C . THR B 1 47 ? -15.438 -8.133 4.008 1 97.44 47 THR B C 1
ATOM 2799 O O . THR B 1 47 ? -14.82 -7.379 4.77 1 97.44 47 THR B O 1
ATOM 2802 N N . PHE B 1 48 ? -15.039 -9.383 3.775 1 97.62 48 PHE B N 1
ATOM 2803 C CA . PHE B 1 48 ? -13.797 -9.906 4.332 1 97.62 48 PHE B CA 1
ATOM 2804 C C . PHE B 1 48 ? -12.602 -9.102 3.836 1 97.62 48 PHE B C 1
ATOM 2806 O O . PHE B 1 48 ? -11.75 -8.695 4.625 1 97.62 48 PHE B O 1
ATOM 2813 N N . ALA B 1 49 ? -12.641 -8.742 2.625 1 94.69 49 ALA B N 1
ATOM 2814 C CA . ALA B 1 49 ? -11.516 -8.086 1.966 1 94.69 49 ALA B CA 1
ATOM 2815 C C . ALA B 1 49 ? -11.359 -6.645 2.449 1 94.69 49 ALA B C 1
ATOM 2817 O O . ALA B 1 49 ? -10.281 -6.055 2.328 1 94.69 49 ALA B O 1
ATOM 2818 N N . LEU B 1 50 ? -12.336 -6.008 2.959 1 95.31 50 LEU B N 1
ATOM 2819 C CA . LEU B 1 50 ? -12.281 -4.641 3.465 1 95.31 50 LEU B CA 1
ATOM 2820 C C . LEU B 1 50 ? -11.227 -4.512 4.562 1 95.31 50 LEU B C 1
ATOM 2822 O O . LEU B 1 50 ? -10.555 -3.482 4.668 1 95.31 50 LEU B O 1
ATOM 2826 N N . GLY B 1 51 ? -11.133 -5.547 5.293 1 95.62 51 GLY B N 1
ATOM 2827 C CA . GLY B 1 51 ? -10.281 -5.52 6.469 1 95.62 51 GLY B CA 1
ATOM 2828 C C . GLY B 1 51 ? -8.805 -5.5 6.137 1 95.62 51 GLY B C 1
ATOM 2829 O O . GLY B 1 51 ? -7.969 -5.211 6.996 1 95.62 51 GLY B O 1
ATOM 2830 N N . ALA B 1 52 ? -8.461 -5.715 4.887 1 91.94 52 ALA B N 1
ATOM 2831 C CA . ALA B 1 52 ? -7.059 -5.805 4.488 1 91.94 52 ALA B CA 1
ATOM 2832 C C . ALA B 1 52 ? -6.367 -4.449 4.602 1 91.94 52 ALA B C 1
ATOM 2834 O O . ALA B 1 52 ? -5.25 -4.359 5.121 1 91.94 52 ALA B O 1
ATOM 2835 N N . TRP B 1 53 ? -7.09 -3.312 4.219 1 90.88 53 TRP B N 1
ATOM 2836 C CA . TRP B 1 53 ? -6.402 -2.033 4.082 1 90.88 53 TRP B CA 1
ATOM 2837 C C . TRP B 1 53 ? -7.141 -0.934 4.836 1 90.88 53 TRP B C 1
ATOM 2839 O O . TRP B 1 53 ? -6.613 0.164 5.02 1 90.88 53 TRP B O 1
ATOM 2849 N N . ILE B 1 54 ? -8.273 -1.22 5.328 1 95.38 54 ILE B N 1
ATOM 2850 C CA . ILE B 1 54 ? -9.141 -0.158 5.824 1 95.38 54 ILE B CA 1
ATOM 2851 C C . ILE B 1 54 ? -8.484 0.532 7.016 1 95.38 54 ILE B C 1
ATOM 2853 O O . ILE B 1 54 ? -8.586 1.752 7.168 1 95.38 54 ILE B O 1
ATOM 2857 N N . SER B 1 55 ? -7.836 -0.236 7.836 1 95.94 55 SER B N 1
ATOM 2858 C CA . SER B 1 55 ? -7.27 0.334 9.055 1 95.94 55 SER B CA 1
ATOM 2859 C C . SER B 1 55 ? -6.074 1.227 8.75 1 95.94 55 SER B C 1
ATOM 2861 O O . SER B 1 55 ? -5.957 2.328 9.289 1 95.94 55 SER B O 1
ATOM 2863 N N . VAL B 1 56 ? -5.191 0.804 7.902 1 93.5 56 VAL B N 1
ATOM 2864 C CA . VAL B 1 56 ? -3.99 1.565 7.57 1 93.5 56 VAL B CA 1
ATOM 2865 C C . VAL B 1 56 ? -4.375 2.838 6.82 1 93.5 56 VAL B C 1
ATOM 2867 O O . VAL B 1 56 ? -3.928 3.932 7.168 1 93.5 56 VAL B O 1
ATOM 2870 N N . THR B 1 57 ? -5.234 2.662 5.844 1 92.31 57 THR B N 1
ATOM 2871 C CA . THR B 1 57 ? -5.684 3.812 5.066 1 92.31 57 THR B CA 1
ATOM 2872 C C . THR B 1 57 ? -6.465 4.785 5.945 1 92.31 57 THR B C 1
ATOM 2874 O O . THR B 1 57 ? -6.262 6 5.867 1 92.31 57 THR B O 1
ATOM 2877 N N . GLY B 1 58 ? -7.301 4.238 6.715 1 95.25 58 GLY B N 1
ATOM 2878 C CA . GLY B 1 58 ? -8.062 5.086 7.617 1 95.25 58 GLY B CA 1
ATOM 2879 C C . GLY B 1 58 ? -7.188 5.902 8.547 1 95.25 58 GLY B C 1
ATOM 2880 O O . GLY B 1 58 ? -7.457 7.082 8.789 1 95.25 58 GLY B O 1
ATOM 2881 N N . PHE B 1 59 ? -6.172 5.309 9.023 1 95.62 59 PHE B N 1
ATOM 2882 C CA . PHE B 1 59 ? -5.27 5.996 9.938 1 95.62 59 PHE B CA 1
ATOM 2883 C C . PHE B 1 59 ? -4.594 7.172 9.25 1 95.62 59 PHE B C 1
ATOM 2885 O O . PHE B 1 59 ? -4.578 8.289 9.773 1 95.62 59 PHE B O 1
ATOM 2892 N N . TRP B 1 60 ? -4.094 7 8.078 1 91.62 60 TRP B N 1
ATOM 2893 C CA . TRP B 1 60 ? -3.352 8.031 7.367 1 91.62 60 TRP B CA 1
ATOM 2894 C C . TRP B 1 60 ? -4.262 9.195 6.996 1 91.62 60 TRP B C 1
ATOM 2896 O O . TRP B 1 60 ? -3.846 10.359 7.035 1 91.62 60 TRP B O 1
ATOM 2906 N N . VAL B 1 61 ? -5.48 8.859 6.656 1 92.69 61 VAL B N 1
ATOM 2907 C CA . VAL B 1 61 ? -6.434 9.891 6.266 1 92.69 61 VAL B CA 1
ATOM 2908 C C . VAL B 1 61 ? -6.797 10.75 7.48 1 92.69 61 VAL B C 1
ATOM 2910 O O . VAL B 1 61 ? -7.004 11.953 7.359 1 92.69 61 VAL B O 1
ATOM 2913 N N . GLU B 1 62 ? -6.773 10.117 8.609 1 95.25 62 GLU B N 1
ATOM 2914 C CA . GLU B 1 62 ? -7.168 10.797 9.836 1 95.25 62 GLU B CA 1
ATOM 2915 C C . GLU B 1 62 ? -5.98 11.5 10.484 1 95.25 62 GLU B C 1
ATOM 2917 O O . GLU B 1 62 ? -6.16 12.383 11.328 1 95.25 62 GLU B O 1
ATOM 2922 N N . LEU B 1 63 ? -4.781 11.227 10.102 1 93.62 63 LEU B N 1
ATOM 2923 C CA . LEU B 1 63 ? -3.553 11.641 10.766 1 93.62 63 LEU B CA 1
ATOM 2924 C C . LEU B 1 63 ? -3.461 13.156 10.844 1 93.62 63 LEU B C 1
ATOM 2926 O O . LEU B 1 63 ? -3.084 13.711 11.883 1 93.62 63 LEU B O 1
ATOM 2930 N N . PRO B 1 64 ? -3.826 13.93 9.828 1 91.88 64 PRO B N 1
ATOM 2931 C CA . PRO B 1 64 ? -3.697 15.391 9.914 1 91.88 64 PRO B CA 1
ATOM 2932 C C . PRO B 1 64 ? -4.5 15.984 11.062 1 91.88 64 PRO B C 1
ATOM 2934 O O . PRO B 1 64 ? -4.074 16.969 11.672 1 91.88 64 PRO B O 1
ATOM 2937 N N . ILE B 1 65 ? -5.609 15.414 11.328 1 91.81 65 ILE B N 1
ATOM 2938 C CA . ILE B 1 65 ? -6.414 15.891 12.453 1 91.81 65 ILE B CA 1
ATOM 2939 C C . ILE B 1 65 ? -5.715 15.555 13.766 1 91.81 65 ILE B C 1
ATOM 2941 O O . ILE B 1 65 ? -5.723 16.359 14.703 1 91.81 65 ILE B O 1
ATOM 2945 N N . LEU B 1 66 ? -5.094 14.414 13.859 1 94.12 66 LEU B N 1
ATOM 2946 C CA . LEU B 1 66 ? -4.426 13.977 15.078 1 94.12 66 LEU B CA 1
ATOM 2947 C C . LEU B 1 66 ? -3.193 14.82 15.359 1 94.12 66 LEU B C 1
ATOM 2949 O O . LEU B 1 66 ? -2.902 15.133 16.516 1 94.12 66 LEU B O 1
ATOM 2953 N N . ILE B 1 67 ? -2.482 15.18 14.352 1 91.81 67 ILE B N 1
ATOM 2954 C CA . ILE B 1 67 ? -1.197 15.859 14.453 1 91.81 67 ILE B CA 1
ATOM 2955 C C . ILE B 1 67 ? -1.368 17.188 15.195 1 91.81 67 ILE B C 1
ATOM 2957 O O . ILE B 1 67 ? -0.477 17.609 15.938 1 91.81 67 ILE B O 1
ATOM 2961 N N . ALA B 1 68 ? -2.494 17.797 15.008 1 87.31 68 ALA B N 1
ATOM 2962 C CA . ALA B 1 68 ? -2.764 19.078 15.641 1 87.31 68 ALA B CA 1
ATOM 2963 C C . ALA B 1 68 ? -2.727 18.969 17.156 1 87.31 68 ALA B C 1
ATOM 2965 O O . ALA B 1 68 ? -2.5 19.953 17.859 1 87.31 68 ALA B O 1
ATOM 2966 N N . HIS B 1 69 ? -2.861 17.75 17.656 1 89.75 69 HIS B N 1
ATOM 2967 C CA . HIS B 1 69 ? -2.971 17.562 19.109 1 89.75 69 HIS B CA 1
ATOM 2968 C C . HIS B 1 69 ? -1.794 16.766 19.656 1 89.75 69 HIS B C 1
ATOM 2970 O O . HIS B 1 69 ? -1.754 16.453 20.844 1 89.75 69 HIS B O 1
ATOM 2976 N N . LEU B 1 70 ? -0.848 16.422 18.875 1 91.88 70 LEU B N 1
ATOM 2977 C CA . LEU B 1 70 ? 0.278 15.594 19.297 1 91.88 70 LEU B CA 1
ATOM 2978 C C . LEU B 1 70 ? 1.496 16.453 19.609 1 91.88 70 LEU B C 1
ATOM 2980 O O . LEU B 1 70 ? 1.743 17.453 18.938 1 91.88 70 LEU B O 1
ATOM 2984 N N . PRO B 1 71 ? 2.232 16.078 20.594 1 89.38 71 PRO B N 1
ATOM 2985 C CA . PRO B 1 71 ? 3.406 16.875 20.969 1 89.38 71 PRO B CA 1
ATOM 2986 C C . PRO B 1 71 ? 4.484 16.891 19.891 1 89.38 71 PRO B C 1
ATOM 2988 O O . PRO B 1 71 ? 5.219 17.875 19.766 1 89.38 71 PRO B O 1
ATOM 2991 N N . GLU B 1 72 ? 4.582 15.812 19.047 1 88.88 72 GLU B N 1
ATOM 2992 C CA . GLU B 1 72 ? 5.613 15.719 18.016 1 88.88 72 GLU B CA 1
ATOM 2993 C C . GLU B 1 72 ? 5.25 16.562 16.797 1 88.88 72 GLU B C 1
ATOM 2995 O O . GLU B 1 72 ? 6.117 16.891 15.984 1 88.88 72 GLU B O 1
ATOM 3000 N N . GLY B 1 73 ? 3.938 16.875 16.672 1 88.88 73 GLY B N 1
ATOM 3001 C CA . GLY B 1 73 ? 3.496 17.562 15.461 1 88.88 73 GLY B CA 1
ATOM 3002 C C . GLY B 1 73 ? 3.748 16.766 14.195 1 88.88 73 GLY B C 1
ATOM 3003 O O . GLY B 1 73 ? 3.482 15.562 14.148 1 88.88 73 GLY B O 1
ATOM 3004 N N . TRP B 1 74 ? 4.277 17.484 13.18 1 86.81 74 TRP B N 1
ATOM 3005 C CA . TRP B 1 74 ? 4.477 16.859 11.875 1 86.81 74 TRP B CA 1
ATOM 3006 C C . TRP B 1 74 ? 5.574 15.812 11.938 1 86.81 74 TRP B C 1
ATOM 3008 O O . TRP B 1 74 ? 5.66 14.945 11.062 1 86.81 74 TRP B O 1
ATOM 3018 N N . ARG B 1 75 ? 6.426 15.75 12.898 1 87.94 75 ARG B N 1
ATOM 3019 C CA . ARG B 1 75 ? 7.559 14.836 13.008 1 87.94 75 ARG B CA 1
ATOM 3020 C C . ARG B 1 75 ? 7.086 13.414 13.258 1 87.94 75 ARG B C 1
ATOM 3022 O O . ARG B 1 75 ? 7.824 12.453 13.016 1 87.94 75 ARG B O 1
ATOM 3029 N N . ILE B 1 76 ? 5.871 13.312 13.781 1 91.56 76 ILE B N 1
ATOM 3030 C CA . ILE B 1 76 ? 5.34 11.992 14.109 1 91.56 76 ILE B CA 1
ATOM 3031 C C . ILE B 1 76 ? 5.172 11.164 12.836 1 91.56 76 ILE B C 1
ATOM 3033 O O . ILE B 1 76 ? 5.234 9.938 12.875 1 91.56 76 ILE B O 1
ATOM 3037 N N . SER B 1 77 ? 4.953 11.852 11.742 1 91.31 77 SER B N 1
ATOM 3038 C CA . SER B 1 77 ? 4.664 11.18 10.477 1 91.31 77 SER B CA 1
ATOM 3039 C C . SER B 1 77 ? 5.805 10.258 10.062 1 91.31 77 SER B C 1
ATOM 3041 O O . SER B 1 77 ? 5.57 9.133 9.617 1 91.31 77 SER B O 1
ATOM 3043 N N . SER B 1 78 ? 7.059 10.75 10.188 1 90.12 78 SER B N 1
ATOM 3044 C CA . SER B 1 78 ? 8.203 9.922 9.828 1 90.12 78 SER B CA 1
ATOM 3045 C C . SER B 1 78 ? 8.336 8.719 10.766 1 90.12 78 SER B C 1
ATOM 3047 O O . SER B 1 78 ? 8.664 7.617 10.32 1 90.12 78 SER B O 1
ATOM 3049 N N . GLN B 1 79 ? 8.117 8.906 12.039 1 92 79 GLN B N 1
ATOM 3050 C CA . GLN B 1 79 ? 8.172 7.812 13.008 1 92 79 GLN B CA 1
ATOM 3051 C C . GLN B 1 79 ? 7.098 6.77 12.719 1 92 79 GLN B C 1
ATOM 3053 O O . GLN B 1 79 ? 7.359 5.566 12.797 1 92 79 GLN B O 1
ATOM 3058 N N . LEU B 1 80 ? 5.934 7.223 12.398 1 94.38 80 LEU B N 1
ATOM 3059 C CA . LEU B 1 80 ? 4.828 6.332 12.055 1 94.38 80 LEU B CA 1
ATOM 3060 C C . LEU B 1 80 ? 5.137 5.547 10.781 1 94.38 80 LEU B C 1
ATOM 3062 O O . LEU B 1 80 ? 4.852 4.352 10.703 1 94.38 80 LEU B O 1
ATOM 3066 N N . SER B 1 81 ? 5.719 6.199 9.836 1 92 81 SER B N 1
ATOM 3067 C CA . SER B 1 81 ? 6.074 5.527 8.594 1 92 81 SER B CA 1
ATOM 3068 C C . SER B 1 81 ? 7.105 4.43 8.828 1 92 81 SER B C 1
ATOM 3070 O O . SER B 1 81 ? 7.016 3.348 8.25 1 92 81 SER B O 1
ATOM 3072 N N . VAL B 1 82 ? 8.07 4.68 9.664 1 90.69 82 VAL B N 1
ATOM 3073 C CA . VAL B 1 82 ? 9.055 3.67 10.031 1 90.69 82 VAL B CA 1
ATOM 3074 C C . VAL B 1 82 ? 8.359 2.486 10.695 1 90.69 82 VAL B C 1
ATOM 3076 O O . VAL B 1 82 ? 8.688 1.329 10.422 1 90.69 82 VAL B O 1
ATOM 3079 N N . ALA B 1 83 ? 7.406 2.766 11.508 1 93.19 83 ALA B N 1
ATOM 3080 C CA . ALA B 1 83 ? 6.66 1.714 12.195 1 93.19 83 ALA B CA 1
ATOM 3081 C C . ALA B 1 83 ? 5.949 0.802 11.195 1 93.19 83 ALA B C 1
ATOM 3083 O O . ALA B 1 83 ? 5.969 -0.422 11.344 1 93.19 83 ALA B O 1
ATOM 3084 N N . ILE B 1 84 ? 5.328 1.339 10.164 1 91.56 84 ILE B N 1
ATOM 3085 C CA . ILE B 1 84 ? 4.641 0.551 9.148 1 91.56 84 ILE B CA 1
ATOM 3086 C C . ILE B 1 84 ? 5.656 -0.276 8.367 1 91.56 84 ILE B C 1
ATOM 3088 O O . ILE B 1 84 ? 5.398 -1.437 8.039 1 91.56 84 ILE B O 1
ATOM 3092 N N . GLN B 1 85 ? 6.809 0.327 8.078 1 86.69 85 GLN B N 1
ATOM 3093 C CA . GLN B 1 85 ? 7.836 -0.415 7.355 1 86.69 85 GLN B CA 1
ATOM 3094 C C . GLN B 1 85 ? 8.336 -1.6 8.18 1 86.69 85 GLN B C 1
ATOM 3096 O O . GLN B 1 85 ? 8.633 -2.662 7.625 1 86.69 85 GLN B O 1
ATOM 3101 N N . LEU B 1 86 ? 8.453 -1.431 9.43 1 90.31 86 LEU B N 1
ATOM 3102 C CA . LEU B 1 86 ? 8.867 -2.518 10.312 1 90.31 86 LEU B CA 1
ATOM 3103 C C . LEU B 1 86 ? 7.805 -3.613 10.359 1 90.31 86 LEU B C 1
ATOM 3105 O O . LEU B 1 86 ? 8.117 -4.777 10.625 1 90.31 86 LEU B O 1
ATOM 3109 N N . ALA B 1 87 ? 6.605 -3.258 10.117 1 92.69 87 ALA B N 1
ATOM 3110 C CA . ALA B 1 87 ? 5.504 -4.211 10.125 1 92.69 87 ALA B CA 1
ATOM 3111 C C . ALA B 1 87 ? 5.648 -5.227 8.992 1 92.69 87 ALA B C 1
ATOM 3113 O O . ALA B 1 87 ? 4.996 -6.27 8.992 1 92.69 87 ALA B O 1
ATOM 3114 N N . ASN B 1 88 ? 6.531 -4.984 8.031 1 85.81 88 ASN B N 1
ATOM 3115 C CA . ASN B 1 88 ? 6.812 -5.949 6.977 1 85.81 88 ASN B CA 1
ATOM 3116 C C . ASN B 1 88 ? 7.449 -7.219 7.531 1 85.81 88 ASN B C 1
ATOM 3118 O O . ASN B 1 88 ? 7.605 -8.211 6.812 1 85.81 88 ASN B O 1
ATOM 3122 N N . ILE B 1 89 ? 7.762 -7.184 8.734 1 89.44 89 ILE B N 1
ATOM 3123 C CA . ILE B 1 89 ? 8.25 -8.391 9.398 1 89.44 89 ILE B CA 1
ATOM 3124 C C . ILE B 1 89 ? 7.176 -9.477 9.336 1 89.44 89 ILE B C 1
ATOM 3126 O O . ILE B 1 89 ? 7.492 -10.672 9.336 1 89.44 89 ILE B O 1
ATOM 3130 N N . GLY B 1 90 ? 5.938 -9.125 9.328 1 89.31 90 GLY B N 1
ATOM 3131 C CA . GLY B 1 90 ? 4.832 -10.062 9.242 1 89.31 90 GLY B CA 1
ATOM 3132 C C . GLY B 1 90 ? 4.918 -10.984 8.039 1 89.31 90 GLY B C 1
ATOM 3133 O O . GLY B 1 90 ? 5.094 -12.195 8.195 1 89.31 90 GLY B O 1
ATOM 3134 N N . PRO B 1 91 ? 4.855 -10.383 6.836 1 85.94 91 PRO B N 1
ATOM 3135 C CA . PRO B 1 91 ? 4.973 -11.234 5.652 1 85.94 91 PRO B CA 1
ATOM 3136 C C . PRO B 1 91 ? 6.301 -11.984 5.598 1 85.94 91 PRO B C 1
ATOM 3138 O O . PRO B 1 91 ? 6.363 -13.102 5.07 1 85.94 91 PRO B O 1
ATOM 3141 N N . VAL B 1 92 ? 7.336 -11.422 6.18 1 82.69 92 VAL B N 1
ATOM 3142 C CA . VAL B 1 92 ? 8.625 -12.102 6.207 1 82.69 92 VAL B CA 1
ATOM 3143 C C . VAL B 1 92 ? 8.531 -13.359 7.062 1 82.69 92 VAL B C 1
ATOM 3145 O O . VAL B 1 92 ? 9 -14.43 6.664 1 82.69 92 VAL B O 1
ATOM 3148 N N . ILE B 1 93 ? 7.926 -13.258 8.148 1 87.25 93 ILE B N 1
ATOM 3149 C CA . ILE B 1 93 ? 7.77 -14.398 9.047 1 87.25 93 ILE B CA 1
ATOM 3150 C C . ILE B 1 93 ? 6.922 -15.477 8.375 1 87.25 93 ILE B C 1
ATOM 3152 O O . ILE B 1 93 ? 7.297 -16.656 8.367 1 87.25 93 ILE B O 1
ATOM 3156 N N . ILE B 1 94 ? 5.836 -15.102 7.781 1 84.81 94 ILE B N 1
ATOM 3157 C CA . ILE B 1 94 ? 4.934 -16.047 7.125 1 84.81 94 ILE B CA 1
ATOM 3158 C C . ILE B 1 94 ? 5.656 -16.719 5.965 1 84.81 94 ILE B C 1
ATOM 3160 O O . ILE B 1 94 ? 5.523 -17.938 5.77 1 84.81 94 ILE B O 1
ATOM 3164 N N . GLY B 1 95 ? 6.391 -15.906 5.285 1 77 95 GLY B N 1
ATOM 3165 C CA . GLY B 1 95 ? 7.164 -16.469 4.188 1 77 95 GLY B CA 1
ATOM 3166 C C . GLY B 1 95 ? 8.203 -17.469 4.641 1 77 95 GLY B C 1
ATOM 3167 O O . GLY B 1 95 ? 8.359 -18.531 4.027 1 77 95 GLY B O 1
ATOM 3168 N N . THR B 1 96 ? 8.867 -17.172 5.711 1 77.94 96 THR B N 1
ATOM 3169 C CA . THR B 1 96 ? 9.914 -18.047 6.234 1 77.94 96 THR B CA 1
ATOM 3170 C C . THR B 1 96 ? 9.32 -19.359 6.754 1 77.94 96 THR B C 1
ATOM 3172 O O . THR B 1 96 ? 9.852 -20.438 6.48 1 77.94 96 THR B O 1
ATOM 3175 N N . ILE B 1 97 ? 8.211 -19.297 7.371 1 81.19 97 ILE B N 1
ATOM 3176 C CA . ILE B 1 97 ? 7.555 -20.484 7.895 1 81.19 97 ILE B CA 1
ATOM 3177 C C . ILE B 1 97 ? 7.066 -21.359 6.738 1 81.19 97 ILE B C 1
ATOM 3179 O O . ILE B 1 97 ? 7.242 -22.578 6.758 1 81.19 97 ILE B O 1
ATOM 3183 N N . SER B 1 98 ? 6.43 -20.719 5.789 1 73.75 98 SER B N 1
ATOM 3184 C CA . SER B 1 98 ? 5.938 -21.438 4.617 1 73.75 98 SER B CA 1
ATOM 3185 C C . SER B 1 98 ? 7.074 -22.141 3.879 1 73.75 98 SER B C 1
ATOM 3187 O O . SER B 1 98 ? 6.906 -23.25 3.389 1 73.75 98 SER B O 1
ATOM 3189 N N . TRP B 1 99 ? 8.156 -21.594 3.994 1 68.56 99 TRP B N 1
ATOM 3190 C CA . TRP B 1 99 ? 9.328 -22.109 3.311 1 68.56 99 TRP B CA 1
ATOM 3191 C C . TRP B 1 99 ? 9.891 -23.328 4.047 1 68.56 99 TRP B C 1
ATOM 3193 O O . TRP B 1 99 ? 10.234 -24.328 3.426 1 68.56 99 TRP B O 1
ATOM 3203 N N . HIS B 1 100 ? 10.047 -23.188 5.238 1 74 100 HIS B N 1
ATOM 3204 C CA . HIS B 1 100 ? 10.562 -24.266 6.055 1 74 100 HIS B CA 1
ATOM 3205 C C . HIS B 1 100 ? 9.656 -25.5 5.973 1 74 100 HIS B C 1
ATOM 3207 O O . HIS B 1 100 ? 10.148 -26.625 5.918 1 74 100 HIS B O 1
ATOM 3213 N N . LYS B 1 101 ? 8.453 -25.266 5.871 1 74 101 LYS B N 1
ATOM 3214 C CA . LYS B 1 101 ? 7.5 -26.375 5.805 1 74 101 LYS B CA 1
ATOM 3215 C C . LYS B 1 101 ? 7.516 -27.031 4.43 1 74 101 LYS B C 1
ATOM 3217 O O . LYS B 1 101 ? 7.371 -28.25 4.316 1 74 101 LYS B O 1
ATOM 3222 N N . LYS B 1 102 ? 7.652 -26.25 3.441 1 65.75 102 LYS B N 1
ATOM 3223 C CA . LYS B 1 102 ? 7.77 -26.812 2.1 1 65.75 102 LYS B CA 1
ATOM 3224 C C . LYS B 1 102 ? 9.047 -27.641 1.961 1 65.75 102 LYS B C 1
ATOM 3226 O O . LYS B 1 102 ? 9.047 -28.672 1.287 1 65.75 102 LYS B O 1
ATOM 3231 N N . GLY B 1 103 ? 10.031 -27.094 2.518 1 59.41 103 GLY B N 1
ATOM 3232 C CA . GLY B 1 103 ? 11.281 -27.828 2.545 1 59.41 103 GLY B CA 1
ATOM 3233 C C . GLY B 1 103 ? 11.172 -29.156 3.271 1 59.41 103 GLY B C 1
ATOM 3234 O O . GLY B 1 103 ? 11.859 -30.125 2.924 1 59.41 103 GLY B O 1
ATOM 3235 N N . GLU B 1 104 ? 10.336 -29.219 4.191 1 63.62 104 GLU B N 1
ATOM 3236 C CA . GLU B 1 104 ? 10.148 -30.422 4.992 1 63.62 104 GLU B CA 1
ATOM 3237 C C . GLU B 1 104 ? 9.172 -31.391 4.32 1 63.62 104 GLU B C 1
ATOM 3239 O O . GLU B 1 104 ? 8.891 -32.469 4.852 1 63.62 104 GLU B O 1
ATOM 3244 N N . GLY B 1 105 ? 8.727 -31 3.09 1 55.47 105 GLY B N 1
ATOM 3245 C CA . GLY B 1 105 ? 7.914 -31.938 2.342 1 55.47 105 GLY B CA 1
ATOM 3246 C C . GLY B 1 105 ? 6.453 -31.531 2.264 1 55.47 105 GLY B C 1
ATOM 3247 O O . GLY B 1 105 ? 5.652 -32.219 1.603 1 55.47 105 GLY B O 1
ATOM 3248 N N . ASP B 1 106 ? 6.086 -30.578 3.01 1 55.91 106 ASP B N 1
ATOM 3249 C CA . ASP B 1 106 ? 4.699 -30.141 2.916 1 55.91 106 ASP B CA 1
ATOM 3250 C C . ASP B 1 106 ? 4.504 -29.203 1.72 1 55.91 106 ASP B C 1
ATOM 3252 O O . ASP B 1 106 ? 4.918 -28.047 1.754 1 55.91 106 ASP B O 1
ATOM 3256 N N . GLU B 1 107 ? 4.074 -29.625 0.603 1 53.38 107 GLU B N 1
ATOM 3257 C CA . GLU B 1 107 ? 3.947 -28.891 -0.661 1 53.38 107 GLU B CA 1
ATOM 3258 C C . GLU B 1 107 ? 3.059 -27.672 -0.507 1 53.38 107 GLU B C 1
ATOM 3260 O O . GLU B 1 107 ? 3.143 -26.734 -1.305 1 53.38 107 GLU B O 1
ATOM 3265 N N . ARG B 1 108 ? 2.234 -27.766 0.576 1 56.31 108 ARG B N 1
ATOM 3266 C CA . ARG B 1 108 ? 1.238 -26.703 0.686 1 56.31 108 ARG B CA 1
ATOM 3267 C C . ARG B 1 108 ? 1.82 -25.469 1.378 1 56.31 108 ARG B C 1
ATOM 3269 O O . ARG B 1 108 ? 1.25 -24.375 1.302 1 56.31 108 ARG B O 1
ATOM 3276 N N . GLY B 1 109 ? 3.111 -25.703 1.971 1 66.69 109 GLY B N 1
ATOM 3277 C CA . GLY B 1 109 ? 3.695 -24.609 2.73 1 66.69 109 GLY B CA 1
ATOM 3278 C C . GLY B 1 109 ? 3.014 -24.375 4.066 1 66.69 109 GLY B C 1
ATOM 3279 O O . GLY B 1 109 ? 3.016 -25.266 4.93 1 66.69 109 GLY B O 1
ATOM 3280 N N . LEU B 1 110 ? 2.205 -23.328 4.215 1 75.88 110 LEU B N 1
ATOM 3281 C CA . LEU B 1 110 ? 1.463 -23.031 5.438 1 75.88 110 LEU B CA 1
ATOM 3282 C C . LEU B 1 110 ? 0.159 -23.812 5.488 1 75.88 110 LEU B C 1
ATOM 3284 O O . LEU B 1 110 ? -0.613 -23.812 4.527 1 75.88 110 LEU B O 1
ATOM 3288 N N . SER B 1 111 ? 0.01 -24.641 6.5 1 80.56 111 SER B N 1
ATOM 3289 C CA . SER B 1 111 ? -1.23 -25.391 6.652 1 80.56 111 SER B CA 1
ATOM 3290 C C . SER B 1 111 ? -2.443 -24.469 6.641 1 80.56 111 SER B C 1
ATOM 3292 O O . SER B 1 111 ? -2.346 -23.297 7.027 1 80.56 111 SER B O 1
ATOM 3294 N N . LEU B 1 112 ? -3.506 -24.953 6.156 1 83.94 112 LEU B N 1
ATOM 3295 C CA . LEU B 1 112 ? -4.738 -24.172 6.074 1 83.94 112 LEU B CA 1
ATOM 3296 C C . LEU B 1 112 ? -5.184 -23.719 7.461 1 83.94 112 LEU B C 1
ATOM 3298 O O . LEU B 1 112 ? -5.68 -22.609 7.625 1 83.94 112 LEU B O 1
ATOM 3302 N N . SER B 1 113 ? -5.02 -24.609 8.414 1 88.38 113 SER B N 1
ATOM 3303 C CA . SER B 1 113 ? -5.406 -24.281 9.781 1 88.38 113 SER B CA 1
ATOM 3304 C C . SER B 1 113 ? -4.551 -23.141 10.336 1 88.38 113 SER B C 1
ATOM 3306 O O . SER B 1 113 ? -5.066 -22.234 10.992 1 88.38 113 SER B O 1
ATOM 3308 N N . THR B 1 114 ? -3.273 -23.188 10.062 1 88.62 114 THR B N 1
ATOM 3309 C CA . THR B 1 114 ? -2.367 -22.141 10.523 1 88.62 114 THR B CA 1
ATOM 3310 C C . THR B 1 114 ? -2.674 -20.812 9.836 1 88.62 114 THR B C 1
ATOM 3312 O O . THR B 1 114 ? -2.637 -19.766 10.461 1 88.62 114 THR B O 1
ATOM 3315 N N . ARG B 1 115 ? -2.955 -20.875 8.547 1 89.62 115 ARG B N 1
ATOM 3316 C CA . ARG B 1 115 ? -3.318 -19.672 7.789 1 89.62 115 ARG B CA 1
ATOM 3317 C C . ARG B 1 115 ? -4.582 -19.031 8.352 1 89.62 115 ARG B C 1
ATOM 3319 O O . ARG B 1 115 ? -4.625 -17.812 8.57 1 89.62 115 ARG B O 1
ATOM 3326 N N . ARG B 1 116 ? -5.574 -19.844 8.641 1 93.5 116 ARG B N 1
ATOM 3327 C CA . ARG B 1 116 ? -6.836 -19.344 9.18 1 93.5 116 ARG B CA 1
ATOM 3328 C C . ARG B 1 116 ? -6.633 -18.719 10.555 1 93.5 116 ARG B C 1
ATOM 3330 O O . ARG B 1 116 ? -7.152 -17.625 10.82 1 93.5 116 ARG B O 1
ATOM 3337 N N . CYS B 1 117 ? -5.887 -19.406 11.352 1 95.25 117 CYS B N 1
ATOM 3338 C CA . CYS B 1 117 ? -5.625 -18.891 12.695 1 95.25 117 CYS B CA 1
ATOM 3339 C C . CYS B 1 117 ? -4.902 -17.562 12.641 1 95.25 117 CYS B C 1
ATOM 3341 O O . CYS B 1 117 ? -5.223 -16.641 13.406 1 95.25 117 CYS B O 1
ATOM 3343 N N . THR B 1 118 ? -3.928 -17.484 11.75 1 95.38 118 THR B N 1
ATOM 3344 C CA . THR B 1 118 ? -3.168 -16.25 11.609 1 95.38 118 THR B CA 1
ATOM 3345 C C . THR B 1 118 ? -4.066 -15.117 11.125 1 95.38 118 THR B C 1
ATOM 3347 O O . THR B 1 118 ? -3.979 -13.992 11.625 1 95.38 118 THR B O 1
ATOM 3350 N N . ILE B 1 119 ? -4.953 -15.391 10.219 1 96.81 119 ILE B N 1
ATOM 3351 C CA . ILE B 1 119 ? -5.867 -14.383 9.688 1 96.81 119 ILE B CA 1
ATOM 3352 C C . ILE B 1 119 ? -6.801 -13.906 10.797 1 96.81 119 ILE B C 1
ATOM 3354 O O . ILE B 1 119 ? -7.012 -12.703 10.969 1 96.81 119 ILE B O 1
ATOM 3358 N N . TYR B 1 120 ? -7.324 -14.867 11.609 1 97.12 120 TYR B N 1
ATOM 3359 C CA . TYR B 1 120 ? -8.172 -14.5 12.734 1 97.12 120 TYR B CA 1
ATOM 3360 C C . TYR B 1 120 ? -7.438 -13.57 13.695 1 97.12 120 TYR B C 1
ATOM 3362 O O . TYR B 1 120 ? -7.984 -12.562 14.133 1 97.12 120 TYR B O 1
ATOM 3370 N N . SER B 1 121 ? -6.254 -13.945 13.953 1 97.31 121 SER B N 1
ATOM 3371 C CA . SER B 1 121 ? -5.457 -13.156 14.891 1 97.31 121 SER B CA 1
ATOM 3372 C C . SER B 1 121 ? -5.23 -11.742 14.367 1 97.31 121 SER B C 1
ATOM 3374 O O . SER B 1 121 ? -5.328 -10.773 15.125 1 97.31 121 SER B O 1
ATOM 3376 N N . LEU B 1 122 ? -4.938 -11.594 13.117 1 97.62 122 LEU B N 1
ATOM 3377 C CA . LEU B 1 122 ? -4.688 -10.289 12.516 1 97.62 122 LEU B CA 1
ATOM 3378 C C . LEU B 1 122 ? -5.949 -9.43 12.523 1 97.62 122 LEU B C 1
ATOM 3380 O O . LEU B 1 122 ? -5.898 -8.242 12.859 1 97.62 122 LEU B O 1
ATOM 3384 N N . LEU B 1 123 ? -7.047 -10.055 12.172 1 98 123 LEU B N 1
ATOM 3385 C CA . LEU B 1 123 ? -8.305 -9.312 12.117 1 98 123 LEU B CA 1
ATOM 3386 C C . LEU B 1 123 ? -8.727 -8.852 13.5 1 98 123 LEU B C 1
ATOM 3388 O O . LEU B 1 123 ? -9.148 -7.703 13.672 1 98 123 LEU B O 1
ATOM 3392 N N . ILE B 1 124 ? -8.609 -9.719 14.469 1 98.06 124 ILE B N 1
ATOM 3393 C CA . ILE B 1 124 ? -8.945 -9.367 15.844 1 98.06 124 ILE B CA 1
ATOM 3394 C C . ILE B 1 124 ? -8.016 -8.266 16.344 1 98.06 124 ILE B C 1
ATOM 3396 O O . ILE B 1 124 ? -8.453 -7.316 16.984 1 98.06 124 ILE B O 1
ATOM 3400 N N . LEU B 1 125 ? -6.734 -8.414 16.031 1 97.94 125 LEU B N 1
ATOM 3401 C CA . LEU B 1 125 ? -5.77 -7.375 16.359 1 97.94 125 LEU B CA 1
ATOM 3402 C C . LEU B 1 125 ? -6.184 -6.035 15.766 1 97.94 125 LEU B C 1
ATOM 3404 O O . LEU B 1 125 ? -6.074 -4.996 16.422 1 97.94 125 LEU B O 1
ATOM 3408 N N . GLY B 1 126 ? -6.652 -6.051 14.508 1 97.69 126 GLY B N 1
ATOM 3409 C CA . GLY B 1 126 ? -7.129 -4.836 13.867 1 97.69 126 GLY B CA 1
ATOM 3410 C C . GLY B 1 126 ? -8.312 -4.215 14.578 1 97.69 126 GLY B C 1
ATOM 3411 O O . GLY B 1 126 ? -8.367 -2.994 14.75 1 97.69 126 GLY B O 1
ATOM 3412 N N . VAL B 1 127 ? -9.234 -5.051 15.016 1 98.25 127 VAL B N 1
ATOM 3413 C CA . VAL B 1 127 ? -10.398 -4.566 15.75 1 98.25 127 VAL B CA 1
ATOM 3414 C C . VAL B 1 127 ? -9.953 -3.902 17.047 1 98.25 127 VAL B C 1
ATOM 3416 O O . VAL B 1 127 ? -10.336 -2.764 17.344 1 98.25 127 VAL B O 1
ATOM 3419 N N . ILE B 1 128 ? -9.148 -4.562 17.766 1 98.38 128 ILE B N 1
ATOM 3420 C CA . ILE B 1 128 ? -8.688 -4.062 19.062 1 98.38 128 ILE B CA 1
ATOM 3421 C C . ILE B 1 128 ? -7.898 -2.77 18.859 1 98.38 128 ILE B C 1
ATOM 3423 O O . ILE B 1 128 ? -8.109 -1.791 19.578 1 98.38 128 ILE B O 1
ATOM 3427 N N . ALA B 1 129 ? -6.984 -2.736 17.891 1 98.38 129 ALA B N 1
ATOM 3428 C CA . ALA B 1 129 ? -6.152 -1.563 17.641 1 98.38 129 ALA B CA 1
ATOM 3429 C C . ALA B 1 129 ? -7.008 -0.341 17.328 1 98.38 129 ALA B C 1
ATOM 3431 O O . ALA B 1 129 ? -6.75 0.753 17.844 1 98.38 129 ALA B O 1
ATOM 3432 N N . ASN B 1 130 ? -8.039 -0.513 16.516 1 98.44 130 ASN B N 1
ATOM 3433 C CA . ASN B 1 130 ? -8.875 0.622 16.141 1 98.44 130 ASN B CA 1
ATOM 3434 C C . ASN B 1 130 ? -9.75 1.08 17.297 1 98.44 130 ASN B C 1
ATOM 3436 O O . ASN B 1 130 ? -10.039 2.271 17.438 1 98.44 130 ASN B O 1
ATOM 3440 N N . ILE B 1 131 ? -10.172 0.161 18.156 1 98.56 131 ILE B N 1
ATOM 3441 C CA . ILE B 1 131 ? -10.906 0.552 19.359 1 98.56 131 ILE B CA 1
ATOM 3442 C C . ILE B 1 131 ? -9.992 1.35 20.281 1 98.56 131 ILE B C 1
ATOM 3444 O O . ILE B 1 131 ? -10.391 2.395 20.797 1 98.56 131 ILE B O 1
ATOM 3448 N N . VAL B 1 132 ? -8.797 0.873 20.484 1 98.5 132 VAL B N 1
ATOM 3449 C CA . VAL B 1 132 ? -7.848 1.577 21.344 1 98.5 132 VAL B CA 1
ATOM 3450 C C . VAL B 1 132 ? -7.5 2.932 20.734 1 98.5 132 VAL B C 1
ATOM 3452 O O . VAL B 1 132 ? -7.395 3.934 21.438 1 98.5 132 VAL B O 1
ATOM 3455 N N . LEU B 1 133 ? -7.352 3.006 19.422 1 97.94 133 LEU B N 1
ATOM 3456 C CA . LEU B 1 133 ? -7.109 4.273 18.734 1 97.94 133 LEU B CA 1
ATOM 3457 C C . LEU B 1 133 ? -8.242 5.258 19 1 97.94 133 LEU B C 1
ATOM 3459 O O . LEU B 1 133 ? -8.008 6.461 19.125 1 97.94 133 LEU B O 1
ATOM 3463 N N . ALA B 1 134 ? -9.438 4.758 19.047 1 97.81 134 ALA B N 1
ATOM 3464 C CA . ALA B 1 134 ? -10.602 5.617 19.25 1 97.81 134 ALA B CA 1
ATOM 3465 C C . ALA B 1 134 ? -10.508 6.352 20.578 1 97.81 134 ALA B C 1
ATOM 3467 O O . ALA B 1 134 ? -10.859 7.531 20.672 1 97.81 134 ALA B O 1
ATOM 3468 N N . PHE B 1 135 ? -9.883 5.762 21.531 1 96.75 135 PHE B N 1
ATOM 3469 C CA . PHE B 1 135 ? -9.961 6.352 22.875 1 96.75 135 PHE B CA 1
ATOM 3470 C C . PHE B 1 135 ? -8.578 6.789 23.344 1 96.75 135 PHE B C 1
ATOM 3472 O O . PHE B 1 135 ? -8.469 7.648 24.219 1 96.75 135 PHE B O 1
ATOM 3479 N N . GLU B 1 136 ? -7.5 6.207 22.734 1 95.38 136 GLU B N 1
ATOM 3480 C CA . GLU B 1 136 ? -6.18 6.449 23.312 1 95.38 136 GLU B CA 1
ATOM 3481 C C . GLU B 1 136 ? -5.203 6.949 22.25 1 95.38 136 GLU B C 1
ATOM 3483 O O . GLU B 1 136 ? -3.994 6.727 22.359 1 95.38 136 GLU B O 1
ATOM 3488 N N . TRP B 1 137 ? -5.699 7.535 21.219 1 93.12 137 TRP B N 1
ATOM 3489 C CA . TRP B 1 137 ? -4.801 7.996 20.156 1 93.12 137 TRP B CA 1
ATOM 3490 C C . TRP B 1 137 ? -3.908 9.125 20.656 1 93.12 137 TRP B C 1
ATOM 3492 O O . TRP B 1 137 ? -2.816 9.344 20.125 1 93.12 137 TRP B O 1
ATOM 3502 N N . ASN B 1 138 ? -4.285 9.883 21.734 1 92.88 138 ASN B N 1
ATOM 3503 C CA . ASN B 1 138 ? -3.543 11.031 22.234 1 92.88 138 ASN B CA 1
ATOM 3504 C C . ASN B 1 138 ? -2.754 10.695 23.484 1 92.88 138 ASN B C 1
ATOM 3506 O O . ASN B 1 138 ? -2.23 11.586 24.156 1 92.88 138 ASN B O 1
ATOM 3510 N N . ALA B 1 139 ? -2.686 9.469 23.812 1 93.44 139 ALA B N 1
ATOM 3511 C CA . ALA B 1 139 ? -1.913 9.055 24.984 1 93.44 139 ALA B CA 1
ATOM 3512 C C . ALA B 1 139 ? -0.42 9.273 24.766 1 93.44 139 ALA B C 1
ATOM 3514 O O . ALA B 1 139 ? 0.122 8.883 23.734 1 93.44 139 ALA B O 1
ATOM 3515 N N . THR B 1 140 ? 0.275 9.938 25.672 1 92.38 140 THR B N 1
ATOM 3516 C CA . THR B 1 140 ? 1.697 10.234 25.562 1 92.38 140 THR B CA 1
ATOM 3517 C C . THR B 1 140 ? 2.453 9.797 26.812 1 92.38 140 THR B C 1
ATOM 3519 O O . THR B 1 140 ? 1.854 9.609 27.859 1 92.38 140 THR B O 1
ATOM 3522 N N . ILE B 1 141 ? 3.609 9.492 26.672 1 91.38 141 ILE B N 1
ATOM 3523 C CA . ILE B 1 141 ? 4.508 9.164 27.766 1 91.38 141 ILE B CA 1
ATOM 3524 C C . ILE B 1 141 ? 5.684 10.141 27.781 1 91.38 141 ILE B C 1
ATOM 3526 O O . ILE B 1 141 ? 6.172 10.547 26.719 1 91.38 141 ILE B O 1
ATOM 3530 N N . VAL B 1 142 ? 6.117 10.531 28.891 1 89.25 142 VAL B N 1
ATOM 3531 C CA . VAL B 1 142 ? 7.234 11.469 29.016 1 89.25 142 VAL B CA 1
ATOM 3532 C C . VAL B 1 142 ? 8.539 10.688 29.172 1 89.25 142 VAL B C 1
ATOM 3534 O O . VAL B 1 142 ? 8.664 9.859 30.078 1 89.25 142 VAL B O 1
ATOM 3537 N N . ILE B 1 143 ? 9.305 10.797 28.219 1 85.62 143 ILE B N 1
ATOM 3538 C CA . ILE B 1 143 ? 10.633 10.188 28.266 1 85.62 143 ILE B CA 1
ATOM 3539 C C . ILE B 1 143 ? 11.703 11.281 28.188 1 85.62 143 ILE B C 1
ATOM 3541 O O . ILE B 1 143 ? 11.742 12.047 27.234 1 85.62 143 ILE B O 1
ATOM 3545 N N . GLY B 1 144 ? 12.656 11.422 29.188 1 82.62 144 GLY B N 1
ATOM 3546 C CA . GLY B 1 144 ? 13.727 12.406 29.172 1 82.62 144 GLY B CA 1
ATOM 3547 C C . GLY B 1 144 ? 13.219 13.836 29.109 1 82.62 144 GLY B C 1
ATOM 3548 O O . GLY B 1 144 ? 13.789 14.68 28.422 1 82.62 144 GLY B O 1
ATOM 3549 N N . GLY B 1 145 ? 11.969 14.062 29.531 1 80.88 145 GLY B N 1
ATOM 3550 C CA . GLY B 1 145 ? 11.43 15.414 29.578 1 80.88 145 GLY B CA 1
ATOM 3551 C C . GLY B 1 145 ? 10.586 15.758 28.359 1 80.88 145 GLY B C 1
ATOM 3552 O O . GLY B 1 145 ? 10.023 16.844 28.281 1 80.88 145 GLY B O 1
ATOM 3553 N N . TYR B 1 146 ? 10.648 14.797 27.422 1 81.69 146 TYR B N 1
ATOM 3554 C CA . TYR B 1 146 ? 9.875 15.047 26.219 1 81.69 146 TYR B CA 1
ATOM 3555 C C . TYR B 1 146 ? 8.703 14.07 26.109 1 81.69 146 TYR B C 1
ATOM 3557 O O . TYR B 1 146 ? 8.828 12.906 26.5 1 81.69 146 TYR B O 1
ATOM 3565 N N . SER B 1 147 ? 7.59 14.562 25.719 1 88.81 147 SER B N 1
ATOM 3566 C CA . SER B 1 147 ? 6.41 13.727 25.531 1 88.81 147 SER B CA 1
ATOM 3567 C C . SER B 1 147 ? 6.469 12.977 24.203 1 88.81 147 SER B C 1
ATOM 3569 O O . SER B 1 147 ? 6.773 13.562 23.172 1 88.81 147 SER B O 1
ATOM 3571 N N . HIS B 1 148 ? 6.281 11.695 24.281 1 90.5 148 HIS B N 1
ATOM 3572 C CA . HIS B 1 148 ? 6.309 10.844 23.094 1 90.5 148 HIS B CA 1
ATOM 3573 C C . HIS B 1 148 ? 4.992 10.094 22.922 1 90.5 148 HIS B C 1
ATOM 3575 O O . HIS B 1 148 ? 4.41 9.625 23.906 1 90.5 148 HIS B O 1
ATOM 3581 N N . SER B 1 149 ? 4.492 10.016 21.688 1 94.5 149 SER B N 1
ATOM 3582 C CA . SER B 1 149 ? 3.268 9.289 21.359 1 94.5 149 SER B CA 1
ATOM 3583 C C . SER B 1 149 ? 3.557 7.82 21.062 1 94.5 149 SER B C 1
ATOM 3585 O O . SER B 1 149 ? 3.193 7.305 20 1 94.5 149 SER B O 1
ATOM 3587 N N . LEU B 1 150 ? 4.098 7.191 22.031 1 93.44 150 LEU B N 1
ATOM 3588 C CA . LEU B 1 150 ? 4.516 5.801 21.859 1 93.44 150 LEU B CA 1
ATOM 3589 C C . LEU B 1 150 ? 3.309 4.902 21.609 1 93.44 150 LEU B C 1
ATOM 3591 O O . LEU B 1 150 ? 3.385 3.967 20.812 1 93.44 150 LEU B O 1
ATOM 3595 N N . ALA B 1 151 ? 2.279 5.168 22.328 1 94.38 151 ALA B N 1
ATOM 3596 C CA . ALA B 1 151 ? 1.071 4.371 22.125 1 94.38 151 ALA B CA 1
ATOM 3597 C C . ALA B 1 151 ? 0.596 4.43 20.688 1 94.38 151 ALA B C 1
ATOM 3599 O O . ALA B 1 151 ? 0.229 3.408 20.094 1 94.38 151 ALA B O 1
ATOM 3600 N N . LEU B 1 152 ? 0.614 5.574 20.125 1 96.81 152 LEU B N 1
ATOM 3601 C CA . LEU B 1 152 ? 0.189 5.766 18.734 1 96.81 152 LEU B CA 1
ATOM 3602 C C . LEU B 1 152 ? 1.097 5 17.781 1 96.81 152 LEU B C 1
ATOM 3604 O O . LEU B 1 152 ? 0.618 4.363 16.844 1 96.81 152 LEU B O 1
ATOM 3608 N N . ILE B 1 153 ? 2.385 5.031 18.031 1 96.56 153 ILE B N 1
ATOM 3609 C CA . ILE B 1 153 ? 3.371 4.348 17.203 1 96.56 153 ILE B CA 1
ATOM 3610 C C . ILE B 1 153 ? 3.143 2.84 17.266 1 96.56 153 ILE B C 1
ATOM 3612 O O . ILE B 1 153 ? 3.139 2.162 16.234 1 96.56 153 ILE B O 1
ATOM 3616 N N . LEU B 1 154 ? 2.891 2.348 18.406 1 96.38 154 LEU B N 1
ATOM 3617 C CA . LEU B 1 154 ? 2.654 0.918 18.594 1 96.38 154 LEU B CA 1
ATOM 3618 C C . LEU B 1 154 ? 1.349 0.495 17.922 1 96.38 154 LEU B C 1
ATOM 3620 O O . LEU B 1 154 ? 1.267 -0.589 17.344 1 96.38 154 LEU B O 1
ATOM 3624 N N . LEU B 1 155 ? 0.365 1.298 18.031 1 97.5 155 LEU B N 1
ATOM 3625 C CA . LEU B 1 155 ? -0.918 1.003 17.406 1 97.5 155 LEU B CA 1
ATOM 3626 C C . LEU B 1 155 ? -0.792 1.012 15.891 1 97.5 155 LEU B C 1
ATOM 3628 O O . LEU B 1 155 ? -1.378 0.166 15.211 1 97.5 155 LEU B O 1
ATOM 3632 N N . LEU B 1 156 ? -0.032 1.947 15.398 1 96.62 156 LEU B N 1
ATOM 3633 C CA . LEU B 1 156 ? 0.166 1.963 13.953 1 96.62 156 LEU B CA 1
ATOM 3634 C C . LEU B 1 156 ? 0.964 0.744 13.5 1 96.62 156 LEU B C 1
ATOM 3636 O O . LEU B 1 156 ? 0.721 0.204 12.422 1 96.62 156 LEU B O 1
ATOM 3640 N N . PHE B 1 157 ? 1.919 0.358 14.305 1 96.62 157 PHE B N 1
ATOM 3641 C CA . PHE B 1 157 ? 2.633 -0.879 14.008 1 96.62 157 PHE B CA 1
ATOM 3642 C C . PHE B 1 157 ? 1.665 -2.053 13.914 1 96.62 157 PHE B C 1
ATOM 3644 O O . PHE B 1 157 ? 1.754 -2.863 12.992 1 96.62 157 PHE B O 1
ATOM 3651 N N . SER B 1 158 ? 0.755 -2.121 14.805 1 96.75 158 SER B N 1
ATOM 3652 C CA . SER B 1 158 ? -0.233 -3.195 14.82 1 96.75 158 SER B CA 1
ATOM 3653 C C . SER B 1 158 ? -1.119 -3.152 13.578 1 96.75 158 SER B C 1
ATOM 3655 O O . SER B 1 158 ? -1.343 -4.18 12.938 1 96.75 158 SER B O 1
ATOM 3657 N N . VAL B 1 159 ? -1.573 -2.014 13.258 1 95.75 159 VAL B N 1
ATOM 3658 C CA . VAL B 1 159 ? -2.402 -1.818 12.07 1 95.75 159 VAL B CA 1
ATOM 3659 C C . VAL B 1 159 ? -1.589 -2.121 10.812 1 95.75 159 VAL B C 1
ATOM 3661 O O . VAL B 1 159 ? -2.102 -2.717 9.859 1 95.75 159 VAL B O 1
ATOM 3664 N N . GLY B 1 160 ? -0.362 -1.704 10.828 1 94.88 160 GLY B N 1
ATOM 3665 C CA . GLY B 1 160 ? 0.536 -1.983 9.719 1 94.88 160 GLY B CA 1
ATOM 3666 C C . GLY B 1 160 ? 0.79 -3.465 9.516 1 94.88 160 GLY B C 1
ATOM 3667 O O . GLY B 1 160 ? 0.94 -3.924 8.383 1 94.88 160 GLY B O 1
ATOM 3668 N N . LEU B 1 161 ? 0.812 -4.191 10.555 1 94.62 161 LEU B N 1
ATOM 3669 C CA . LEU B 1 161 ? 1.001 -5.633 10.461 1 94.62 161 LEU B CA 1
ATOM 3670 C C . LEU B 1 161 ? -0.105 -6.277 9.633 1 94.62 161 LEU B C 1
ATOM 3672 O O . LEU B 1 161 ? 0.156 -7.184 8.836 1 94.62 161 LEU B O 1
ATOM 3676 N N . ILE B 1 162 ? -1.266 -5.797 9.766 1 94.31 162 ILE B N 1
ATOM 3677 C CA . ILE B 1 162 ? -2.393 -6.324 9 1 94.31 162 ILE B CA 1
ATOM 3678 C C . ILE B 1 162 ? -2.221 -5.977 7.523 1 94.31 162 ILE B C 1
ATOM 3680 O O . ILE B 1 162 ? -2.316 -6.852 6.66 1 94.31 162 ILE B O 1
ATOM 3684 N N . GLY B 1 163 ? -1.926 -4.758 7.312 1 89.25 163 GLY B N 1
ATOM 3685 C CA . GLY B 1 163 ? -1.799 -4.273 5.945 1 89.25 163 GLY B CA 1
ATOM 3686 C C . GLY B 1 163 ? -0.689 -4.961 5.172 1 89.25 163 GLY B C 1
ATOM 3687 O O . GLY B 1 163 ? -0.868 -5.316 4.004 1 89.25 163 GLY B O 1
ATOM 3688 N N . CYS B 1 164 ? 0.397 -5.215 5.812 1 86.69 164 CYS B N 1
ATOM 3689 C CA . CYS B 1 164 ? 1.56 -5.777 5.137 1 86.69 164 CYS B CA 1
ATOM 3690 C C . CYS B 1 164 ? 1.438 -7.293 5.016 1 86.69 164 CYS B C 1
ATOM 3692 O O . CYS B 1 164 ? 1.982 -7.891 4.086 1 86.69 164 CYS B O 1
ATOM 3694 N N . THR B 1 165 ? 0.733 -7.926 5.895 1 90.12 165 THR B N 1
ATOM 3695 C CA . THR B 1 165 ? 0.674 -9.383 5.926 1 90.12 165 THR B CA 1
ATOM 3696 C C . THR B 1 165 ? -0.536 -9.891 5.148 1 90.12 165 THR B C 1
ATOM 3698 O O . THR B 1 165 ? -0.518 -11.008 4.621 1 90.12 165 THR B O 1
ATOM 3701 N N . SER B 1 166 ? -1.562 -9.109 5 1 89.38 166 SER B N 1
ATOM 3702 C CA . SER B 1 166 ? -2.82 -9.555 4.41 1 89.38 166 SER B CA 1
ATOM 3703 C C . SER B 1 166 ? -2.625 -10.008 2.967 1 89.38 166 SER B C 1
ATOM 3705 O O . SER B 1 166 ? -3.219 -11 2.539 1 89.38 166 SER B O 1
ATOM 3707 N N . PRO B 1 167 ? -1.749 -9.383 2.234 1 80.56 167 PRO B N 1
ATOM 3708 C CA . PRO B 1 167 ? -1.61 -9.82 0.844 1 80.56 167 PRO B CA 1
ATOM 3709 C C . PRO B 1 167 ? -1.087 -11.25 0.73 1 80.56 167 PRO B C 1
ATOM 3711 O O . PRO B 1 167 ? -1.408 -11.961 -0.231 1 80.56 167 PRO B O 1
ATOM 3714 N N . VAL B 1 168 ? -0.371 -11.742 1.667 1 80.38 168 VAL B N 1
ATOM 3715 C CA . VAL B 1 168 ? 0.24 -13.07 1.57 1 80.38 168 VAL B CA 1
ATOM 3716 C C . VAL B 1 168 ? -0.655 -14.102 2.252 1 80.38 168 VAL B C 1
ATOM 3718 O O . VAL B 1 168 ? -0.419 -15.305 2.139 1 80.38 168 VAL B O 1
ATOM 3721 N N . LEU B 1 169 ? -1.646 -13.664 2.865 1 87.44 169 LEU B N 1
ATOM 3722 C CA . LEU B 1 169 ? -2.479 -14.609 3.6 1 87.44 169 LEU B CA 1
ATOM 3723 C C . LEU B 1 169 ? -3.893 -14.641 3.029 1 87.44 169 LEU B C 1
ATOM 3725 O O . LEU B 1 169 ? -4.453 -15.719 2.812 1 87.44 169 LEU B O 1
ATOM 3729 N N . PHE B 1 170 ? -4.477 -13.477 2.746 1 88.19 170 PHE B N 1
ATOM 3730 C CA . PHE B 1 170 ? -5.895 -13.375 2.422 1 88.19 170 PHE B CA 1
ATOM 3731 C C . PHE B 1 170 ? -6.168 -13.938 1.03 1 88.19 170 PHE B C 1
ATOM 3733 O O . PHE B 1 170 ? -7.082 -14.75 0.85 1 88.19 170 PHE B O 1
ATOM 3740 N N . MET B 1 171 ? -5.34 -13.57 0.17 1 79.88 171 MET B N 1
ATOM 3741 C CA . MET B 1 171 ? -5.598 -13.953 -1.214 1 79.88 171 MET B CA 1
ATOM 3742 C C . MET B 1 171 ? -5.438 -15.461 -1.397 1 79.88 171 MET B C 1
ATOM 3744 O O . MET B 1 171 ? -6.293 -16.109 -1.999 1 79.88 171 MET B O 1
ATOM 3748 N N . PRO B 1 172 ? -4.379 -16.062 -0.888 1 75.38 172 PRO B N 1
ATOM 3749 C CA . PRO B 1 172 ? -4.273 -17.516 -1.022 1 75.38 172 PRO B CA 1
ATOM 3750 C C . PRO B 1 172 ? -5.426 -18.266 -0.345 1 75.38 172 PRO B C 1
ATOM 3752 O O . PRO B 1 172 ? -5.836 -19.328 -0.81 1 75.38 172 PRO B O 1
ATOM 3755 N N . LEU B 1 173 ? -5.84 -17.734 0.647 1 83.38 173 LEU B N 1
ATOM 3756 C CA . LEU B 1 173 ? -6.996 -18.359 1.289 1 83.38 173 LEU B CA 1
ATOM 3757 C C . LEU B 1 173 ? -8.227 -18.266 0.397 1 83.38 173 LEU B C 1
ATOM 3759 O O . LEU B 1 173 ? -8.992 -19.219 0.284 1 83.38 173 LEU B O 1
ATOM 3763 N N . MET B 1 174 ? -8.461 -17.188 -0.228 1 85.94 174 MET B N 1
ATOM 3764 C CA . MET B 1 174 ? -9.617 -17 -1.103 1 85.94 174 MET B CA 1
ATOM 3765 C C . MET B 1 174 ? -9.469 -17.812 -2.385 1 85.94 174 MET B C 1
ATOM 3767 O O . MET B 1 174 ? -10.453 -18.062 -3.076 1 85.94 174 MET B O 1
ATOM 3771 N N . ALA B 1 175 ? -8.242 -18.219 -2.588 1 74.81 175 ALA B N 1
ATOM 3772 C CA . ALA B 1 175 ? -7.961 -18.984 -3.801 1 74.81 175 ALA B CA 1
ATOM 3773 C C . ALA B 1 175 ? -8.523 -20.391 -3.695 1 74.81 175 ALA B C 1
ATOM 3775 O O . ALA B 1 175 ? -8.633 -21.109 -4.699 1 74.81 175 ALA B O 1
ATOM 3776 N N . ILE B 1 176 ? -8.867 -20.797 -2.545 1 77.25 176 ILE B N 1
ATOM 3777 C CA . ILE B 1 176 ? -9.43 -22.141 -2.391 1 77.25 176 ILE B CA 1
ATOM 3778 C C . ILE B 1 176 ? -10.922 -22.109 -2.719 1 77.25 176 ILE B C 1
ATOM 3780 O O . ILE B 1 176 ? -11.547 -23.172 -2.855 1 77.25 176 ILE B O 1
ATOM 3784 N N . PHE B 1 177 ? -11.516 -20.969 -2.863 1 80.12 177 PHE B N 1
ATOM 3785 C CA . PHE B 1 177 ? -12.891 -20.781 -3.328 1 80.12 177 PHE B CA 1
ATOM 3786 C C . PHE B 1 177 ? -12.93 -20.625 -4.844 1 80.12 177 PHE B C 1
ATOM 3788 O O . PHE B 1 177 ? -11.914 -20.328 -5.469 1 80.12 177 PHE B O 1
ATOM 3795 N N . PRO B 1 178 ? -14.133 -20.953 -5.336 1 78.12 178 PRO B N 1
ATOM 3796 C CA . PRO B 1 178 ? -14.258 -20.719 -6.777 1 78.12 178 PRO B CA 1
ATOM 3797 C C . PRO B 1 178 ? -13.844 -19.297 -7.18 1 78.12 178 PRO B C 1
ATOM 3799 O O . PRO B 1 178 ? -14.047 -18.359 -6.414 1 78.12 178 PRO B O 1
ATOM 3802 N N . GLN B 1 179 ? -13.383 -19.062 -8.305 1 73.5 179 GLN B N 1
ATOM 3803 C CA . GLN B 1 179 ? -12.773 -17.844 -8.805 1 73.5 179 GLN B CA 1
ATOM 3804 C C . GLN B 1 179 ? -13.781 -16.688 -8.812 1 73.5 179 GLN B C 1
ATOM 3806 O O . GLN B 1 179 ? -13.414 -15.531 -8.641 1 73.5 179 GLN B O 1
ATOM 3811 N N . LYS B 1 180 ? -14.969 -17.031 -9.016 1 80.38 180 LYS B N 1
ATOM 3812 C CA . LYS B 1 180 ? -16 -16 -9.031 1 80.38 180 LYS B CA 1
ATOM 3813 C C . LYS B 1 180 ? -16.016 -15.195 -7.73 1 80.38 180 LYS B C 1
ATOM 3815 O O . LYS B 1 180 ? -16.281 -13.992 -7.738 1 80.38 180 LYS B O 1
ATOM 3820 N N . TYR B 1 181 ? -15.609 -15.805 -6.684 1 86.56 181 TYR B N 1
ATOM 3821 C CA . TYR B 1 181 ? -15.625 -15.125 -5.391 1 86.56 181 TYR B CA 1
ATOM 3822 C C . TYR B 1 181 ? -14.336 -14.336 -5.176 1 86.56 181 TYR B C 1
ATOM 3824 O O . TYR B 1 181 ? -14.297 -13.43 -4.34 1 86.56 181 TYR B O 1
ATOM 3832 N N . LEU B 1 182 ? -13.312 -14.664 -5.891 1 80.69 182 LEU B N 1
ATOM 3833 C CA . LEU B 1 182 ? -12.07 -13.891 -5.84 1 80.69 182 LEU B CA 1
ATOM 3834 C C . LEU B 1 182 ? -12.281 -12.492 -6.406 1 80.69 182 LEU B C 1
ATOM 3836 O O . LEU B 1 182 ? -11.688 -11.523 -5.922 1 80.69 182 LEU B O 1
ATOM 3840 N N . VAL B 1 183 ? -13.172 -12.375 -7.34 1 79.12 183 VAL B N 1
ATOM 3841 C CA . VAL B 1 183 ? -13.492 -11.07 -7.906 1 79.12 183 VAL B CA 1
ATOM 3842 C C . VAL B 1 183 ? -14.148 -10.195 -6.84 1 79.12 183 VAL B C 1
ATOM 3844 O O . VAL B 1 183 ? -13.789 -9.023 -6.684 1 79.12 183 VAL B O 1
ATOM 3847 N N . SER B 1 184 ? -15.109 -10.758 -6.164 1 87.38 184 SER B N 1
ATOM 3848 C CA . SER B 1 184 ? -15.758 -10.039 -5.07 1 87.38 184 SER B CA 1
ATOM 3849 C C . SER B 1 184 ? -14.742 -9.625 -4.008 1 87.38 184 SER B C 1
ATOM 3851 O O . SER B 1 184 ? -14.82 -8.523 -3.463 1 87.38 184 SER B O 1
ATOM 3853 N N . TYR B 1 185 ? -13.789 -10.484 -3.814 1 89.25 185 TYR B N 1
ATOM 3854 C CA . TYR B 1 185 ? -12.719 -10.195 -2.865 1 89.25 185 TYR B CA 1
ATOM 3855 C C . TYR B 1 185 ? -11.891 -9 -3.326 1 89.25 185 TYR B C 1
ATOM 3857 O O . TYR B 1 185 ? -11.625 -8.086 -2.543 1 89.25 185 TYR B O 1
ATOM 3865 N N . LEU B 1 186 ? -11.539 -8.953 -4.547 1 80.81 186 LEU B N 1
ATOM 3866 C CA . LEU B 1 186 ? -10.703 -7.887 -5.09 1 80.81 186 LEU B CA 1
ATOM 3867 C C . LEU B 1 186 ? -11.445 -6.555 -5.078 1 80.81 186 LEU B C 1
ATOM 3869 O O . LEU B 1 186 ? -10.844 -5.508 -4.832 1 80.81 186 LEU B O 1
ATOM 3873 N N . VAL B 1 187 ? -12.688 -6.602 -5.379 1 84.19 187 VAL B N 1
ATOM 3874 C CA . VAL B 1 187 ? -13.516 -5.402 -5.273 1 84.19 187 VAL B CA 1
ATOM 3875 C C . VAL B 1 187 ? -13.516 -4.902 -3.83 1 84.19 187 VAL B C 1
ATOM 3877 O O . VAL B 1 187 ? -13.391 -3.701 -3.582 1 84.19 187 VAL B O 1
ATOM 3880 N N . GLY B 1 188 ? -13.633 -5.789 -2.898 1 89.06 188 GLY B N 1
ATOM 3881 C CA . GLY B 1 188 ? -13.586 -5.434 -1.488 1 89.06 188 GLY B CA 1
ATOM 3882 C C . GLY B 1 188 ? -12.266 -4.816 -1.074 1 89.06 188 GLY B C 1
ATOM 3883 O O . GLY B 1 188 ? -12.242 -3.861 -0.294 1 89.06 188 GLY B O 1
ATOM 3884 N N . GLU B 1 189 ? -11.219 -5.367 -1.568 1 86.19 189 GLU B N 1
ATOM 3885 C CA . GLU B 1 189 ? -9.898 -4.809 -1.289 1 86.19 189 GLU B CA 1
ATOM 3886 C C . GLU B 1 189 ? -9.805 -3.355 -1.741 1 86.19 189 GLU B C 1
ATOM 3888 O O . GLU B 1 189 ? -9.25 -2.514 -1.031 1 86.19 189 GLU B O 1
ATOM 3893 N N . GLY B 1 190 ? -10.281 -3.082 -2.885 1 81.06 190 GLY B N 1
ATOM 3894 C CA . GLY B 1 190 ? -10.32 -1.716 -3.383 1 81.06 190 GLY B CA 1
ATOM 3895 C C . GLY B 1 190 ? -11.18 -0.797 -2.531 1 81.06 190 GLY B C 1
ATOM 3896 O O . GLY B 1 190 ? -10.773 0.328 -2.229 1 81.06 190 GLY B O 1
ATOM 3897 N N . LEU B 1 191 ? -12.234 -1.25 -2.137 1 87.62 191 LEU B N 1
ATOM 3898 C CA . LEU B 1 191 ? -13.148 -0.469 -1.308 1 87.62 191 LEU B CA 1
ATOM 3899 C C . LEU B 1 191 ? -12.555 -0.235 0.079 1 87.62 191 LEU B C 1
ATOM 3901 O O . LEU B 1 191 ? -12.891 0.746 0.745 1 87.62 191 LEU B O 1
ATOM 3905 N N . GLY B 1 192 ? -11.75 -1.162 0.483 1 89.31 192 GLY B N 1
ATOM 3906 C CA . GLY B 1 192 ? -11.094 -1.02 1.774 1 89.31 192 GLY B CA 1
ATOM 3907 C C . GLY B 1 192 ? -10.273 0.252 1.891 1 89.31 192 GLY B C 1
ATOM 3908 O O . GLY B 1 192 ? -10.117 0.8 2.984 1 89.31 192 GLY B O 1
ATOM 3909 N N . GLY B 1 193 ? -9.75 0.743 0.783 1 85 193 GLY B N 1
ATOM 3910 C CA . GLY B 1 193 ? -9.055 2.018 0.758 1 85 193 GLY B CA 1
ATOM 3911 C C . GLY B 1 193 ? -9.969 3.199 0.511 1 85 193 GLY B C 1
ATOM 3912 O O . GLY B 1 193 ? -9.703 4.309 0.974 1 85 193 GLY B O 1
ATOM 3913 N N . PHE B 1 194 ? -11.047 2.92 -0.117 1 88.12 194 PHE B N 1
ATOM 3914 C CA . PHE B 1 194 ? -11.945 3.98 -0.558 1 88.12 194 PHE B CA 1
ATOM 3915 C C . PHE B 1 194 ? -12.891 4.391 0.565 1 88.12 194 PHE B C 1
ATOM 3917 O O . PHE B 1 194 ? -13.172 5.578 0.739 1 88.12 194 PHE B O 1
ATOM 3924 N N . LEU B 1 195 ? -13.281 3.521 1.318 1 92.69 195 LEU B N 1
ATOM 3925 C CA . LEU B 1 195 ? -14.32 3.756 2.322 1 92.69 195 LEU B CA 1
ATOM 3926 C C . LEU B 1 195 ? -13.836 4.746 3.377 1 92.69 195 LEU B C 1
ATOM 3928 O O . LEU B 1 195 ? -14.531 5.719 3.684 1 92.69 195 LEU B O 1
ATOM 3932 N N . PRO B 1 196 ? -12.664 4.578 3.918 1 94 196 PRO B N 1
ATOM 3933 C CA . PRO B 1 196 ? -12.195 5.555 4.902 1 94 196 PRO B CA 1
ATOM 3934 C C . PRO B 1 196 ? -12.086 6.965 4.332 1 94 196 PRO B C 1
ATOM 3936 O O . PRO B 1 196 ? -12.336 7.945 5.039 1 94 196 PRO B O 1
ATOM 3939 N N . SER B 1 197 ? -11.711 7.078 3.092 1 90.56 197 SER B N 1
ATOM 3940 C CA . SER B 1 197 ? -11.602 8.383 2.443 1 90.56 197 SER B CA 1
ATOM 3941 C C . SER B 1 197 ? -12.969 9.047 2.314 1 90.56 197 SER B C 1
ATOM 3943 O O . SER B 1 197 ? -13.094 10.266 2.496 1 90.56 197 SER B O 1
ATOM 3945 N N . MET B 1 198 ? -13.93 8.266 2.035 1 92.44 198 MET B N 1
ATOM 3946 C CA . MET B 1 198 ? -15.281 8.797 1.912 1 92.44 198 MET B CA 1
ATOM 3947 C C . MET B 1 198 ? -15.797 9.297 3.258 1 92.44 198 MET B C 1
ATOM 3949 O O . MET B 1 198 ? -16.391 10.367 3.338 1 92.44 198 MET B O 1
ATOM 3953 N N . VAL B 1 199 ? -15.578 8.547 4.254 1 93.94 199 VAL B N 1
ATOM 3954 C CA . VAL B 1 199 ? -16 8.945 5.594 1 93.94 199 VAL B CA 1
ATOM 3955 C C . VAL B 1 199 ? -15.273 10.219 6.008 1 93.94 199 VAL B C 1
ATOM 3957 O O . VAL B 1 199 ? -15.867 11.117 6.613 1 93.94 199 VAL B O 1
ATOM 3960 N N . ALA B 1 200 ? -14.016 10.32 5.68 1 93.12 200 ALA B N 1
ATOM 3961 C CA . ALA B 1 200 ? -13.234 11.508 6.004 1 93.12 200 ALA B CA 1
ATOM 3962 C C . ALA B 1 200 ? -13.727 12.719 5.223 1 93.12 200 ALA B C 1
ATOM 3964 O O . ALA B 1 200 ? -13.695 13.844 5.727 1 93.12 200 ALA B O 1
ATOM 3965 N N . LEU B 1 201 ? -14.172 12.508 3.996 1 89.5 201 LEU B N 1
ATOM 3966 C CA . LEU B 1 201 ? -14.766 13.586 3.211 1 89.5 201 LEU B CA 1
ATOM 3967 C C . LEU B 1 201 ? -16.031 14.117 3.881 1 89.5 201 LEU B C 1
ATOM 3969 O O . LEU B 1 201 ? -16.234 15.328 3.953 1 89.5 201 LEU B O 1
ATOM 3973 N N . ILE B 1 202 ? -16.828 13.172 4.34 1 90.69 202 ILE B N 1
ATOM 3974 C CA . ILE B 1 202 ? -18.031 13.555 5.059 1 90.69 202 ILE B CA 1
ATOM 3975 C C . ILE B 1 202 ? -17.656 14.305 6.336 1 90.69 202 ILE B C 1
ATOM 3977 O O . ILE B 1 202 ? -18.297 15.297 6.691 1 90.69 202 ILE B O 1
ATOM 3981 N N . GLN B 1 203 ? -16.641 13.812 6.992 1 90.44 203 GLN B N 1
ATOM 3982 C CA . GLN B 1 203 ? -16.125 14.43 8.203 1 90.44 203 GLN B CA 1
ATOM 3983 C C . GLN B 1 203 ? -15.727 15.883 7.953 1 90.44 203 GLN B C 1
ATOM 3985 O O . GLN B 1 203 ? -15.812 16.719 8.859 1 90.44 203 GLN B O 1
ATOM 3990 N N . GLY B 1 204 ? -15.297 16.188 6.742 1 85.56 204 GLY B N 1
ATOM 3991 C CA . GLY B 1 204 ? -14.797 17.516 6.398 1 85.56 204 GLY B CA 1
ATOM 3992 C C . GLY B 1 204 ? -15.859 18.422 5.828 1 85.56 204 GLY B C 1
ATOM 3993 O O . GLY B 1 204 ? -15.578 19.578 5.48 1 85.56 204 GLY B O 1
ATOM 3994 N N . VAL B 1 205 ? -17.094 17.953 5.668 1 74.06 205 VAL B N 1
ATOM 3995 C CA . VAL B 1 205 ? -18.188 18.781 5.152 1 74.06 205 VAL B CA 1
ATOM 3996 C C . VAL B 1 205 ? -18.5 19.906 6.145 1 74.06 205 VAL B C 1
ATOM 3998 O O . VAL B 1 205 ? -18.547 19.672 7.355 1 74.06 205 VAL B O 1
ATOM 4001 N N . GLU B 1 206 ? -18.344 21.125 5.59 1 67.81 206 GLU B N 1
ATOM 4002 C CA . GLU B 1 206 ? -18.609 22.297 6.422 1 67.81 206 GLU B CA 1
ATOM 4003 C C . GLU B 1 206 ? -20.094 22.406 6.742 1 67.81 206 GLU B C 1
ATOM 4005 O O . GLU B 1 206 ? -20.953 22.172 5.875 1 67.81 206 GLU B O 1
ATOM 4010 N N . GLU B 1 207 ? -20.438 22.25 7.965 1 57.19 207 GLU B N 1
ATOM 4011 C CA . GLU B 1 207 ? -21.828 22.547 8.312 1 57.19 207 GLU B CA 1
ATOM 4012 C C . GLU B 1 207 ? -22.203 23.953 7.871 1 57.19 207 GLU B C 1
ATOM 4014 O O . GLU B 1 207 ? -21.438 24.906 8.055 1 57.19 207 GLU B O 1
ATOM 4019 N N . SER B 1 208 ? -22.938 23.953 6.742 1 47.75 208 SER B N 1
ATOM 4020 C CA . SER B 1 208 ? -23.531 25.234 6.391 1 47.75 208 SER B CA 1
ATOM 4021 C C . SER B 1 208 ? -24 26 7.633 1 47.75 208 SER B C 1
ATOM 4023 O O . SER B 1 208 ? -25.078 25.734 8.156 1 47.75 208 SER B O 1
ATOM 4025 N N . SER B 1 209 ? -23.562 25.812 8.766 1 43.03 209 SER B N 1
ATOM 4026 C CA . SER B 1 209 ? -24.234 26.75 9.656 1 43.03 209 SER B CA 1
ATOM 4027 C C . SER B 1 209 ? -24.406 28.109 8.977 1 43.03 209 SER B C 1
ATOM 4029 O O . SER B 1 209 ? -23.5 28.625 8.336 1 43.03 209 SER B O 1
ATOM 4031 N N . ASN B 1 210 ? -25.719 28.422 8.586 1 38.62 210 ASN B N 1
ATOM 4032 C CA . ASN B 1 210 ? -26.344 29.734 8.422 1 38.62 210 ASN B CA 1
ATOM 4033 C C . ASN B 1 210 ? -25.594 30.812 9.219 1 38.62 210 ASN B C 1
ATOM 4035 O O . ASN B 1 210 ? -26.156 31.875 9.5 1 38.62 210 ASN B O 1
ATOM 4039 N N . ASN B 1 211 ? -24.969 30.469 10.305 1 38.44 211 ASN B N 1
ATOM 4040 C CA . ASN B 1 211 ? -24.656 31.719 10.984 1 38.44 211 ASN B CA 1
ATOM 4041 C C . ASN B 1 211 ? -24.031 32.75 10.031 1 38.44 211 ASN B C 1
ATOM 4043 O O . ASN B 1 211 ? -22.922 32.531 9.531 1 38.44 211 ASN B O 1
ATOM 4047 N N . THR B 1 212 ? -24.859 33.531 9.234 1 37.22 212 THR B N 1
ATOM 4048 C CA . THR B 1 212 ? -24.828 34.812 8.57 1 37.22 212 THR B CA 1
ATOM 4049 C C . THR B 1 212 ? -23.688 35.688 9.102 1 37.22 212 THR B C 1
ATOM 4051 O O . THR B 1 212 ? -23.359 36.719 8.531 1 37.22 212 THR B O 1
ATOM 4054 N N . ASN B 1 213 ? -23.703 35.969 10.539 1 35.41 213 ASN B N 1
ATOM 4055 C CA . ASN B 1 213 ? -23.047 37.219 10.828 1 35.41 213 ASN B CA 1
ATOM 4056 C C . ASN B 1 213 ? -21.641 37.281 10.234 1 35.41 213 ASN B C 1
ATOM 4058 O O . ASN B 1 213 ? -21.281 38.25 9.555 1 35.41 213 ASN B O 1
ATOM 4062 N N . VAL B 1 214 ? -20.625 37.344 11.305 1 38.69 214 VAL B N 1
ATOM 4063 C CA . VAL B 1 214 ? -19.391 38.125 11.172 1 38.69 214 VAL B CA 1
ATOM 4064 C C . VAL B 1 214 ? -18.547 37.531 10.039 1 38.69 214 VAL B C 1
ATOM 4066 O O . VAL B 1 214 ? -18.516 36.312 9.828 1 38.69 214 VAL B O 1
ATOM 4069 N N . SER B 1 215 ? -18.094 38.281 9.023 1 37 215 SER B N 1
ATOM 4070 C CA . SER B 1 215 ? -17.125 38.594 7.977 1 37 215 SER B CA 1
ATOM 4071 C C . SER B 1 215 ? -15.859 37.75 8.109 1 37 215 SER B C 1
ATOM 4073 O O . SER B 1 215 ? -14.891 37.969 7.375 1 37 215 SER B O 1
ATOM 4075 N N . SER B 1 216 ? -15.531 37.281 9.328 1 37.66 216 SER B N 1
ATOM 4076 C CA . SER B 1 216 ? -14.141 36.875 9.406 1 37.66 216 SER B CA 1
ATOM 4077 C C . SER B 1 216 ? -13.875 35.625 8.547 1 37.66 216 SER B C 1
ATOM 4079 O O . SER B 1 216 ? -14.586 34.625 8.648 1 37.66 216 SER B O 1
ATOM 4081 N N . ILE B 1 217 ? -13.547 35.688 7.25 1 39.72 217 ILE B N 1
ATOM 4082 C CA . ILE B 1 217 ? -12.875 34.812 6.324 1 39.72 217 ILE B CA 1
ATOM 4083 C C . ILE B 1 217 ? -12.234 33.656 7.094 1 39.72 217 ILE B C 1
ATOM 4085 O O . ILE B 1 217 ? -11.109 33.781 7.586 1 39.72 217 ILE B O 1
ATOM 4089 N N . SER B 1 218 ? -12.781 33.125 8.102 1 45.97 218 SER B N 1
ATOM 4090 C CA . SER B 1 218 ? -12.203 31.969 8.781 1 45.97 218 SER B CA 1
ATOM 4091 C C . SER B 1 218 ? -11.781 30.891 7.793 1 45.97 218 SER B C 1
ATOM 4093 O O . SER B 1 218 ? -12.586 30.469 6.961 1 45.97 218 SER B O 1
ATOM 4095 N N . SER B 1 219 ? -10.531 30.922 7.246 1 52.88 219 SER B N 1
ATOM 4096 C CA . SER B 1 219 ? -9.805 30.109 6.266 1 52.88 219 SER B CA 1
ATOM 4097 C C . SER B 1 219 ? -10.156 28.641 6.395 1 52.88 219 SER B C 1
ATOM 4099 O O . SER B 1 219 ? -10.367 28.141 7.5 1 52.88 219 SER B O 1
ATOM 4101 N N . ALA B 1 220 ? -10.945 28 5.414 1 54.78 220 ALA B N 1
ATOM 4102 C CA . ALA B 1 220 ? -11.219 26.578 5.262 1 54.78 220 ALA B CA 1
ATOM 4103 C C . ALA B 1 220 ? -10.203 25.734 6.027 1 54.78 220 ALA B C 1
ATOM 4105 O O . ALA B 1 220 ? -10.531 24.656 6.516 1 54.78 220 ALA B O 1
ATOM 4106 N N . LYS B 1 221 ? -9.109 26.266 6.273 1 59.69 221 LYS B N 1
ATOM 4107 C CA . LYS B 1 221 ? -8.008 25.609 6.973 1 59.69 221 LYS B CA 1
ATOM 4108 C C . LYS B 1 221 ? -8.344 25.391 8.445 1 59.69 221 LYS B C 1
ATOM 4110 O O . LYS B 1 221 ? -7.984 24.375 9.031 1 59.69 221 LYS B O 1
ATOM 4115 N N . ASP B 1 222 ? -9.242 26.234 9.055 1 63.97 222 ASP B N 1
ATOM 4116 C CA . ASP B 1 222 ? -9.43 26.172 10.508 1 63.97 222 ASP B CA 1
ATOM 4117 C C . ASP B 1 222 ? -10.805 25.609 10.852 1 63.97 222 ASP B C 1
ATOM 4119 O O . ASP B 1 222 ? -11.266 25.734 11.992 1 63.97 222 ASP B O 1
ATOM 4123 N N . SER B 1 223 ? -11.438 24.938 9.945 1 72.94 223 SER B N 1
ATOM 4124 C CA . SER B 1 223 ? -12.766 24.422 10.234 1 72.94 223 SER B CA 1
ATOM 4125 C C . SER B 1 223 ? -12.688 23.125 11.039 1 72.94 223 SER B C 1
ATOM 4127 O O . SER B 1 223 ? -11.742 22.344 10.883 1 72.94 223 SER B O 1
ATOM 4129 N N . LEU B 1 224 ? -13.609 23.016 12.008 1 82.38 224 LEU B N 1
ATOM 4130 C CA . LEU B 1 224 ? -13.695 21.828 12.844 1 82.38 224 LEU B CA 1
ATOM 4131 C C . LEU B 1 224 ? -14.406 20.703 12.109 1 82.38 224 LEU B C 1
ATOM 4133 O O . LEU B 1 224 ? -15.352 20.938 11.359 1 82.38 224 LEU B O 1
ATOM 4137 N N . PRO B 1 225 ? -13.977 19.484 12.336 1 88.62 225 PRO B N 1
ATOM 4138 C CA . PRO B 1 225 ? -14.609 18.328 11.703 1 88.62 225 PRO B CA 1
ATOM 4139 C C . PRO B 1 225 ? -16.016 18.062 12.242 1 88.62 225 PRO B C 1
ATOM 4141 O O . PRO B 1 225 ? -16.312 18.406 13.391 1 88.62 225 PRO B O 1
ATOM 4144 N N . LEU B 1 226 ? -16.875 17.469 11.438 1 89.94 226 LEU B N 1
ATOM 4145 C CA . LEU B 1 226 ? -18.234 17.109 11.82 1 89.94 226 LEU B CA 1
ATOM 4146 C C . LEU B 1 226 ? -18.234 16.156 13.016 1 89.94 226 LEU B C 1
ATOM 4148 O O . LEU B 1 226 ? -19.109 16.234 13.875 1 89.94 226 LEU B O 1
ATOM 4152 N N . PHE B 1 227 ? -17.297 15.25 13.086 1 93.31 227 PHE B N 1
ATOM 4153 C CA . PHE B 1 227 ? -17.094 14.352 14.219 1 93.31 227 PHE B CA 1
ATOM 4154 C C . PHE B 1 227 ? -15.609 14.125 14.469 1 93.31 227 PHE B C 1
ATOM 4156 O O . PHE B 1 227 ? -14.789 14.266 13.562 1 93.31 227 PHE B O 1
ATOM 4163 N N . GLY B 1 228 ? -15.32 13.781 15.672 1 93.88 228 GLY B N 1
ATOM 4164 C CA . GLY B 1 228 ? -13.93 13.656 16.094 1 93.88 228 GLY B CA 1
ATOM 4165 C C . GLY B 1 228 ? -13.32 12.312 15.742 1 93.88 228 GLY B C 1
ATOM 4166 O O . GLY B 1 228 ? -13.969 11.469 15.133 1 93.88 228 GLY B O 1
ATOM 4167 N N . PRO B 1 229 ? -12.031 12.195 16.094 1 95.94 229 PRO B N 1
ATOM 4168 C CA . PRO B 1 229 ? -11.312 10.961 15.789 1 95.94 229 PRO B CA 1
ATOM 4169 C C . PRO B 1 229 ? -11.922 9.734 16.469 1 95.94 229 PRO B C 1
ATOM 4171 O O . PRO B 1 229 ? -11.836 8.625 15.945 1 95.94 229 PRO B O 1
ATOM 4174 N N . THR B 1 230 ? -12.555 9.945 17.625 1 97.44 230 THR B N 1
ATOM 4175 C CA . THR B 1 230 ? -13.164 8.828 18.344 1 97.44 230 THR B CA 1
ATOM 4176 C C . THR B 1 230 ? -14.234 8.164 17.484 1 97.44 230 THR B C 1
ATOM 4178 O O . THR B 1 230 ? -14.211 6.945 17.281 1 97.44 230 THR B O 1
ATOM 4181 N N . VAL B 1 231 ? -15.117 8.945 16.969 1 97.56 231 VAL B N 1
ATOM 4182 C CA . VAL B 1 231 ? -16.203 8.422 16.141 1 97.56 231 VAL B CA 1
ATOM 4183 C C . VAL B 1 231 ? -15.633 7.801 14.867 1 97.56 231 VAL B C 1
ATOM 4185 O O . VAL B 1 231 ? -16.078 6.738 14.43 1 97.56 231 VAL B O 1
ATOM 4188 N N . TYR B 1 232 ? -14.664 8.445 14.266 1 97.69 232 TYR B N 1
ATOM 4189 C CA . TYR B 1 232 ? -14.039 7.965 13.039 1 97.69 232 TYR B CA 1
ATOM 4190 C C . TYR B 1 232 ? -13.438 6.582 13.242 1 97.69 232 TYR B C 1
ATOM 4192 O O . TYR B 1 232 ? -13.734 5.648 12.484 1 97.69 232 TYR B O 1
ATOM 4200 N N . PHE B 1 233 ? -12.617 6.375 14.32 1 98.25 233 PHE B N 1
ATOM 4201 C CA . PHE B 1 233 ? -11.922 5.109 14.531 1 98.25 233 PHE B CA 1
ATOM 4202 C C . PHE B 1 233 ? -12.898 4.031 14.992 1 98.25 233 PHE B C 1
ATOM 4204 O O . PHE B 1 233 ? -12.695 2.848 14.711 1 98.25 233 PHE B O 1
ATOM 4211 N N . LEU B 1 234 ? -13.945 4.426 15.648 1 98.44 234 LEU B N 1
ATOM 4212 C CA . LEU B 1 234 ? -14.977 3.449 15.992 1 98.44 234 LEU B CA 1
ATOM 4213 C C . LEU B 1 234 ? -15.688 2.938 14.742 1 98.44 234 LEU B C 1
ATOM 4215 O O . LEU B 1 234 ? -16.062 1.767 14.68 1 98.44 234 LEU B O 1
ATOM 4219 N N . PHE B 1 235 ? -15.93 3.822 13.812 1 98.06 235 PHE B N 1
ATOM 4220 C CA . PHE B 1 235 ? -16.484 3.404 12.531 1 98.06 235 PHE B CA 1
ATOM 4221 C C . PHE B 1 235 ? -15.578 2.391 11.852 1 98.06 235 PHE B C 1
ATOM 4223 O O . PHE B 1 235 ? -16.047 1.351 11.375 1 98.06 235 PHE B O 1
ATOM 4230 N N . ILE B 1 236 ? -14.266 2.686 11.781 1 98.25 236 ILE B N 1
ATOM 4231 C CA . ILE B 1 236 ? -13.297 1.768 11.18 1 98.25 236 ILE B CA 1
ATOM 4232 C C . ILE B 1 236 ? -13.305 0.443 11.945 1 98.25 236 ILE B C 1
ATOM 4234 O O . ILE B 1 236 ? -13.281 -0.629 11.336 1 98.25 236 ILE B O 1
ATOM 4238 N N . ALA B 1 237 ? -13.367 0.495 13.281 1 98.5 237 ALA B N 1
ATOM 4239 C CA . ALA B 1 237 ? -13.406 -0.708 14.109 1 98.5 237 ALA B CA 1
ATOM 4240 C C . ALA B 1 237 ? -14.633 -1.555 13.781 1 98.5 237 ALA B C 1
ATOM 4242 O O . ALA B 1 237 ? -14.555 -2.785 13.742 1 98.5 237 ALA B O 1
ATOM 4243 N N . SER B 1 238 ? -15.719 -0.885 13.555 1 98.5 238 SER B N 1
ATOM 4244 C CA . SER B 1 238 ? -16.953 -1.598 13.227 1 98.5 238 SER B CA 1
ATOM 4245 C C . SER B 1 238 ? -16.812 -2.352 11.906 1 98.5 238 SER B C 1
ATOM 4247 O O . SER B 1 238 ? -17.266 -3.49 11.789 1 98.5 238 SER B O 1
ATOM 4249 N N . ILE B 1 239 ? -16.25 -1.749 10.938 1 98.12 239 ILE B N 1
ATOM 4250 C CA . ILE B 1 239 ? -16.047 -2.408 9.648 1 98.12 239 ILE B CA 1
ATOM 4251 C C . ILE B 1 239 ? -15.086 -3.588 9.82 1 98.12 239 ILE B C 1
ATOM 4253 O O . ILE B 1 239 ? -15.289 -4.648 9.219 1 98.12 239 ILE B O 1
ATOM 4257 N N . MET B 1 240 ? -14.031 -3.379 10.656 1 98.06 240 MET B N 1
ATOM 4258 C CA . MET B 1 240 ? -13.109 -4.473 10.938 1 98.06 240 MET B CA 1
ATOM 4259 C C . MET B 1 240 ? -13.836 -5.645 11.594 1 98.06 240 MET B C 1
ATOM 4261 O O . MET B 1 240 ? -13.523 -6.805 11.328 1 98.06 240 MET B O 1
ATOM 4265 N N . LEU B 1 241 ? -14.781 -5.352 12.477 1 98.44 241 LEU B N 1
ATOM 4266 C CA . LEU B 1 241 ? -15.578 -6.387 13.117 1 98.44 241 LEU B CA 1
ATOM 4267 C C . LEU B 1 241 ? -16.438 -7.129 12.102 1 98.44 241 LEU B C 1
ATOM 4269 O O . LEU B 1 241 ? -16.547 -8.359 12.156 1 98.44 241 LEU B O 1
ATOM 4273 N N . ILE B 1 242 ? -16.984 -6.359 11.219 1 98.31 242 ILE B N 1
ATOM 4274 C CA . ILE B 1 242 ? -17.781 -6.949 10.148 1 98.31 242 ILE B CA 1
ATOM 4275 C C . ILE B 1 242 ? -16.906 -7.848 9.281 1 98.31 242 ILE B C 1
ATOM 4277 O O . ILE B 1 242 ? -17.312 -8.953 8.906 1 98.31 242 ILE B O 1
ATOM 4281 N N . SER B 1 243 ? -15.703 -7.375 8.945 1 98.12 243 SER B N 1
ATOM 4282 C CA . SER B 1 243 ? -14.758 -8.18 8.188 1 98.12 243 SER B CA 1
ATOM 4283 C C . SER B 1 243 ? -14.414 -9.469 8.922 1 98.12 243 SER B C 1
ATOM 4285 O O . SER B 1 243 ? -14.367 -10.547 8.32 1 98.12 243 SER B O 1
ATOM 4287 N N . THR B 1 244 ? -14.211 -9.398 10.234 1 98.31 244 THR B N 1
ATOM 4288 C CA . THR B 1 244 ? -13.914 -10.562 11.055 1 98.31 244 THR B CA 1
ATOM 4289 C C . THR B 1 244 ? -15.078 -11.539 11.055 1 98.31 244 THR B C 1
ATOM 4291 O O . THR B 1 244 ? -14.891 -12.75 10.898 1 98.31 244 THR B O 1
ATOM 4294 N N . GLY B 1 245 ? -16.234 -11.023 11.195 1 98.19 245 GLY B N 1
ATOM 4295 C CA . GLY B 1 245 ? -17.422 -11.859 11.133 1 98.19 245 GLY B CA 1
ATOM 4296 C C . GLY B 1 245 ? -17.609 -12.531 9.789 1 98.19 245 GLY B C 1
ATOM 4297 O O . GLY B 1 245 ? -18.016 -13.695 9.719 1 98.19 245 GLY B O 1
ATOM 4298 N N . SER B 1 246 ? -17.344 -11.766 8.75 1 98 2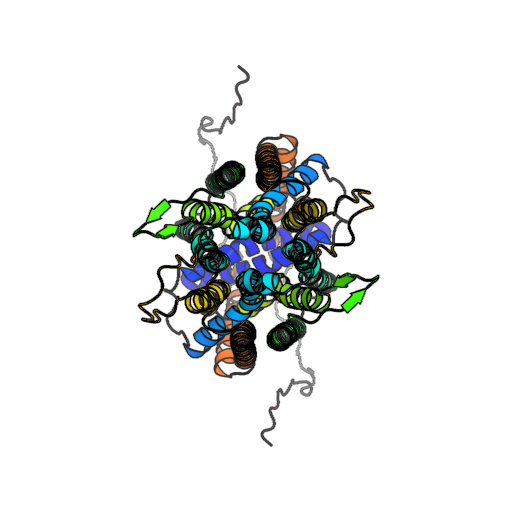46 SER B N 1
ATOM 4299 C CA . SER B 1 246 ? -17.469 -12.32 7.402 1 98 246 SER B CA 1
ATOM 4300 C C . SER B 1 246 ? -16.469 -13.453 7.188 1 98 246 SER B C 1
ATOM 4302 O O . SER B 1 246 ? -16.797 -14.469 6.57 1 98 246 SER B O 1
ATOM 4304 N N . PHE B 1 247 ? -15.273 -13.281 7.668 1 97.62 247 PHE B N 1
ATOM 4305 C CA . PHE B 1 247 ? -14.281 -14.344 7.566 1 97.62 247 PHE B CA 1
ATOM 4306 C C . PHE B 1 247 ? -14.727 -15.578 8.328 1 97.62 247 PHE B C 1
ATOM 4308 O O . PHE B 1 247 ? -14.555 -16.703 7.863 1 97.62 247 PHE B O 1
ATOM 4315 N N . PHE B 1 248 ? -15.266 -15.398 9.508 1 97 248 PHE B N 1
ATOM 4316 C CA . PHE B 1 248 ? -15.789 -16.5 10.312 1 97 248 PHE B CA 1
ATOM 4317 C C . PHE B 1 248 ? -16.891 -17.234 9.555 1 97 248 PHE B C 1
ATOM 4319 O O . PHE B 1 248 ? -16.906 -18.469 9.508 1 97 248 PHE B O 1
ATOM 4326 N N . LEU B 1 249 ? -17.797 -16.516 8.93 1 96.44 249 LEU B N 1
ATOM 4327 C CA . LEU B 1 249 ? -18.922 -17.109 8.203 1 96.44 249 LEU B CA 1
ATOM 4328 C C . LEU B 1 249 ? -18.438 -17.812 6.938 1 96.44 249 LEU B C 1
ATOM 4330 O O . LEU B 1 249 ? -18.984 -18.844 6.547 1 96.44 249 LEU B O 1
ATOM 4334 N N . LEU B 1 250 ? -17.438 -17.281 6.289 1 94.5 250 LEU B N 1
ATOM 4335 C CA . LEU B 1 250 ? -16.859 -17.906 5.102 1 94.5 250 LEU B CA 1
ATOM 4336 C C . LEU B 1 250 ? -16.312 -19.281 5.426 1 94.5 250 LEU B C 1
ATOM 4338 O O . LEU B 1 250 ? -16.328 -20.172 4.578 1 94.5 250 LEU B O 1
ATOM 4342 N N . ASN B 1 251 ? -15.805 -19.406 6.645 1 92.62 251 ASN B N 1
ATOM 4343 C CA . ASN B 1 251 ? -15.148 -20.656 7.02 1 92.62 251 ASN B CA 1
ATOM 4344 C C . ASN B 1 251 ? -16.125 -21.625 7.676 1 92.62 251 ASN B C 1
ATOM 4346 O O . ASN B 1 251 ? -15.828 -22.828 7.785 1 92.62 251 ASN B O 1
ATOM 4350 N N . ASN B 1 252 ? -17.266 -21.141 8.102 1 92.69 252 ASN B N 1
ATOM 4351 C CA . ASN B 1 252 ? -18.109 -22.016 8.898 1 92.69 252 ASN B CA 1
ATOM 4352 C C . ASN B 1 252 ? -19.5 -22.188 8.273 1 92.69 252 ASN B C 1
ATOM 4354 O O . ASN B 1 252 ? -20.219 -23.125 8.625 1 92.69 252 ASN B O 1
ATOM 4358 N N . LEU B 1 253 ? -19.859 -21.422 7.391 1 92.44 253 LEU B N 1
ATOM 4359 C CA . LEU B 1 253 ? -21.172 -21.547 6.762 1 92.44 253 LEU B CA 1
ATOM 4360 C C . LEU B 1 253 ? -21.203 -22.734 5.805 1 92.44 253 LEU B C 1
ATOM 4362 O O . LEU B 1 253 ? -20.281 -22.922 5.008 1 92.44 253 LEU B O 1
ATOM 4366 N N . PRO B 1 254 ? -22.234 -23.562 5.867 1 91.06 254 PRO B N 1
ATOM 4367 C CA . PRO B 1 254 ? -22.344 -24.734 4.992 1 91.06 254 PRO B CA 1
ATOM 4368 C C . PRO B 1 254 ? -22.312 -24.359 3.51 1 91.06 254 PRO B C 1
ATOM 4370 O O . PRO B 1 254 ? -21.719 -25.078 2.701 1 91.06 254 PRO B O 1
ATOM 4373 N N . ILE B 1 255 ? -22.922 -23.281 3.193 1 89.88 255 ILE B N 1
ATOM 4374 C CA . ILE B 1 255 ? -22.984 -22.859 1.799 1 89.88 255 ILE B CA 1
ATOM 4375 C C . ILE B 1 255 ? -21.578 -22.547 1.298 1 89.88 255 ILE B C 1
ATOM 4377 O O . ILE B 1 255 ? -21.234 -22.859 0.154 1 89.88 255 ILE B O 1
ATOM 4381 N N . SER B 1 256 ? -20.797 -21.938 2.086 1 89.62 256 SER B N 1
ATOM 4382 C CA . SER B 1 256 ? -19.422 -21.594 1.731 1 89.62 256 SER B CA 1
ATOM 4383 C C . SER B 1 256 ? -18.562 -22.844 1.633 1 89.62 256 SER B C 1
ATOM 4385 O O . SER B 1 256 ? -17.75 -22.969 0.714 1 89.62 256 SER B O 1
ATOM 4387 N N . LYS B 1 257 ? -18.797 -23.703 2.553 1 88 257 LYS B N 1
ATOM 4388 C CA . LYS B 1 257 ? -18.031 -24.953 2.547 1 88 257 LYS B CA 1
ATOM 4389 C C . LYS B 1 257 ? -18.375 -25.781 1.319 1 88 257 LYS B C 1
ATOM 4391 O O . LYS B 1 257 ? -17.5 -26.438 0.74 1 88 257 LYS B O 1
ATOM 4396 N N . LYS B 1 258 ? -19.562 -25.75 0.961 1 85.69 258 LYS B N 1
ATOM 4397 C CA . LYS B 1 258 ? -20 -26.484 -0.219 1 85.69 258 LYS B CA 1
ATOM 439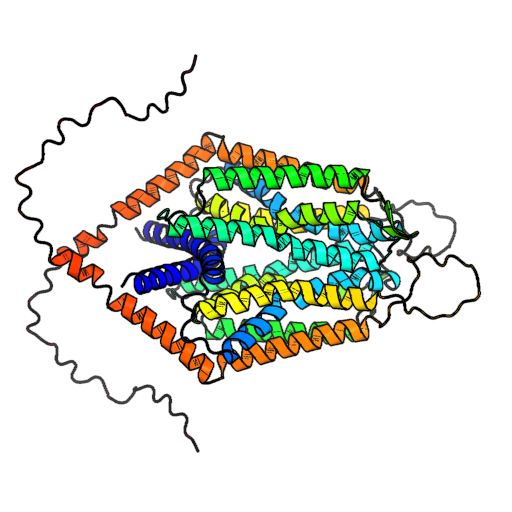8 C C . LYS B 1 258 ? -19.344 -25.953 -1.482 1 85.69 258 LYS B C 1
ATOM 4400 O O . LYS B 1 258 ? -18.891 -26.734 -2.332 1 85.69 258 LYS B O 1
ATOM 4405 N N . GLU B 1 259 ? -19.328 -24.641 -1.516 1 82.56 259 GLU B N 1
ATOM 4406 C CA . GLU B 1 259 ? -18.688 -24.031 -2.674 1 82.56 259 GLU B CA 1
ATOM 4407 C C . GLU B 1 259 ? -17.203 -24.359 -2.721 1 82.56 259 GLU B C 1
ATOM 4409 O O . GLU B 1 259 ? -16.656 -24.625 -3.793 1 82.56 259 GLU B O 1
ATOM 4414 N N . MET B 1 260 ? -16.641 -24.344 -1.61 1 81.94 260 MET B N 1
ATOM 4415 C CA . MET B 1 260 ? -15.211 -24.641 -1.498 1 81.94 260 MET B CA 1
ATOM 4416 C C . MET B 1 260 ? -14.922 -26.094 -1.878 1 81.94 260 MET B C 1
ATOM 4418 O O . MET B 1 260 ? -14.008 -26.359 -2.664 1 81.94 260 MET B O 1
ATOM 4422 N N . MET B 1 261 ? -15.703 -27 -1.389 1 75.75 261 MET B N 1
ATOM 4423 C CA . MET B 1 261 ? -15.492 -28.422 -1.629 1 75.75 261 MET B CA 1
ATOM 4424 C C . MET B 1 261 ? -15.766 -28.766 -3.086 1 75.75 261 MET B C 1
ATOM 4426 O O . MET B 1 261 ? -15.062 -29.594 -3.676 1 75.75 261 MET B O 1
ATOM 4430 N N . HIS B 1 262 ? -16.766 -28.219 -3.551 1 72.31 262 HIS B N 1
ATOM 4431 C CA . HIS B 1 262 ? -17.094 -28.469 -4.953 1 72.31 262 HIS B CA 1
ATOM 4432 C C . HIS B 1 262 ? -15.953 -28.016 -5.863 1 72.31 262 HIS B C 1
ATOM 4434 O O . HIS B 1 262 ? -15.641 -28.703 -6.848 1 72.31 262 HIS B O 1
ATOM 4440 N N . PHE B 1 263 ? -15.43 -26.984 -5.48 1 69.88 263 PHE B N 1
ATOM 4441 C CA . PHE B 1 263 ? -14.336 -26.438 -6.27 1 69.88 263 PHE B CA 1
ATOM 4442 C C . PHE B 1 263 ? -13.078 -27.297 -6.121 1 69.88 263 PHE B C 1
ATOM 4444 O O . PHE B 1 263 ? -12.414 -27.609 -7.109 1 69.88 263 PHE B O 1
ATOM 4451 N N . LEU B 1 264 ? -12.766 -27.719 -4.941 1 68.12 264 LEU B N 1
ATOM 4452 C CA . LEU B 1 264 ? -11.586 -28.531 -4.672 1 68.12 264 LEU B CA 1
ATOM 4453 C C . LEU B 1 264 ? -11.711 -29.906 -5.312 1 68.12 264 LEU B C 1
ATOM 4455 O O . LEU B 1 264 ? -10.734 -30.453 -5.824 1 68.12 264 LEU B O 1
ATOM 4459 N N . ASN B 1 265 ? -12.898 -30.422 -5.309 1 63.84 265 ASN B N 1
ATOM 4460 C CA . ASN B 1 265 ? -13.141 -31.719 -5.91 1 63.84 265 ASN B CA 1
ATOM 4461 C C . ASN B 1 265 ? -13.094 -31.656 -7.434 1 63.84 265 ASN B C 1
ATOM 4463 O O . ASN B 1 265 ? -12.602 -32.594 -8.086 1 63.84 265 ASN B O 1
ATOM 4467 N N . SER B 1 266 ? -13.617 -30.625 -7.914 1 59.94 266 SER B N 1
ATOM 4468 C CA . SER B 1 266 ? -13.562 -30.453 -9.367 1 59.94 266 SER B CA 1
ATOM 4469 C C . SER B 1 266 ? -12.133 -30.297 -9.852 1 59.94 266 SER B C 1
ATOM 4471 O O . SER B 1 266 ? -11.766 -30.797 -10.914 1 59.94 266 SER B O 1
ATOM 4473 N N . ASP B 1 267 ? -11.391 -29.672 -9.102 1 53.19 267 ASP B N 1
ATOM 4474 C CA . ASP B 1 267 ? -9.977 -29.484 -9.43 1 53.19 267 ASP B CA 1
ATOM 4475 C C . ASP B 1 267 ? -9.203 -30.797 -9.328 1 53.19 267 ASP B C 1
ATOM 4477 O O . ASP B 1 267 ? -8.352 -31.078 -10.164 1 53.19 267 ASP B O 1
ATOM 4481 N N . ALA B 1 268 ? -9.578 -31.484 -8.391 1 51.09 268 ALA B N 1
ATOM 4482 C CA . ALA B 1 268 ? -8.953 -32.812 -8.203 1 51.09 268 ALA B CA 1
ATOM 4483 C C . ALA B 1 268 ? -9.32 -33.75 -9.336 1 51.09 268 ALA B C 1
ATOM 4485 O O . ALA B 1 268 ? -8.469 -34.5 -9.828 1 51.09 268 ALA B O 1
ATOM 4486 N N . GLN B 1 269 ? -10.5 -33.75 -9.789 1 47.31 269 GLN B N 1
ATOM 4487 C CA . GLN B 1 269 ? -10.953 -34.594 -10.883 1 47.31 269 GLN B CA 1
ATOM 4488 C C . GLN B 1 269 ? -10.32 -34.188 -12.203 1 47.31 269 GLN B C 1
ATOM 4490 O O . GLN B 1 269 ? -9.961 -35.031 -13.016 1 47.31 269 GLN B O 1
ATOM 4495 N N . SER B 1 270 ? -10.32 -32.875 -12.297 1 43.31 270 SER B N 1
ATOM 4496 C CA . SER B 1 270 ? -9.68 -32.438 -13.523 1 43.31 270 SER B CA 1
ATOM 4497 C C . SER B 1 270 ? -8.203 -32.812 -13.555 1 43.31 270 SER B C 1
ATOM 4499 O O . SER B 1 270 ? -7.672 -33.156 -14.609 1 43.31 270 SER B O 1
ATOM 4501 N N . LEU B 1 271 ? -7.668 -32.719 -12.422 1 40.56 271 LEU B N 1
ATOM 4502 C CA . LEU B 1 271 ? -6.281 -33.156 -12.328 1 40.56 271 LEU B CA 1
ATOM 4503 C C . LEU B 1 271 ? -6.188 -34.656 -12.523 1 40.56 271 LEU B C 1
ATOM 4505 O O . LEU B 1 271 ? -5.242 -35.156 -13.148 1 40.56 271 LEU B O 1
ATOM 4509 N N . SER B 1 272 ? -7.25 -35.406 -12.062 1 40.81 272 SER B N 1
ATOM 4510 C CA . SER B 1 272 ? -7.285 -36.844 -12.25 1 40.81 272 SER B CA 1
ATOM 4511 C C . SER B 1 272 ? -7.695 -37.219 -13.672 1 40.81 272 SER B C 1
ATOM 4513 O O . SER B 1 272 ? -7.18 -38.156 -14.242 1 40.81 272 SER B O 1
ATOM 4515 N N . SER B 1 273 ? -8.789 -36.562 -14.203 1 38.28 273 SER B N 1
ATOM 4516 C CA . SER B 1 273 ? -9.242 -36.875 -15.555 1 38.28 273 SER B CA 1
ATOM 4517 C C . SER B 1 273 ? -8.25 -36.375 -16.609 1 38.28 273 SER B C 1
ATOM 4519 O O . SER B 1 273 ? -8.375 -36.688 -17.781 1 38.28 273 SER B O 1
ATOM 4521 N N . SER B 1 274 ? -7.695 -35.375 -16.422 1 33.72 274 SER B N 1
ATOM 4522 C CA . SER B 1 274 ? -6.621 -35.062 -17.359 1 33.72 274 SER B CA 1
ATOM 4523 C C . SER B 1 274 ? -5.66 -36.25 -17.5 1 33.72 274 SER B C 1
ATOM 4525 O O . SER B 1 274 ? -4.898 -36.531 -16.578 1 33.72 274 SER B O 1
ATOM 4527 N N . ASN B 1 275 ? -6.254 -37.438 -18.109 1 31.34 275 ASN B N 1
ATOM 4528 C CA . ASN B 1 275 ? -5.582 -38.469 -18.906 1 31.34 275 ASN B CA 1
ATOM 4529 C C . ASN B 1 275 ? -4.465 -37.875 -19.766 1 31.34 275 ASN B C 1
ATOM 4531 O O . ASN B 1 275 ? -4.531 -37.906 -21 1 31.34 275 ASN B O 1
ATOM 4535 N N . PHE B 1 276 ? -3.99 -36.812 -19.578 1 30.8 276 PHE B N 1
ATOM 4536 C CA . PHE B 1 276 ? -2.732 -36.375 -20.172 1 30.8 276 PHE B CA 1
ATOM 4537 C C . PHE B 1 276 ? -1.701 -37.5 -20.141 1 30.8 276 PHE B C 1
ATOM 4539 O O . PHE B 1 276 ? -0.825 -37.594 -21 1 30.8 276 PHE B O 1
ATOM 4546 N N . MET B 1 277 ? -2.029 -38.531 -19.328 1 29.06 277 MET B N 1
ATOM 4547 C CA . MET B 1 277 ? -1.246 -39.75 -19.438 1 29.06 277 MET B CA 1
ATOM 4548 C C . MET B 1 277 ? -1.789 -40.656 -20.547 1 29.06 277 MET B C 1
ATOM 4550 O O . MET B 1 277 ? -1.024 -41.344 -21.219 1 29.06 277 MET B O 1
ATOM 4554 N N . GLU B 1 278 ? -3.064 -40.781 -20.688 1 29.5 278 GLU B N 1
ATOM 4555 C CA . GLU B 1 278 ? -3.574 -41.75 -21.656 1 29.5 278 GLU B CA 1
ATOM 4556 C C . GLU B 1 278 ? -3.5 -41.188 -23.078 1 29.5 278 GLU B C 1
ATOM 4558 O O . GLU B 1 278 ? -3.211 -41.906 -24.031 1 29.5 278 GLU B O 1
ATOM 4563 N N . ASP B 1 279 ? -3.924 -40 -23.344 1 29.41 279 ASP B N 1
ATOM 4564 C CA . ASP B 1 279 ? -3.898 -39.531 -24.719 1 29.41 279 ASP B CA 1
ATOM 4565 C C . ASP B 1 279 ? -2.465 -39.406 -25.234 1 29.41 279 ASP B C 1
ATOM 4567 O O . ASP B 1 279 ? -2.242 -39.156 -26.422 1 29.41 279 ASP B O 1
ATOM 4571 N N . CYS B 1 280 ? -1.511 -39.375 -24.344 1 27.98 280 CYS B N 1
ATOM 4572 C CA . CYS B 1 280 ? -0.144 -39.594 -24.812 1 27.98 280 CYS B CA 1
ATOM 4573 C C . CYS B 1 280 ? 0.091 -41.031 -25.219 1 27.98 280 CYS B C 1
ATOM 4575 O O . CYS B 1 280 ? 1.118 -41.344 -25.812 1 27.98 280 CYS B O 1
ATOM 4577 N N . ASN B 1 281 ? -0.761 -41.938 -24.766 1 26.09 281 ASN B N 1
ATOM 4578 C CA . ASN B 1 281 ? -0.492 -43.344 -25.125 1 26.09 281 ASN B CA 1
ATOM 4579 C C . ASN B 1 281 ? -1.054 -43.656 -26.516 1 26.09 281 ASN B C 1
ATOM 4581 O O . ASN B 1 281 ? -0.535 -44.531 -27.203 1 26.09 281 ASN B O 1
ATOM 4585 N N . GLY B 1 282 ? -2.322 -43.375 -26.828 1 27.53 282 GLY B N 1
ATOM 4586 C CA . GLY B 1 282 ? -2.916 -44.062 -27.969 1 27.53 282 GLY B CA 1
ATOM 4587 C C . GLY B 1 282 ? -2.455 -43.531 -29.297 1 27.53 282 GLY B C 1
ATOM 4588 O O . GLY B 1 282 ? -2.928 -43.969 -30.359 1 27.53 282 GLY B O 1
ATOM 4589 N N . SER B 1 283 ? -2.098 -42.25 -29.406 1 26.78 283 SER B N 1
ATOM 4590 C CA . SER B 1 283 ? -1.803 -42.031 -30.812 1 26.78 283 SER B CA 1
ATOM 4591 C C . SER B 1 283 ? -0.573 -42.812 -31.266 1 26.78 283 SER B C 1
ATOM 4593 O O . SER B 1 283 ? 0.488 -42.719 -30.641 1 26.78 283 SER B O 1
ATOM 4595 N N . ASN B 1 284 ? -0.779 -44 -31.766 1 25.59 284 ASN B N 1
ATOM 4596 C CA . ASN B 1 284 ? 0.128 -44.812 -32.562 1 25.59 284 ASN B CA 1
ATOM 4597 C C . ASN B 1 284 ? 1.039 -43.969 -33.438 1 25.59 284 ASN B C 1
ATOM 4599 O O . ASN B 1 284 ? 0.577 -43.344 -34.375 1 25.59 284 ASN B O 1
ATOM 4603 N N . PHE B 1 285 ? 1.921 -43.25 -32.938 1 24.88 285 PHE B N 1
ATOM 4604 C CA . PHE B 1 285 ? 2.939 -42.656 -33.781 1 24.88 285 PHE B CA 1
ATOM 4605 C C . PHE B 1 285 ? 3.514 -43.719 -34.75 1 24.88 285 PHE B C 1
ATOM 4607 O O . PHE B 1 285 ? 4.133 -44.688 -34.281 1 24.88 285 PHE B O 1
ATOM 4614 N N . SER B 1 286 ? 2.775 -44 -35.812 1 26.02 286 SER B N 1
ATOM 4615 C CA . SER B 1 286 ? 3.295 -44.812 -36.906 1 26.02 286 SER B CA 1
ATOM 4616 C C . SER B 1 286 ? 4.809 -44.688 -37 1 26.02 286 SER B C 1
ATOM 4618 O O . SER B 1 286 ? 5.383 -43.688 -36.562 1 26.02 286 SER B O 1
ATOM 4620 N N . SER B 1 287 ? 5.52 -45.719 -37.438 1 24.58 287 SER B N 1
ATOM 4621 C CA . SER B 1 287 ? 6.949 -45.906 -37.625 1 24.58 287 SER B CA 1
ATOM 4622 C C . SER B 1 287 ? 7.59 -44.719 -38.344 1 24.58 287 SER B C 1
ATOM 4624 O O . SER B 1 287 ? 6.977 -44.125 -39.219 1 24.58 287 SER B O 1
ATOM 4626 N N . PRO B 1 288 ? 8.555 -44.062 -37.781 1 26.34 288 PRO B N 1
ATOM 4627 C CA . PRO B 1 288 ? 9.312 -42.906 -38.219 1 26.34 288 PRO B CA 1
ATOM 4628 C C . PRO B 1 288 ? 9.852 -43.062 -39.625 1 26.34 288 PRO B C 1
ATOM 4630 O O . PRO B 1 288 ? 10.719 -42.281 -40.062 1 26.34 288 PRO B O 1
ATOM 4633 N N . ASN B 1 289 ? 9.336 -44.094 -40.344 1 26.11 289 ASN B N 1
ATOM 4634 C CA . ASN B 1 289 ? 10.109 -44.188 -41.562 1 26.11 289 ASN B CA 1
ATOM 4635 C C . ASN B 1 289 ? 10.156 -42.844 -42.312 1 26.11 289 ASN B C 1
ATOM 4637 O O . ASN B 1 289 ? 11.125 -42.562 -43 1 26.11 289 ASN B O 1
ATOM 4641 N N . GLU B 1 290 ? 8.984 -42.469 -42.75 1 24.56 290 GLU B N 1
ATOM 4642 C CA . GLU B 1 290 ? 9.109 -41.438 -43.812 1 24.56 290 GLU B CA 1
ATOM 4643 C C . GLU B 1 290 ? 9.523 -40.094 -43.219 1 24.56 290 GLU B C 1
ATOM 4645 O O . GLU B 1 290 ? 8.758 -39.469 -42.469 1 24.56 290 GLU B O 1
ATOM 4650 N N . ALA B 1 291 ? 10.781 -39.875 -42.906 1 25.2 291 ALA B N 1
ATOM 4651 C CA . ALA B 1 291 ? 11.523 -38.719 -42.469 1 25.2 291 ALA B CA 1
ATOM 4652 C C . ALA B 1 291 ? 11.148 -37.5 -43.312 1 25.2 291 ALA B C 1
ATOM 4654 O O . ALA B 1 291 ? 11.367 -37.469 -44.531 1 25.2 291 ALA B O 1
ATOM 4655 N N . PRO B 1 292 ? 10.031 -36.938 -43.188 1 24.91 292 PRO B N 1
ATOM 4656 C CA . PRO B 1 292 ? 9.836 -35.906 -44.188 1 24.91 292 PRO B CA 1
ATOM 4657 C C . PRO B 1 292 ? 11.039 -34.969 -44.344 1 24.91 292 PRO B C 1
ATOM 4659 O O . PRO B 1 292 ? 11.68 -34.656 -43.344 1 24.91 292 PRO B O 1
ATOM 4662 N N . GLN B 1 293 ? 11.719 -35.031 -45.438 1 22.62 293 GLN B N 1
ATOM 4663 C CA . GLN B 1 293 ? 12.859 -34.25 -45.875 1 22.62 293 GLN B CA 1
ATOM 4664 C C . GLN B 1 293 ? 12.57 -32.75 -45.688 1 22.62 293 GLN B C 1
ATOM 4666 O O . GLN B 1 293 ? 11.617 -32.219 -46.25 1 22.62 293 GLN B O 1
ATOM 4671 N N . ILE B 1 294 ? 12.578 -32.344 -44.594 1 25.02 294 ILE B N 1
ATOM 4672 C CA . ILE B 1 294 ? 12.492 -30.938 -44.281 1 25.02 294 ILE B CA 1
ATOM 4673 C C . ILE B 1 294 ? 13.414 -30.156 -45.219 1 25.02 294 ILE B C 1
ATOM 4675 O O . ILE B 1 294 ? 14.617 -30.047 -44.969 1 25.02 294 ILE B O 1
ATOM 4679 N N . THR B 1 295 ? 13.406 -30.547 -46.438 1 23.2 295 THR B N 1
ATOM 4680 C CA . THR B 1 295 ? 14.242 -29.875 -47.438 1 23.2 295 THR B CA 1
ATOM 4681 C C . THR B 1 295 ? 14.031 -28.359 -47.375 1 23.2 295 THR B C 1
ATOM 4683 O O . THR B 1 295 ? 14.992 -27.594 -47.406 1 23.2 295 THR B O 1
ATOM 4686 N N . ASP B 1 296 ? 12.93 -27.859 -47.906 1 21.88 296 ASP B N 1
ATOM 4687 C CA . ASP B 1 296 ? 12.914 -26.547 -48.531 1 21.88 296 ASP B CA 1
ATOM 4688 C C . ASP B 1 296 ? 12.719 -25.438 -47.469 1 21.88 296 ASP B C 1
ATOM 4690 O O . ASP B 1 296 ? 11.617 -24.906 -47.344 1 21.88 296 ASP B O 1
ATOM 4694 N N . ILE B 1 297 ? 13.008 -25.656 -46.344 1 23.83 297 ILE B N 1
ATOM 4695 C CA . ILE B 1 297 ? 12.812 -24.453 -45.531 1 23.83 297 ILE B CA 1
ATOM 4696 C C . ILE B 1 297 ? 13.648 -23.312 -46.094 1 23.83 297 ILE B C 1
ATOM 4698 O O . ILE B 1 297 ? 14.875 -23.422 -46.219 1 23.83 297 ILE B O 1
ATOM 4702 N N . PRO B 1 298 ? 13.047 -22.516 -46.938 1 22.98 298 PRO B N 1
ATOM 4703 C CA . PRO B 1 298 ? 13.914 -21.484 -47.531 1 22.98 298 PRO B CA 1
ATOM 4704 C C . PRO B 1 298 ? 14.781 -20.797 -46.469 1 22.98 298 PRO B C 1
ATOM 4706 O O . PRO B 1 298 ? 14.383 -20.688 -45.312 1 22.98 298 PRO B O 1
ATOM 4709 N N . GLN B 1 299 ? 16.172 -20.844 -46.562 1 21.56 299 GLN B N 1
ATOM 4710 C CA . GLN B 1 299 ? 17.312 -20.312 -45.812 1 21.56 299 GLN B CA 1
ATOM 4711 C C . GLN B 1 299 ? 17.047 -18.891 -45.344 1 21.56 299 GLN B C 1
ATOM 4713 O O . GLN B 1 299 ? 17.719 -18.406 -44.438 1 21.56 299 GLN B O 1
ATOM 4718 N N . ASP B 1 300 ? 16.359 -18.109 -46.062 1 22.45 300 ASP B N 1
ATOM 4719 C CA . ASP B 1 300 ? 16.453 -16.656 -45.906 1 22.45 300 ASP B CA 1
ATOM 4720 C C . ASP B 1 300 ? 15.953 -16.188 -44.562 1 22.45 300 ASP B C 1
ATOM 4722 O O . ASP B 1 300 ? 16.328 -15.109 -44.094 1 22.45 300 ASP B O 1
ATOM 4726 N N . GLN B 1 301 ? 14.852 -16.766 -44.219 1 19.94 301 GLN B N 1
ATOM 4727 C CA . GLN B 1 301 ? 14.266 -15.883 -43.188 1 19.94 301 GLN B CA 1
ATOM 4728 C C . GLN B 1 301 ? 14.898 -16.109 -41.844 1 19.94 301 GLN B C 1
ATOM 4730 O O . GLN B 1 301 ? 14.273 -16.672 -40.938 1 19.94 301 GLN B O 1
ATOM 4735 N N . MET B 1 302 ? 16.062 -16.641 -41.781 1 19.77 302 MET B N 1
ATOM 4736 C CA . MET B 1 302 ? 16.844 -16.672 -40.562 1 19.77 302 MET B CA 1
ATOM 4737 C C . MET B 1 302 ? 16.891 -15.305 -39.906 1 19.77 302 MET B C 1
ATOM 4739 O O . MET B 1 302 ? 17.172 -14.305 -40.562 1 19.77 302 MET B O 1
ATOM 4743 N N . PHE B 1 303 ? 16.25 -15.086 -38.875 1 19.62 303 PHE B N 1
ATOM 4744 C CA . PHE B 1 303 ? 16.281 -13.844 -38.125 1 19.62 303 PHE B CA 1
ATOM 4745 C C . PHE B 1 303 ? 17.719 -13.414 -37.875 1 19.62 303 PHE B C 1
ATOM 4747 O O . PHE B 1 303 ? 18.438 -14.078 -37.125 1 19.62 303 PHE B O 1
ATOM 4754 N N . THR B 1 304 ? 18.438 -12.945 -38.781 1 19.08 304 THR B N 1
ATOM 4755 C CA . THR B 1 304 ? 19.672 -12.18 -38.625 1 19.08 304 THR B CA 1
ATOM 4756 C C . THR B 1 304 ? 19.484 -11.078 -37.562 1 19.08 304 THR B C 1
ATOM 4758 O O . THR B 1 304 ? 18.75 -10.109 -37.812 1 19.08 304 THR B O 1
ATOM 4761 N N . LEU B 1 305 ? 19.297 -11.305 -36.469 1 19.11 305 LEU B N 1
ATOM 4762 C CA . LEU B 1 305 ? 19.547 -10.266 -35.469 1 19.11 305 LEU B CA 1
ATOM 4763 C C . LEU B 1 305 ? 20.938 -9.664 -35.656 1 19.11 305 LEU B C 1
ATOM 4765 O O . LEU B 1 305 ? 21.938 -10.25 -35.219 1 19.11 305 LEU B O 1
ATOM 4769 N N . GLY B 1 306 ? 21.406 -9.383 -36.875 1 19.5 306 GLY B N 1
ATOM 4770 C CA . GLY B 1 306 ? 22.609 -8.641 -37.25 1 19.5 306 GLY B CA 1
ATOM 4771 C C . GLY B 1 306 ? 22.672 -7.258 -36.625 1 19.5 306 GLY B C 1
ATOM 4772 O O . GLY B 1 306 ? 21.797 -6.422 -36.875 1 19.5 306 GLY B O 1
ATOM 4773 N N . PHE B 1 307 ? 23.188 -7.008 -35.438 1 19.55 307 PHE B N 1
ATOM 4774 C CA . PHE B 1 307 ? 23.828 -5.75 -35.062 1 19.55 307 PHE B CA 1
ATOM 4775 C C . PHE B 1 307 ? 24.891 -5.371 -36.062 1 19.55 307 PHE B C 1
ATOM 4777 O O . PHE B 1 307 ? 25.828 -6.137 -36.312 1 19.55 307 PHE B O 1
ATOM 4784 N N . SER B 1 308 ? 24.547 -4.996 -37.281 1 17.73 308 SER B N 1
ATOM 4785 C CA . SER B 1 308 ? 25.562 -4.316 -38.094 1 17.73 308 SER B CA 1
ATOM 4786 C C . SER B 1 308 ? 26.234 -3.205 -37.312 1 17.73 308 SER B C 1
ATOM 4788 O O . SER B 1 308 ? 25.578 -2.344 -36.719 1 17.73 308 SER B O 1
ATOM 4790 N N . VAL B 1 309 ? 27.5 -3.463 -36.844 1 18.81 309 VAL B N 1
ATOM 4791 C CA . VAL B 1 309 ? 28.703 -2.662 -36.625 1 18.81 309 VAL B CA 1
ATOM 4792 C C . VAL B 1 309 ? 29.047 -1.871 -37.875 1 18.81 309 VAL B C 1
ATOM 4794 O O . VAL B 1 309 ? 29.438 -2.451 -38.875 1 18.81 309 VAL B O 1
ATOM 4797 N N . SER B 1 310 ? 28.078 -1.307 -38.562 1 18.06 310 SER B N 1
ATOM 4798 C CA . SER B 1 310 ? 28.797 -0.238 -39.25 1 18.06 310 SER B CA 1
ATOM 4799 C C . SER B 1 310 ? 29.172 0.884 -38.281 1 18.06 310 SER B C 1
ATOM 4801 O O . SER B 1 310 ? 28.438 1.179 -37.344 1 18.06 310 SER B O 1
#

Secondary structure (DSSP, 8-state):
-HHHHHHHHHHHHHHHHHHHHHHHHHHHH-GGG-TT--HHHHHHHHHHHHTTTHHHHHHHHHHHHHHTTSTTGGGHHHHHHHHHHHTTHHHHHHHHHHHHHHHTT-TTSS-HHHHHHHHHHHHHHHHHHHHHHHHHTT--EEETTEEE-HHHHHHHHHHHHHHHHHHHHHHHHHTTS-HHHHHHHHHHHHHHHHHHHHHHHHHT---------------GGGPPPSS-HHHHHHHHHHHHHHHHHHHHHHHH-HHHHHHHHHHHHHHHHHHHH--TTTTTTSS----TTS--------TT----------/-HHHHHHHHHHHHHHHHHHHHHHHHHHHH-GGG-TT--HHHHHHHHHHHHTTTHHHHHHHHHHHHHHTT-TTGGGHHHHHHHHHHHTTHHHHHHHHHHHHHHHTT-TTSS-HHHHHHHHHHHHHHHHHHHHHHHHHTT--EEETTEEE-HHHHHHHHHHHHHHHHHHHHHHHHHTTS-HHHHHHHHHHHHHHHHHHHHHHHHHT---------------GGGPPPSS-HHHHHHHHHHHHHHHHHHHHHHHH-HHHHHHHHHHHHHHHHHHHH--TTTTTTSS----TTS--------TT----------

Foldseek 3Di:
DVVVVVVVVVVVVVVVVVVVVVVLVVLLPCCVVVPPDDVLLLVLLLLLLLLQCQLLLLCVLQVQVVLVQEQCRPVVVVLLVVLLVVLLVLQVVLVVQLVVVVVVPPVVRQDPVRLLVVSLVLLVLSLVLLLCCLPCQHPWDDDPNGTDRVSNSVSSSSSSNSNNNCVVRVQVNCVLFDSNSSSSNVNSNVVSNVVSVVVSVQQLDAPPPPPPDDPPPPDSVPDGTPDHSNVSSNVSSVSSVSSSVSSVCCVPPPVNVVRSVVSVVVVVVCVVPCCCVVVVPPPPPDDCPPVPPPPPPPPPPPPPPDPPPD/DVVVVVVVVVVVVVVVVVVVVVVLVVLLPCCPVVPPDDVLLLVLLLLLLLLQCQLLLLCVLQVQVVLVQEQCRPVVVVLLVVLLVVLLVLQVVLVVQLVVVVVVPDVVRQDPVRLLVVSLVLLVLSLVLLLCCLPCQHPWDADPNGTDRVSNSVSSSSSSNSNNNCVVRVQVNCVLFDSNSSSSNVNSNVVSNVVSVVVSVQQLDAPPPPPPDDPPPPDSVPGGTPDDSNVSSNVSSVSSVSSSVSSVCCVPPPVNVVRSVVSVVVVVVCVVPCCCVVVVPPPPPDDCPPVPPPPPPPPPPPPCPDPPPD

InterPro domains:
  IPR009357 Solute carrier family 52, riboflavin transporter [PF06237] (38-270)
  IPR009357 Solute carrier family 52, riboflavin transporter [PTHR12929] (35-287)

pLDDT: mean 72.21, std 26.5, range [17.64, 98.56]

Nearest PDB structures (foldseek):
  8pg0-assembly1_A  TM=5.233E-01  e=5.411E-02  Homo sapiens
  8ufd-assembly1_A  TM=7.377E-01  e=4.133E-01  Mycobacterium tuberculosis
  7zc2-assembly1_A  TM=5.290E-01  e=4.719E-01  Escherichia coli
  8pnl-assembly2_C  TM=4.719E-01  e=4.719E-01  Mycolicibacterium hassiacum DSM 44199
  6vyh-assembly1_A  TM=5.501E-01  e=1.941E+00  Carlito syrichta